Protein AF-W4GZV8-F1 (afdb_monomer)

Foldseek 3Di:
DDDPPPPPPPPPPPDPDDPPPPPDDPVNVVVVVVVVVVVVVPDDDDPDDDDDDDDDDDDDDPVVVVVVVVVVVPPPDDDDDDDDDDDDDDDPPVVVVVVVVVVVVVVVVVVVVVVVVVVVVVVVVVVVVVVVVVVVVVVVVVVVVVVVVVVVVVVVVVVVVVVVVVVVVVVVVVVVVVVVVVVVVVVVVVVVVVVVVVVVVVVVVVVVVVVVVVVVVVVVVVVVVVVVVVVVVVVVVVVVVVVVVVVVVVCVVVVVVVVVVVVVVVVVVVVVVVVVVVVVVVVVVLVVVLVVLVVVLVVLVVVLVVLVVVLVVLVVVCVVVCLVVVLVVLVVVLVVLVVVLVVLVVVLVVLVVVLVVDDPVCVVVCVNVVSVVVSVVSVVVSVVSVCCSVVNSVVVSVVSVVVSVVSVVVSVVSVVVSVVSVVVSVVSVVVSVVSVPVVVVVVVVVCVVVVVVVVPPPPPPDD

Solvent-accessible surface area (backbone atoms only — not comparable to full-atom values): 26304 Å² total; per-residue (Å²): 139,84,84,80,82,74,79,78,74,80,76,71,82,86,65,82,82,79,86,79,71,76,75,70,53,72,66,62,56,50,55,53,55,51,55,53,54,59,61,64,75,68,63,76,85,79,91,79,83,80,88,81,81,83,81,83,90,79,82,86,64,72,69,64,60,52,57,54,56,56,57,68,67,69,72,81,69,86,86,77,92,79,85,81,79,85,88,70,97,72,77,83,69,62,63,59,55,55,56,50,54,53,50,51,55,51,54,48,50,53,52,51,50,52,48,52,52,47,53,51,50,54,49,50,52,52,50,52,51,52,49,51,50,51,53,50,49,52,50,49,51,53,51,52,50,49,56,50,50,51,51,50,51,53,50,51,51,50,52,50,52,53,49,52,52,50,51,50,53,53,50,53,53,51,52,54,49,51,54,50,52,51,49,50,53,49,51,51,50,51,54,51,51,52,51,54,52,51,53,51,53,52,50,54,53,50,52,51,51,49,54,51,49,52,51,51,50,51,51,49,54,52,50,53,52,49,53,52,50,50,52,51,51,51,51,53,50,51,51,52,52,50,52,52,52,54,53,50,52,50,50,54,51,52,51,54,49,49,52,51,53,50,54,51,49,51,51,51,51,52,51,50,54,51,48,53,52,48,54,51,50,52,49,53,52,48,53,50,49,55,50,50,52,51,51,53,45,53,52,41,54,51,50,44,50,49,44,49,55,48,46,54,50,51,50,51,50,50,62,71,65,38,42,71,59,52,36,52,52,37,49,52,50,43,50,51,49,53,53,52,46,51,54,52,48,51,54,49,50,54,52,53,55,50,62,76,68,64,56,79,70,48,54,78,73,48,50,52,61,53,49,50,51,50,51,53,50,51,50,48,51,45,51,50,50,50,48,38,44,52,68,43,49,38,40,53,32,51,55,44,45,53,51,44,49,54,54,50,50,54,47,52,52,47,50,52,52,40,53,53,45,53,51,52,43,51,52,54,47,51,54,54,48,54,63,52,50,62,42,60,59,49,53,56,50,48,54,60,55,54,66,54,51,75,74,70,74,81,81,83,87,87,135

Radius of gyration: 120.62 Å; Cα contacts (8 Å, |Δi|>4): 79; chains: 1; bounding box: 215×54×342 Å

Sequence (463 aa):
MTRSNAKVTFHLPFIHGDKAKSTQTKEEQVNRLNSFWFCEAQRPPSITDKDDRVEAPKASNIYVTENRRLQSLLVRRKPQHRVKPKKVPRPRIVDDLISLEYRYQQSAKVVQRAWRRFSARSFWQRYFLAIKAAVTIQRHVRGILCRKFVRVWYRSRLRFVSKIQAVFRGHLSRRVLQSQLQWEHYNVNVIQRWSRGHFGRRRARAARRHMAAERIQCLWRGVQSRQQSDRLWLGAKATTIQRHMRGFLARKHTQCQSQRCHAAAVAMQRLFRGTLARTRIDAMLRDRETHNRKVVMNVLDAEIAWQTAYIDKLQRRLAKSRLEVTVVELEVELHRLHVQINDMECIYIDMSDQRAKMSPRAITDGWLSEMEMKMATQRRMITAAKLDAIFGHGYTFKQHDAKLTDHRDRLARATFRKHQLVKWRTEEFVDYWTVCIVFYCHSWVQDKVLGRIDVLVYDSTWS

Organism: Aphanomyces astaci (NCBI:txid112090)

pLDDT: mean 78.22, std 19.39, range [34.06, 97.81]

Secondary structure (DSSP, 8-state):
----------------SSS------HHHHHHHHHHHHHHHTTPPP---------PPPP---HHHHHHHHHHHHTT-------PPPPP----THHHHHHHHHHHHHHHHHHHHHHHHHHHHHHHHHHHHHHHHHHHHHHHHHHHHHHHHHHHHHHHHHHHHHHHHHHHHHHHHHHHHHHHHHHHHHHHHHHHHHHHHHHHHHHHHHHHHHHHHHHHHHHHHHHHHHHHHHHHHHHHHHHHHHHHHHHHHHHHHHHHHHHHHHHHHHHHHHHHHHHHHHHHHHHHHHHHHHHHHHHHHHHHHHHHHHHHHHHHHHHHHHHHHHTHHHHHHHHHHHHHHHHHHHHHHHHHHHHHHHHHHT--HHHHHTTHHHHHHHHHHHHHHHHHHHHHIIIIIIHHHHHHHHHHHHHHHHHHHHHHHHHHHHHHHHHHHHHHHHHHHHHHHHHHHHHHHHHHHHTTTSSS----

Nearest PDB structures (foldseek):
  6ixg-assembly1_A  TM=3.518E-01  e=1.440E-01  Homo sapiens
  3ja6-assembly1_I  TM=3.417E-01  e=4.327E-01  Escherichia coli
  7zr1-assembly1_C  TM=5.305E-01  e=2.761E+00  Thermochaetoides thermophila
  7sqc-assembly1_1X  TM=2.765E-01  e=1.737E+00  Chlamydomonas reinhardtii

InterPro domains:
  IPR000048 IQ motif, EF-hand binding site [PF00612] (132-148)
  IPR000048 IQ motif, EF-hand binding site [PF00612] (161-176)
  IPR000048 IQ motif, EF-hand binding site [PF00612] (237-253)
  IPR000048 IQ motif, EF-hand binding site [PF00612] (262-280)
  IPR000048 IQ motif, EF-hand binding site [SM00015] (103-125)
  IPR000048 IQ motif, EF-hand binding site [SM00015] (129-151)
  IPR000048 IQ motif, EF-hand binding site [SM00015] (156-178)
  IPR000048 IQ motif, EF-hand binding site [SM00015] (183-205)
  IPR000048 IQ motif, EF-hand binding site [SM00015] (208-230)
  IPR000048 IQ motif, EF-hand binding site [SM00015] (233-255)
  IPR000048 IQ motif, EF-hand binding site [SM00015] (260-282)
  IPR051185 Abnormal Spindle-like Microcephaly-associated [PTHR22706] (201-317)

Mean predicted aligned error: 21.77 Å

Structure (mmCIF, N/CA/C/O backbone):
data_AF-W4GZV8-F1
#
_entry.id   AF-W4GZV8-F1
#
loop_
_atom_site.group_PDB
_atom_site.id
_atom_site.type_symbol
_atom_site.label_atom_id
_atom_site.label_alt_id
_atom_site.label_comp_id
_atom_site.label_asym_id
_atom_site.label_entity_id
_atom_site.label_seq_id
_atom_site.pdbx_PDB_ins_code
_atom_site.Cartn_x
_atom_site.Cartn_y
_atom_site.Cartn_z
_atom_site.occupancy
_atom_site.B_iso_or_equiv
_atom_site.auth_seq_id
_atom_site.auth_comp_id
_atom_site.auth_asym_id
_atom_site.auth_atom_id
_atom_site.pdbx_PDB_model_num
ATOM 1 N N . MET A 1 1 ? 27.710 26.682 -31.986 1.00 41.84 1 MET A N 1
ATOM 2 C CA . MET A 1 1 ? 28.276 28.032 -32.198 1.00 41.84 1 MET A CA 1
ATOM 3 C C . MET A 1 1 ? 29.750 27.903 -31.847 1.00 41.84 1 MET A C 1
ATOM 5 O O . MET A 1 1 ? 30.023 27.567 -30.714 1.00 41.84 1 MET A O 1
ATOM 9 N N . THR A 1 2 ? 30.689 27.824 -32.784 1.00 34.34 2 THR A N 1
ATOM 10 C CA . THR A 1 2 ? 31.143 28.860 -33.723 1.00 34.34 2 THR A CA 1
ATOM 11 C C . THR A 1 2 ? 31.411 28.249 -35.109 1.00 34.34 2 THR A C 1
ATOM 13 O O . THR A 1 2 ? 32.060 27.216 -35.248 1.00 34.34 2 THR A O 1
ATOM 16 N N . ARG A 1 3 ? 30.830 28.849 -36.155 1.00 37.91 3 ARG A N 1
ATOM 17 C CA . ARG A 1 3 ? 31.019 28.443 -37.556 1.00 37.91 3 ARG A CA 1
ATOM 18 C C . ARG A 1 3 ? 32.351 29.011 -38.047 1.00 37.91 3 ARG A C 1
ATOM 20 O O . ARG A 1 3 ? 32.433 30.211 -38.289 1.00 37.91 3 ARG A O 1
ATOM 27 N N . SER A 1 4 ? 33.367 28.172 -38.237 1.00 35.59 4 SER A N 1
ATOM 28 C CA . SER A 1 4 ? 34.488 28.536 -39.101 1.00 35.59 4 SER A CA 1
ATOM 29 C C . SER A 1 4 ? 33.999 28.466 -40.549 1.00 35.59 4 SER A C 1
ATOM 31 O O . SER A 1 4 ? 33.777 27.396 -41.115 1.00 35.59 4 SER A O 1
ATOM 33 N N . ASN A 1 5 ? 33.756 29.634 -41.143 1.00 42.75 5 ASN A N 1
ATOM 34 C CA . ASN A 1 5 ? 33.533 29.775 -42.577 1.00 42.75 5 ASN A CA 1
ATOM 35 C C . ASN A 1 5 ? 34.842 29.443 -43.304 1.00 42.75 5 ASN A C 1
ATOM 37 O O . ASN A 1 5 ? 35.605 30.329 -43.684 1.00 42.75 5 ASN A O 1
ATOM 41 N N . ALA A 1 6 ? 35.115 28.152 -43.491 1.00 40.41 6 ALA A N 1
ATOM 42 C CA . ALA A 1 6 ? 36.101 27.708 -44.455 1.00 40.41 6 ALA A CA 1
ATOM 43 C C . ALA A 1 6 ? 35.560 28.060 -45.846 1.00 40.41 6 ALA A C 1
ATOM 45 O O . ALA A 1 6 ? 34.728 27.343 -46.404 1.00 40.41 6 ALA A O 1
ATOM 46 N N . LYS A 1 7 ? 36.001 29.202 -46.388 1.00 38.22 7 LYS A N 1
ATOM 47 C CA . LYS A 1 7 ? 35.937 29.478 -47.824 1.00 38.22 7 LYS A CA 1
ATOM 48 C C . LYS A 1 7 ? 36.604 28.294 -48.521 1.00 38.22 7 LYS A C 1
ATOM 50 O O . LYS A 1 7 ? 37.825 28.183 -48.525 1.00 38.22 7 LYS A O 1
ATOM 55 N N . VAL A 1 8 ? 35.800 27.395 -49.081 1.00 40.41 8 VAL A N 1
ATOM 56 C CA . VAL A 1 8 ? 36.276 26.415 -50.054 1.00 40.41 8 VAL A CA 1
ATOM 57 C C . VAL A 1 8 ? 36.540 27.212 -51.323 1.00 40.41 8 VAL A C 1
ATOM 59 O O . VAL A 1 8 ? 35.659 27.401 -52.158 1.00 40.41 8 VAL A O 1
ATOM 62 N N . THR A 1 9 ? 37.742 27.769 -51.424 1.00 34.06 9 THR A N 1
ATOM 63 C CA . THR A 1 9 ? 38.263 28.261 -52.689 1.00 34.06 9 THR A CA 1
ATOM 64 C C . THR A 1 9 ? 38.430 27.045 -53.590 1.00 34.06 9 THR A C 1
ATOM 66 O O . THR A 1 9 ? 39.319 26.215 -53.400 1.00 34.06 9 THR A O 1
ATOM 69 N N . PHE A 1 10 ? 37.538 26.904 -54.571 1.00 36.09 10 PHE A N 1
ATOM 70 C CA . PHE A 1 10 ? 37.778 26.039 -55.718 1.00 36.09 10 PHE A CA 1
ATOM 71 C C . PHE A 1 10 ? 38.927 26.652 -56.520 1.00 36.09 10 PHE A C 1
ATOM 73 O O . PHE A 1 10 ? 38.718 27.336 -57.517 1.00 36.09 10 PHE A O 1
ATOM 80 N N . HIS A 1 11 ? 40.161 26.423 -56.076 1.00 36.81 11 HIS A N 1
ATOM 81 C CA . HIS A 1 11 ? 41.307 26.519 -56.962 1.00 36.81 11 HIS A CA 1
ATOM 82 C C . HIS A 1 11 ? 41.200 25.346 -57.938 1.00 36.81 11 HIS A C 1
ATOM 84 O O . HIS A 1 11 ? 41.781 24.287 -57.721 1.00 36.81 11 HIS A O 1
ATOM 90 N N . LEU A 1 12 ? 40.416 25.520 -59.004 1.00 38.44 12 LEU A N 1
ATOM 91 C CA . LEU A 1 12 ? 40.743 24.864 -60.260 1.00 38.44 12 LEU A CA 1
ATOM 92 C C . LEU A 1 12 ? 42.089 25.454 -60.691 1.00 38.44 12 LEU A C 1
ATOM 94 O O . LEU A 1 12 ? 42.155 26.659 -60.948 1.00 38.44 12 LEU A O 1
ATOM 98 N N . PRO A 1 13 ? 43.172 24.667 -60.760 1.00 39.75 13 PRO A N 1
ATOM 99 C CA . PRO A 1 13 ? 44.392 25.149 -61.361 1.00 39.75 13 PRO A CA 1
ATOM 100 C C . PRO A 1 13 ? 44.169 25.134 -62.875 1.00 39.75 13 PRO A C 1
ATOM 102 O O . PRO A 1 13 ? 44.521 24.179 -63.559 1.00 39.75 13 PRO A O 1
ATOM 105 N N . PHE A 1 14 ? 43.580 26.204 -63.408 1.00 41.69 14 PHE A N 1
ATOM 106 C CA . PHE A 1 14 ? 43.811 26.594 -64.796 1.00 41.69 14 PHE A CA 1
ATOM 107 C C . PHE A 1 14 ? 45.254 27.112 -64.873 1.00 41.69 14 PHE A C 1
ATOM 109 O O . PHE A 1 14 ? 45.513 28.309 -64.855 1.00 41.69 14 PHE A O 1
ATOM 116 N N . ILE A 1 15 ? 46.217 26.189 -64.864 1.00 40.72 15 ILE A N 1
ATOM 117 C CA . ILE A 1 15 ? 47.618 26.478 -65.168 1.00 40.72 15 ILE A CA 1
ATOM 118 C C . ILE A 1 15 ? 47.888 25.845 -66.526 1.00 40.72 15 ILE A C 1
ATOM 120 O O . ILE A 1 15 ? 48.258 24.674 -66.632 1.00 40.72 15 ILE A O 1
ATOM 124 N N . HIS A 1 16 ? 47.679 26.627 -67.584 1.00 44.03 16 HIS A N 1
ATOM 125 C CA . HIS A 1 16 ? 48.408 26.388 -68.819 1.00 44.03 16 HIS A CA 1
ATOM 126 C C . HIS A 1 16 ? 49.889 26.639 -68.524 1.00 44.03 16 HIS A C 1
ATOM 128 O O . HIS A 1 16 ? 50.257 27.765 -68.226 1.00 44.03 16 HIS A O 1
ATOM 134 N N . GLY A 1 17 ? 50.699 25.578 -68.593 1.00 46.00 17 GLY A N 1
ATOM 135 C CA . GLY A 1 17 ? 52.162 25.642 -68.591 1.00 46.00 17 GLY A CA 1
ATOM 136 C C . GLY A 1 17 ? 52.788 26.057 -67.258 1.00 46.00 17 GLY A C 1
ATOM 137 O O . GLY A 1 17 ? 52.814 27.230 -66.948 1.00 46.00 17 GLY A O 1
ATOM 138 N N . ASP A 1 18 ? 53.299 25.088 -66.482 1.00 39.16 18 ASP A N 1
ATOM 139 C CA . ASP A 1 18 ? 54.602 25.232 -65.784 1.00 39.16 18 ASP A CA 1
ATOM 140 C C . ASP A 1 18 ? 54.969 24.055 -64.863 1.00 39.16 18 ASP A C 1
ATOM 142 O O . ASP A 1 18 ? 56.131 23.899 -64.495 1.00 39.16 18 ASP A O 1
ATOM 146 N N . LYS A 1 19 ? 54.036 23.148 -64.537 1.00 38.38 19 LYS A N 1
ATOM 147 C CA . LYS A 1 19 ? 54.317 22.003 -63.637 1.00 38.38 19 LYS A CA 1
ATOM 148 C C . LYS A 1 19 ? 54.425 20.632 -64.313 1.00 38.38 19 LYS A C 1
ATOM 150 O O . LYS A 1 19 ? 54.361 19.610 -63.643 1.00 38.38 19 LYS A O 1
ATOM 155 N N . ALA A 1 20 ? 54.659 20.607 -65.624 1.00 41.78 20 ALA A N 1
ATOM 156 C CA . ALA A 1 20 ? 55.072 19.405 -66.356 1.00 41.78 20 ALA A CA 1
ATOM 157 C C . ALA A 1 20 ? 56.554 19.467 -66.772 1.00 41.78 20 ALA A C 1
ATOM 159 O O . ALA A 1 20 ? 56.943 18.916 -67.800 1.00 41.78 20 ALA A O 1
ATOM 160 N N . LYS A 1 21 ? 57.408 20.129 -65.979 1.00 43.53 21 LYS A N 1
ATOM 161 C CA . LYS A 1 21 ? 58.846 19.855 -66.026 1.00 43.53 21 LYS A CA 1
ATOM 162 C C . LYS A 1 21 ? 59.068 18.519 -65.323 1.00 43.53 21 LYS A C 1
ATOM 164 O O . LYS A 1 21 ? 59.290 18.462 -64.121 1.00 43.53 21 LYS A O 1
ATOM 169 N N . SER A 1 22 ? 58.970 17.440 -66.095 1.00 45.31 22 SER A N 1
ATOM 170 C CA . SER A 1 22 ? 59.727 16.224 -65.818 1.00 45.31 22 SER A CA 1
ATOM 171 C C . SER A 1 22 ? 61.195 16.651 -65.774 1.00 45.31 22 SER A C 1
ATOM 173 O O . SER A 1 22 ? 61.842 16.825 -66.804 1.00 45.31 22 SER A O 1
ATOM 175 N N . THR A 1 23 ? 61.704 16.946 -64.580 1.00 48.16 23 THR A N 1
ATOM 176 C CA . THR A 1 23 ? 63.142 16.935 -64.335 1.00 48.16 23 THR A CA 1
ATOM 177 C C . THR A 1 23 ? 63.568 15.488 -64.503 1.00 48.16 23 THR A C 1
ATOM 179 O O . THR A 1 23 ? 63.431 14.689 -63.581 1.00 48.16 23 THR A O 1
ATOM 182 N N . GLN A 1 24 ? 63.988 15.140 -65.719 1.00 52.75 24 GLN A N 1
ATOM 183 C CA . GLN A 1 24 ? 64.686 13.889 -65.979 1.00 52.75 24 GLN A CA 1
ATOM 184 C C . GLN A 1 24 ? 65.898 13.859 -65.051 1.00 52.75 24 GLN A C 1
ATOM 186 O O . GLN A 1 24 ? 66.654 14.833 -64.975 1.00 52.75 24 GLN A O 1
ATOM 191 N N . THR A 1 25 ? 66.043 12.782 -64.290 1.00 54.81 25 THR A N 1
ATOM 192 C CA . THR A 1 25 ? 67.222 12.573 -63.452 1.00 54.81 25 THR A CA 1
ATOM 193 C C . THR A 1 25 ? 68.459 12.528 -64.355 1.00 54.81 25 THR A C 1
ATOM 195 O O . THR A 1 25 ? 68.390 12.058 -65.492 1.00 54.81 25 THR A O 1
ATOM 198 N N . LYS A 1 26 ? 69.611 13.034 -63.882 1.00 56.09 26 LYS A N 1
ATOM 199 C CA . LYS A 1 26 ? 70.873 13.029 -64.657 1.00 56.09 26 LYS A CA 1
ATOM 200 C C . LYS A 1 26 ? 71.209 11.632 -65.212 1.00 56.09 26 LYS A C 1
ATOM 202 O O . LYS A 1 26 ? 71.774 11.523 -66.294 1.00 56.09 26 LYS A O 1
ATOM 207 N N . GLU A 1 27 ? 70.788 10.581 -64.514 1.00 55.50 27 GLU A N 1
ATOM 208 C CA . GLU A 1 27 ? 70.936 9.175 -64.908 1.00 55.50 27 GLU A CA 1
ATOM 209 C C . GLU A 1 27 ? 70.122 8.799 -66.163 1.00 55.50 27 GLU A C 1
ATOM 211 O O . GLU A 1 27 ? 70.623 8.084 -67.031 1.00 55.50 27 GLU A O 1
ATOM 216 N N . GLU A 1 28 ? 68.907 9.333 -66.340 1.00 60.19 28 GLU A N 1
ATOM 217 C CA . GLU A 1 28 ? 68.091 9.093 -67.542 1.00 60.19 28 GLU A CA 1
ATOM 218 C C . GLU A 1 28 ? 68.643 9.810 -68.785 1.00 60.19 28 GLU A C 1
ATOM 220 O O . GLU A 1 28 ? 68.519 9.301 -69.904 1.00 60.19 28 GLU A O 1
ATOM 225 N N . GLN A 1 29 ? 69.293 10.967 -68.611 1.00 62.56 29 GLN A N 1
ATOM 226 C CA . GLN A 1 29 ? 69.981 11.661 -69.705 1.00 62.56 29 GLN A CA 1
ATOM 227 C C . GLN A 1 29 ? 71.250 10.921 -70.150 1.00 62.56 29 GLN A C 1
ATOM 229 O O . GLN A 1 29 ? 71.477 10.780 -71.354 1.00 62.56 29 GLN A O 1
ATOM 234 N N . VAL A 1 30 ? 72.037 10.388 -69.210 1.00 64.31 30 VAL A N 1
ATOM 235 C CA . VAL A 1 30 ? 73.256 9.616 -69.515 1.00 64.31 30 VAL A CA 1
ATOM 236 C C . VAL A 1 30 ? 72.918 8.291 -70.213 1.00 64.31 30 VAL A C 1
ATOM 238 O O . VAL A 1 30 ? 73.543 7.949 -71.217 1.00 64.31 30 VAL A O 1
ATOM 241 N N . ASN A 1 31 ? 71.860 7.594 -69.790 1.00 66.56 31 ASN A N 1
ATOM 242 C CA . ASN A 1 31 ? 71.423 6.350 -70.439 1.00 66.56 31 ASN A CA 1
ATOM 243 C C . ASN A 1 31 ? 70.899 6.554 -71.875 1.00 66.56 31 ASN A C 1
ATOM 245 O O . ASN A 1 31 ? 71.011 5.658 -72.718 1.00 66.56 31 ASN A O 1
ATOM 249 N N . ARG A 1 32 ? 70.378 7.742 -72.205 1.00 61.62 32 ARG A N 1
ATOM 250 C CA . ARG A 1 32 ? 69.988 8.088 -73.584 1.00 61.62 32 ARG A CA 1
ATOM 251 C C . ARG A 1 32 ? 71.169 8.444 -74.483 1.00 61.62 32 ARG A C 1
ATOM 253 O O . ARG A 1 32 ? 71.163 8.069 -75.651 1.00 61.62 32 ARG A O 1
ATOM 260 N N . LEU A 1 33 ? 72.187 9.118 -73.953 1.00 58.22 33 LEU A N 1
ATOM 261 C CA . LEU A 1 33 ? 73.430 9.370 -74.691 1.00 58.22 33 LEU A CA 1
ATOM 262 C C . LEU A 1 33 ? 74.199 8.068 -74.966 1.00 58.22 33 LEU A C 1
ATOM 264 O O . LEU A 1 33 ? 74.659 7.859 -76.088 1.00 58.22 33 LEU A O 1
ATOM 268 N N . ASN A 1 34 ? 74.240 7.151 -73.996 1.00 55.62 34 ASN A N 1
ATOM 269 C CA . ASN A 1 34 ? 74.889 5.848 -74.164 1.00 55.62 34 ASN A CA 1
ATOM 270 C C . ASN A 1 34 ? 74.137 4.924 -75.137 1.00 55.62 34 ASN A C 1
ATOM 272 O O . ASN A 1 34 ? 74.773 4.193 -75.893 1.00 55.62 34 ASN A O 1
ATOM 276 N N . SER A 1 35 ? 72.800 4.979 -75.185 1.00 54.50 35 SER A N 1
ATOM 277 C CA . SER A 1 35 ? 72.012 4.198 -76.158 1.00 54.50 35 SER A CA 1
ATOM 278 C C . SER A 1 35 ? 72.105 4.731 -77.591 1.00 54.50 35 SER A C 1
ATOM 280 O O . SER A 1 35 ? 72.009 3.941 -78.530 1.00 54.50 35 SER A O 1
ATOM 282 N N . PHE A 1 36 ? 72.373 6.028 -77.781 1.00 49.66 36 PHE A N 1
ATOM 283 C CA . PHE A 1 36 ? 72.722 6.576 -79.097 1.00 49.66 36 PHE A CA 1
ATOM 284 C C . PHE A 1 36 ? 74.102 6.093 -79.570 1.00 49.66 36 PHE A C 1
ATOM 286 O O . PHE A 1 36 ? 74.227 5.638 -80.705 1.00 49.66 36 PHE A O 1
ATOM 293 N N . TRP A 1 37 ? 75.104 6.090 -78.684 1.00 48.56 37 TRP A N 1
ATOM 294 C CA . TRP A 1 37 ? 76.452 5.594 -78.995 1.00 48.56 37 TRP A CA 1
ATOM 295 C C . TRP A 1 37 ? 76.488 4.085 -79.296 1.00 48.56 37 TRP A C 1
ATOM 297 O O . TRP A 1 37 ? 77.195 3.650 -80.205 1.00 48.56 37 TRP A O 1
ATOM 307 N N . PHE A 1 38 ? 75.675 3.283 -78.600 1.00 46.62 38 PHE A N 1
ATOM 308 C CA . PHE A 1 38 ? 75.596 1.835 -78.834 1.00 46.62 38 PHE A CA 1
ATOM 309 C C . PHE A 1 38 ? 74.964 1.465 -80.187 1.00 46.62 38 PHE A C 1
ATOM 311 O O . PHE A 1 38 ? 75.319 0.441 -80.768 1.00 46.62 38 PHE A O 1
ATOM 318 N N . CYS A 1 39 ? 74.060 2.298 -80.717 1.00 49.38 39 CYS A N 1
ATOM 319 C CA . CYS A 1 39 ? 73.439 2.067 -82.027 1.00 49.38 39 CYS A CA 1
ATOM 320 C C . CYS A 1 39 ? 74.348 2.472 -83.200 1.00 49.38 39 CYS A C 1
ATOM 322 O O . CYS A 1 39 ? 74.209 1.931 -84.296 1.00 49.38 39 CYS A O 1
ATOM 324 N N . GLU A 1 40 ? 75.283 3.400 -82.987 1.00 50.91 40 GLU A N 1
ATOM 325 C CA . GLU A 1 40 ? 76.214 3.871 -84.021 1.00 50.91 40 GLU A CA 1
ATOM 326 C C . GLU A 1 40 ? 77.436 2.940 -84.169 1.00 50.91 40 GLU A C 1
ATOM 328 O O . GLU A 1 40 ? 77.939 2.753 -85.275 1.00 50.91 40 GLU A O 1
ATOM 333 N N . ALA A 1 41 ? 77.832 2.248 -83.091 1.00 52.19 41 ALA A N 1
ATOM 334 C CA . ALA A 1 41 ? 78.928 1.271 -83.085 1.00 52.19 41 ALA A CA 1
ATOM 335 C C . ALA A 1 41 ? 78.588 -0.098 -83.724 1.00 52.19 41 ALA A C 1
ATOM 337 O O . ALA A 1 41 ? 79.488 -0.902 -83.955 1.00 52.19 41 ALA A O 1
ATOM 338 N N . GLN A 1 42 ? 77.313 -0.381 -84.025 1.00 48.31 42 GLN A N 1
ATOM 339 C CA . GLN A 1 42 ? 76.859 -1.666 -84.592 1.00 48.31 42 GLN A CA 1
ATOM 340 C C . GLN A 1 42 ? 76.498 -1.611 -86.089 1.00 48.31 42 GLN A C 1
ATOM 342 O O . GLN A 1 42 ? 75.943 -2.569 -86.628 1.00 48.31 42 GLN A O 1
ATOM 347 N N . ARG A 1 43 ? 76.809 -0.517 -86.801 1.00 45.69 43 ARG A N 1
ATOM 348 C CA . ARG A 1 43 ? 76.606 -0.449 -88.257 1.00 45.69 43 ARG A CA 1
ATOM 349 C C . ARG A 1 43 ? 77.744 -1.207 -88.974 1.00 45.69 43 ARG A C 1
ATOM 351 O O . ARG A 1 43 ? 78.891 -0.781 -88.865 1.00 45.69 43 ARG A O 1
ATOM 358 N N . PRO A 1 44 ? 77.474 -2.292 -89.727 1.00 46.31 44 PRO A N 1
ATOM 359 C CA . PRO A 1 44 ? 78.509 -2.949 -90.524 1.00 46.31 44 PRO A CA 1
ATOM 360 C C . PRO A 1 44 ? 79.017 -1.998 -91.625 1.00 46.31 44 PRO A C 1
ATOM 362 O O . PRO A 1 44 ? 78.216 -1.228 -92.169 1.00 46.31 44 PRO A O 1
ATOM 365 N N . PRO A 1 45 ? 80.316 -2.027 -91.980 1.00 43.19 45 PRO A N 1
ATOM 366 C CA . PRO A 1 45 ? 80.849 -1.183 -93.042 1.00 43.19 45 PRO A CA 1
ATOM 367 C C . PRO A 1 45 ? 80.208 -1.577 -94.377 1.00 43.19 45 PRO A C 1
ATOM 369 O O . PRO A 1 45 ? 80.344 -2.708 -94.846 1.00 43.19 45 PRO A O 1
ATOM 372 N N . SER A 1 46 ? 79.479 -0.645 -94.994 1.00 38.72 46 SER A N 1
ATOM 373 C CA . SER A 1 46 ? 78.929 -0.832 -96.333 1.00 38.72 46 SER A CA 1
ATOM 374 C C . SER A 1 46 ? 80.060 -0.791 -97.357 1.00 38.72 46 SER A C 1
ATOM 376 O O . SER A 1 46 ? 80.610 0.266 -97.660 1.00 38.72 46 SER A O 1
ATOM 378 N N . ILE A 1 47 ? 80.385 -1.962 -97.895 1.00 48.66 47 ILE A N 1
ATOM 379 C CA . ILE A 1 47 ? 81.173 -2.150 -99.111 1.00 48.66 47 ILE A CA 1
ATOM 380 C C . ILE A 1 47 ? 80.375 -1.550 -100.271 1.00 48.66 47 ILE A C 1
ATOM 382 O O . ILE A 1 47 ? 79.455 -2.198 -100.748 1.00 48.66 47 ILE A O 1
ATOM 386 N N . THR A 1 48 ? 80.699 -0.322 -100.679 1.00 43.06 48 THR A N 1
ATOM 387 C CA . THR A 1 48 ? 80.673 0.181 -102.067 1.00 43.06 48 THR A CA 1
ATOM 388 C C . THR A 1 48 ? 80.994 1.675 -102.057 1.00 43.06 48 THR A C 1
ATOM 390 O O . THR A 1 48 ? 80.087 2.495 -102.026 1.00 43.06 48 THR A O 1
ATOM 393 N N . ASP A 1 49 ? 82.277 2.009 -102.120 1.00 36.03 49 ASP A N 1
ATOM 394 C CA . ASP A 1 49 ? 82.759 3.221 -102.783 1.00 36.03 49 ASP A CA 1
ATOM 395 C C . ASP A 1 49 ? 84.084 2.829 -103.441 1.00 36.03 49 ASP A C 1
ATOM 397 O O . ASP A 1 49 ? 85.142 2.798 -102.816 1.00 36.03 49 ASP A O 1
ATOM 401 N N . LYS A 1 50 ? 83.994 2.378 -104.697 1.00 38.53 50 LYS A N 1
ATOM 402 C CA . LYS A 1 50 ? 85.160 2.269 -105.571 1.00 38.53 50 LYS A CA 1
ATOM 403 C C . LYS A 1 50 ? 85.323 3.614 -106.266 1.00 38.53 50 LYS A C 1
ATOM 405 O O . LYS A 1 50 ? 84.462 4.021 -107.041 1.00 38.53 50 LYS A O 1
ATOM 410 N N . ASP A 1 51 ? 86.434 4.264 -105.947 1.00 38.03 51 ASP A N 1
ATOM 411 C CA . ASP A 1 51 ? 87.045 5.349 -106.703 1.00 38.03 51 ASP A CA 1
ATOM 412 C C . ASP A 1 51 ? 87.259 4.935 -108.166 1.00 38.03 51 ASP A C 1
ATOM 414 O O . ASP A 1 51 ? 88.176 4.172 -108.466 1.00 38.03 51 ASP A O 1
ATOM 418 N N . ASP A 1 52 ? 86.477 5.495 -109.088 1.00 39.56 52 ASP A N 1
ATOM 419 C CA . ASP A 1 52 ? 86.820 5.508 -110.511 1.00 39.56 52 ASP A CA 1
ATOM 420 C C . ASP A 1 52 ? 87.378 6.891 -110.875 1.00 39.56 52 ASP A C 1
ATOM 422 O O . ASP A 1 52 ? 86.686 7.797 -111.351 1.00 39.56 52 ASP A O 1
ATOM 426 N N . ARG A 1 53 ? 88.686 7.049 -110.640 1.00 40.34 53 ARG A N 1
ATOM 427 C CA . ARG A 1 53 ? 89.516 8.067 -111.295 1.00 40.34 53 ARG A CA 1
ATOM 428 C C . ARG A 1 53 ? 89.588 7.745 -112.788 1.00 40.34 53 ARG A C 1
ATOM 430 O O . ARG A 1 53 ? 90.210 6.765 -113.182 1.00 40.34 53 ARG A O 1
ATOM 437 N N . VAL A 1 54 ? 89.005 8.594 -113.629 1.00 43.16 54 VAL A N 1
ATOM 438 C CA . VAL A 1 54 ? 89.211 8.528 -115.082 1.00 43.16 54 VAL A CA 1
ATOM 439 C C . VAL A 1 54 ? 90.483 9.299 -115.437 1.00 43.16 54 VAL A C 1
ATOM 441 O O . VAL A 1 54 ? 90.508 10.529 -115.431 1.00 43.16 54 VAL A O 1
ATOM 444 N N . GLU A 1 55 ? 91.547 8.551 -115.724 1.00 38.19 55 GLU A N 1
ATOM 445 C CA . GLU A 1 55 ? 92.805 9.036 -116.294 1.00 38.19 55 GLU A CA 1
ATOM 446 C C . GLU A 1 55 ? 92.639 9.494 -117.758 1.00 38.19 55 GLU A C 1
ATOM 448 O O . GLU A 1 55 ? 91.875 8.930 -118.542 1.00 38.19 55 GLU A O 1
ATOM 453 N N . ALA A 1 56 ? 93.391 10.530 -118.133 1.00 41.75 56 ALA A N 1
ATOM 454 C CA . ALA A 1 56 ? 93.485 11.074 -119.488 1.00 41.75 56 ALA A CA 1
ATOM 455 C C . ALA A 1 56 ? 94.417 10.240 -120.397 1.00 41.75 56 ALA A C 1
ATOM 457 O O . ALA A 1 56 ? 95.414 9.713 -119.901 1.00 41.75 56 ALA A O 1
ATOM 458 N N . PRO A 1 57 ? 94.233 10.210 -121.735 1.00 40.47 57 PRO A N 1
ATOM 459 C CA . PRO A 1 57 ? 95.247 9.674 -122.640 1.00 40.47 57 PRO A CA 1
ATOM 460 C C . PRO A 1 57 ? 96.232 10.751 -123.129 1.00 40.47 57 PRO A C 1
ATOM 462 O O . PRO A 1 57 ? 95.850 11.797 -123.656 1.00 40.47 57 PRO A O 1
ATOM 465 N N . LYS A 1 58 ? 97.523 10.437 -122.969 1.00 44.91 58 LYS A N 1
ATOM 466 C CA . LYS A 1 58 ? 98.716 11.182 -123.404 1.00 44.91 58 LYS A CA 1
ATOM 467 C C . LYS A 1 58 ? 99.047 10.972 -124.896 1.00 44.91 58 LYS A C 1
ATOM 469 O O . LYS A 1 58 ? 98.835 9.895 -125.437 1.00 44.91 58 LYS A O 1
ATOM 474 N N . ALA A 1 59 ? 99.647 12.018 -125.475 1.00 47.62 59 ALA A N 1
ATOM 475 C CA . ALA A 1 59 ? 100.704 12.089 -126.501 1.00 47.62 59 ALA A CA 1
ATOM 476 C C . ALA A 1 59 ? 100.703 11.140 -127.727 1.00 47.62 59 ALA A C 1
ATOM 478 O O . ALA A 1 59 ? 100.904 9.933 -127.635 1.00 47.62 59 ALA A O 1
ATOM 479 N N . SER A 1 60 ? 100.643 11.751 -128.917 1.00 49.59 60 SER A N 1
ATOM 480 C CA . SER A 1 60 ? 100.935 11.133 -130.215 1.00 49.59 60 SER A CA 1
ATOM 481 C C . SER A 1 60 ? 102.420 10.777 -130.383 1.00 49.59 60 SER A C 1
ATOM 483 O O . SER A 1 60 ? 103.309 11.556 -130.051 1.00 49.59 60 SER A O 1
ATOM 485 N N . ASN A 1 61 ? 102.639 9.604 -130.966 1.00 64.00 61 ASN A N 1
ATOM 486 C CA . ASN A 1 61 ? 103.871 8.828 -131.054 1.00 64.00 61 ASN A CA 1
ATOM 487 C C . ASN A 1 61 ? 105.008 9.492 -131.879 1.00 64.00 61 ASN A C 1
ATOM 489 O O . ASN A 1 61 ? 104.820 9.823 -133.051 1.00 64.00 61 ASN A O 1
ATOM 493 N N . ILE A 1 62 ? 106.200 9.622 -131.281 1.00 68.38 62 ILE A N 1
ATOM 494 C CA . ILE A 1 62 ? 107.419 10.276 -131.814 1.00 68.38 62 ILE A CA 1
ATOM 495 C C . ILE A 1 62 ? 107.846 9.728 -133.192 1.00 68.38 62 ILE A C 1
ATOM 497 O O . ILE A 1 62 ? 108.298 10.487 -134.050 1.00 68.38 62 ILE A O 1
ATOM 501 N N . TYR A 1 63 ? 107.612 8.440 -133.458 1.00 67.62 63 TYR A N 1
ATOM 502 C CA . TYR A 1 63 ? 107.971 7.780 -134.721 1.00 67.62 63 TYR A CA 1
ATOM 503 C C . TYR A 1 63 ? 107.229 8.321 -135.955 1.00 67.62 63 TYR A C 1
ATOM 505 O O . TYR A 1 63 ? 107.734 8.244 -137.076 1.00 67.62 63 TYR A O 1
ATOM 513 N N . VAL A 1 64 ? 106.035 8.899 -135.780 1.00 67.38 64 VAL A N 1
ATOM 514 C CA . VAL A 1 64 ? 105.249 9.448 -136.902 1.00 67.38 64 VAL A CA 1
ATOM 515 C C . VAL A 1 64 ? 105.860 10.753 -137.418 1.00 67.38 64 VAL A C 1
ATOM 517 O O . VAL A 1 64 ? 105.789 11.046 -138.615 1.00 67.38 64 VAL A O 1
ATOM 520 N N . THR A 1 65 ? 106.489 11.523 -136.534 1.00 71.75 65 THR A N 1
ATOM 521 C CA . THR A 1 65 ? 107.153 12.785 -136.870 1.00 71.75 65 THR A CA 1
ATOM 522 C C . THR A 1 65 ? 108.433 12.536 -137.670 1.00 71.75 65 THR A C 1
ATOM 524 O O . THR A 1 65 ? 108.648 13.188 -138.693 1.00 71.75 65 THR A O 1
ATOM 527 N N . GLU A 1 66 ? 109.221 11.525 -137.292 1.00 71.88 66 GLU A N 1
ATOM 528 C CA . GLU A 1 66 ? 110.499 11.226 -137.954 1.00 71.88 66 GLU A CA 1
ATOM 529 C C . GLU A 1 66 ? 110.313 10.595 -139.344 1.00 71.88 66 GLU A C 1
ATOM 531 O O . GLU A 1 66 ? 111.001 10.959 -140.301 1.00 71.88 66 GLU A O 1
ATOM 536 N N . ASN A 1 67 ? 109.289 9.753 -139.519 1.00 74.75 67 ASN A N 1
ATOM 537 C CA . ASN A 1 67 ? 108.961 9.171 -140.825 1.00 74.75 67 ASN A CA 1
ATOM 538 C C . ASN A 1 67 ? 108.553 10.224 -141.872 1.00 74.75 67 ASN A C 1
ATOM 540 O O . ASN A 1 67 ? 108.804 10.044 -143.066 1.00 74.75 67 ASN A O 1
ATOM 544 N N . ARG A 1 68 ? 107.975 11.358 -141.451 1.00 72.38 68 ARG A N 1
ATOM 545 C CA . ARG A 1 68 ? 107.666 12.477 -142.361 1.00 72.38 68 ARG A CA 1
ATOM 546 C C . ARG A 1 68 ? 108.914 13.255 -142.779 1.00 72.38 68 ARG A C 1
ATOM 548 O O . ARG A 1 68 ? 108.973 13.731 -143.911 1.00 72.38 68 ARG A O 1
ATOM 555 N N . ARG A 1 69 ? 109.919 13.353 -141.905 1.00 74.62 69 ARG A N 1
ATOM 556 C CA . ARG A 1 69 ? 111.205 13.999 -142.203 1.00 74.62 69 ARG A CA 1
ATOM 557 C C . ARG A 1 69 ? 112.045 13.180 -143.189 1.00 74.62 69 ARG A C 1
ATOM 559 O O . ARG A 1 69 ? 112.661 13.747 -144.085 1.00 74.62 69 ARG A O 1
ATOM 566 N N . LEU A 1 70 ? 112.023 11.851 -143.082 1.00 72.56 70 LEU A N 1
ATOM 567 C CA . LEU A 1 70 ? 112.717 10.969 -144.031 1.00 72.56 70 LEU A CA 1
ATOM 568 C C . LEU A 1 70 ? 112.118 11.050 -145.444 1.00 72.56 70 LEU A C 1
ATOM 570 O O . LEU A 1 70 ? 112.852 11.068 -146.431 1.00 72.56 70 LEU A O 1
ATOM 574 N N . GLN A 1 71 ? 110.792 11.182 -145.560 1.00 64.50 71 GLN A N 1
ATOM 575 C CA . GLN A 1 71 ? 110.141 11.327 -146.866 1.00 64.50 71 GLN A CA 1
ATOM 576 C C . GLN A 1 71 ? 110.422 12.670 -147.552 1.00 64.50 71 GLN A C 1
ATOM 578 O O . GLN A 1 71 ? 110.489 12.711 -148.780 1.00 64.50 71 GLN A O 1
ATOM 583 N N . SER A 1 72 ? 110.633 13.761 -146.808 1.00 62.03 72 SER A N 1
ATOM 584 C CA . SER A 1 72 ? 110.958 15.058 -147.420 1.00 62.03 72 SER A CA 1
ATOM 585 C C . SER A 1 72 ? 112.389 15.127 -147.974 1.00 62.03 72 SER A C 1
ATOM 587 O O . SER A 1 72 ? 112.643 15.901 -148.898 1.00 62.03 72 SER A O 1
ATOM 589 N N . LEU A 1 73 ? 113.303 14.277 -147.492 1.00 63.94 73 LEU A N 1
ATOM 590 C CA . LEU A 1 73 ? 114.686 14.194 -147.981 1.00 63.94 73 LEU A CA 1
ATOM 591 C C . LEU A 1 73 ? 114.841 13.343 -149.254 1.00 63.94 73 LEU A C 1
ATOM 593 O O . LEU A 1 73 ? 115.740 13.597 -150.054 1.00 63.94 73 LEU A O 1
ATOM 597 N N . LEU A 1 74 ? 113.948 12.380 -149.495 1.00 56.75 74 LEU A N 1
ATOM 598 C CA . LEU A 1 74 ? 114.071 11.423 -150.605 1.00 56.75 74 LEU A CA 1
ATOM 599 C C . LEU A 1 74 ? 113.556 11.931 -151.966 1.00 56.75 74 LEU A C 1
ATOM 601 O O . LEU A 1 74 ? 113.796 11.289 -152.985 1.00 56.75 74 LEU A O 1
ATOM 605 N N . VAL A 1 75 ? 112.880 13.083 -152.032 1.00 55.19 75 VAL A N 1
ATOM 606 C CA . VAL A 1 75 ? 112.204 13.539 -153.270 1.00 55.19 75 VAL A CA 1
ATOM 607 C C . VAL A 1 75 ? 113.061 14.485 -154.136 1.00 55.19 75 VAL A C 1
ATOM 609 O O . VAL A 1 75 ? 112.663 14.869 -155.237 1.00 55.19 75 VAL A O 1
ATOM 612 N N . ARG A 1 76 ? 114.302 14.811 -153.742 1.00 46.94 76 ARG A N 1
ATOM 613 C CA . ARG A 1 76 ? 115.250 15.507 -154.636 1.00 46.94 76 ARG A CA 1
ATOM 614 C C . ARG A 1 76 ? 116.068 14.524 -155.479 1.00 46.94 76 ARG A C 1
ATOM 616 O O . ARG A 1 76 ? 117.222 14.243 -155.179 1.00 46.94 76 ARG A O 1
ATOM 623 N N . ARG A 1 77 ? 115.512 14.097 -156.616 1.00 41.38 77 ARG A N 1
ATOM 624 C CA . ARG A 1 77 ? 116.312 13.660 -157.774 1.00 41.38 77 ARG A CA 1
ATOM 625 C C . ARG A 1 77 ? 115.576 13.954 -159.088 1.00 41.38 77 ARG A C 1
ATOM 627 O O . ARG A 1 77 ? 114.678 13.231 -159.498 1.00 41.38 77 ARG A O 1
ATOM 634 N N . LYS A 1 78 ? 115.974 15.054 -159.742 1.00 49.66 78 LYS A N 1
ATOM 635 C CA . LYS A 1 78 ? 115.927 15.205 -161.213 1.00 49.66 78 LYS A CA 1
ATOM 636 C C . LYS A 1 78 ? 116.806 14.092 -161.810 1.00 49.66 78 LYS A C 1
ATOM 638 O O . LYS A 1 78 ? 117.799 13.754 -161.160 1.00 49.66 78 LYS A O 1
ATOM 643 N N . PRO A 1 79 ? 116.518 13.538 -163.003 1.00 45.78 79 PRO A N 1
ATOM 644 C CA . PRO A 1 79 ? 116.774 14.256 -164.264 1.00 45.78 79 PRO A CA 1
ATOM 645 C C . PRO A 1 79 ? 115.796 13.788 -165.391 1.00 45.78 79 PRO A C 1
ATOM 647 O O . PRO A 1 79 ? 114.807 13.143 -165.087 1.00 45.78 79 PRO A O 1
ATOM 650 N N . GLN A 1 80 ? 115.879 14.076 -166.692 1.00 40.81 80 GLN A N 1
ATOM 651 C CA . GLN A 1 80 ? 116.948 14.551 -167.559 1.00 40.81 80 GLN A CA 1
ATOM 652 C C . GLN A 1 80 ? 116.318 14.910 -168.918 1.00 40.81 80 GLN A C 1
ATOM 654 O O . GLN A 1 80 ? 115.600 14.123 -169.527 1.00 40.81 80 GLN A O 1
ATOM 659 N N . HIS A 1 81 ? 116.585 16.132 -169.357 1.00 38.31 81 HIS A N 1
ATOM 660 C CA . HIS A 1 81 ? 117.085 16.488 -170.681 1.00 38.31 81 HIS A CA 1
ATOM 661 C C . HIS A 1 81 ? 117.145 15.364 -171.747 1.00 38.31 81 HIS A C 1
ATOM 663 O O . HIS A 1 81 ? 117.945 14.436 -171.632 1.00 38.31 81 HIS A O 1
ATOM 669 N N . ARG A 1 82 ? 116.407 15.515 -172.857 1.00 34.56 82 ARG A N 1
ATOM 670 C CA . ARG A 1 82 ? 116.747 14.879 -174.142 1.00 34.56 82 ARG A CA 1
ATOM 671 C C . ARG A 1 82 ? 116.810 15.933 -175.243 1.00 34.56 82 ARG A C 1
ATOM 673 O O . ARG A 1 82 ? 115.799 16.497 -175.650 1.00 34.56 82 ARG A O 1
ATOM 680 N N . VAL A 1 83 ? 118.037 16.164 -175.705 1.00 40.56 83 VAL A N 1
ATOM 681 C CA . VAL A 1 83 ? 118.366 16.796 -176.985 1.00 40.56 83 VAL A CA 1
ATOM 682 C C . VAL A 1 83 ? 117.922 15.852 -178.105 1.00 40.56 83 VAL A C 1
ATOM 684 O O . VAL A 1 83 ? 118.067 14.634 -177.998 1.00 40.56 83 VAL A O 1
ATOM 687 N N . LYS A 1 84 ? 117.340 16.425 -179.160 1.00 37.72 84 LYS A N 1
ATOM 688 C CA . LYS A 1 84 ? 116.830 15.727 -180.347 1.00 37.72 84 LYS A CA 1
ATOM 689 C C . LYS A 1 84 ? 117.989 15.245 -181.243 1.00 37.72 84 LYS A C 1
ATOM 691 O O . LYS A 1 84 ? 118.882 16.048 -181.510 1.00 37.72 84 LYS A O 1
ATOM 696 N N . PRO A 1 85 ? 117.968 14.006 -181.768 1.00 39.41 85 PRO A N 1
ATOM 697 C CA . PRO A 1 85 ? 118.886 13.574 -182.818 1.00 39.41 85 PRO A CA 1
ATOM 698 C C . PRO A 1 85 ? 118.410 13.986 -184.224 1.00 39.41 85 PRO A C 1
ATOM 700 O O . PRO A 1 85 ? 117.223 14.219 -184.466 1.00 39.41 85 PRO A O 1
ATOM 703 N N . LYS A 1 86 ? 119.386 14.070 -185.138 1.00 40.91 86 LYS A N 1
ATOM 704 C CA . LYS A 1 86 ? 119.270 14.336 -186.583 1.00 40.91 86 LYS A CA 1
ATOM 705 C C . LYS A 1 86 ? 118.196 13.473 -187.264 1.00 40.91 86 LYS A C 1
ATOM 707 O O . LYS A 1 86 ? 118.081 12.278 -187.004 1.00 40.91 86 LYS A O 1
ATOM 712 N N . LYS A 1 87 ? 117.450 14.109 -188.175 1.00 41.84 87 LYS A N 1
ATOM 713 C CA . LYS A 1 87 ? 116.401 13.515 -189.014 1.00 41.84 87 LYS A CA 1
ATOM 714 C C . LYS A 1 87 ? 117.000 12.567 -190.062 1.00 41.84 87 LYS A C 1
ATOM 716 O O . LYS A 1 87 ? 117.774 12.996 -190.908 1.00 41.84 87 LYS A O 1
ATOM 721 N N . VAL A 1 88 ? 116.557 11.316 -190.022 1.00 53.47 88 VAL A N 1
ATOM 722 C CA . VAL A 1 88 ? 116.509 10.366 -191.147 1.00 53.47 88 VAL A CA 1
ATOM 723 C C . VAL A 1 88 ? 115.022 10.272 -191.527 1.00 53.47 88 VAL A C 1
ATOM 725 O O . VAL A 1 88 ? 114.196 10.298 -190.606 1.00 53.47 88 VAL A O 1
ATOM 728 N N . PRO A 1 89 ? 114.628 10.241 -192.814 1.00 53.91 89 PRO A N 1
ATOM 729 C CA . PRO A 1 89 ? 113.220 10.342 -193.175 1.00 53.91 89 PRO A CA 1
ATOM 730 C C . PRO A 1 89 ? 112.476 9.090 -192.703 1.00 53.91 89 PRO A C 1
ATOM 732 O O . PRO A 1 89 ? 112.865 7.966 -193.010 1.00 53.91 89 PRO A O 1
ATOM 735 N N . ARG A 1 90 ? 111.419 9.297 -191.913 1.00 52.09 90 ARG A N 1
ATOM 736 C CA . ARG A 1 90 ? 110.494 8.256 -191.452 1.00 52.09 90 ARG A CA 1
ATOM 737 C C . ARG A 1 90 ? 109.073 8.613 -191.911 1.00 52.09 90 ARG A C 1
ATOM 739 O O . ARG A 1 90 ? 108.749 9.800 -191.968 1.00 52.09 90 ARG A O 1
ATOM 746 N N . PRO A 1 91 ? 108.240 7.622 -192.260 1.00 51.53 91 PRO A N 1
ATOM 747 C CA . PRO A 1 91 ? 106.927 7.847 -192.860 1.00 51.53 91 PRO A CA 1
ATOM 748 C C . PRO A 1 91 ? 105.908 8.459 -191.878 1.00 51.53 91 PRO A C 1
ATOM 750 O O . PRO A 1 91 ? 105.868 8.128 -190.696 1.00 51.53 91 PRO A O 1
ATOM 753 N N . ARG A 1 92 ? 105.048 9.330 -192.419 1.00 57.69 92 ARG A N 1
ATOM 754 C CA . ARG A 1 92 ? 104.119 10.281 -191.766 1.00 57.69 92 ARG A CA 1
ATOM 755 C C . ARG A 1 92 ? 103.005 9.674 -190.880 1.00 57.69 92 ARG A C 1
ATOM 757 O O . ARG A 1 92 ? 102.256 10.424 -190.276 1.00 57.69 92 ARG A O 1
ATOM 764 N N . ILE A 1 93 ? 102.888 8.348 -190.782 1.00 61.00 93 ILE A N 1
ATOM 765 C CA . ILE A 1 93 ? 101.766 7.649 -190.111 1.00 61.00 93 ILE A CA 1
ATOM 766 C C . ILE A 1 93 ? 101.978 7.507 -188.589 1.00 61.00 93 ILE A C 1
ATOM 768 O O . ILE A 1 93 ? 101.021 7.439 -187.823 1.00 61.00 93 ILE A O 1
ATOM 772 N N . VAL A 1 94 ? 103.231 7.484 -188.125 1.00 61.12 94 VAL A N 1
ATOM 773 C CA . VAL A 1 94 ? 103.558 7.182 -186.718 1.00 61.12 94 VAL A CA 1
ATOM 774 C C . VAL A 1 94 ? 103.349 8.387 -185.784 1.00 61.12 94 VAL A C 1
ATOM 776 O O . VAL A 1 94 ? 103.034 8.203 -184.609 1.00 61.12 94 VAL A O 1
ATOM 779 N N . ASP A 1 95 ? 103.455 9.618 -186.295 1.00 59.81 95 ASP A N 1
ATOM 780 C CA . ASP A 1 95 ? 103.329 10.838 -185.480 1.00 59.81 95 ASP A CA 1
ATOM 781 C C . ASP A 1 95 ? 101.871 11.164 -185.094 1.00 59.81 95 ASP A C 1
ATOM 783 O O . ASP A 1 95 ? 101.618 11.636 -183.981 1.00 59.81 95 ASP A O 1
ATOM 787 N N . ASP A 1 96 ? 100.893 10.842 -185.947 1.00 63.34 96 ASP A N 1
ATOM 788 C CA . ASP A 1 96 ? 99.477 11.090 -185.643 1.00 63.34 96 ASP A CA 1
ATOM 789 C C . ASP A 1 96 ? 98.959 10.167 -184.528 1.00 63.34 96 ASP A C 1
ATOM 791 O O . ASP A 1 96 ? 98.221 10.619 -183.647 1.00 63.34 96 ASP A O 1
ATOM 795 N N . LEU A 1 97 ? 99.419 8.911 -184.482 1.00 70.56 97 LEU A N 1
ATOM 796 C CA . LEU A 1 97 ? 98.998 7.928 -183.478 1.00 70.56 97 LEU A CA 1
ATOM 797 C C . LEU A 1 97 ? 99.452 8.312 -182.056 1.00 70.56 97 LEU A C 1
ATOM 799 O O . LEU A 1 97 ? 98.666 8.252 -181.108 1.00 70.56 97 LEU A O 1
ATOM 803 N N . ILE A 1 98 ? 100.695 8.783 -181.910 1.00 69.38 98 ILE A N 1
ATOM 804 C CA . ILE A 1 98 ? 101.256 9.201 -180.612 1.00 69.38 98 ILE A CA 1
ATOM 805 C C . ILE A 1 98 ? 100.553 10.469 -180.096 1.00 69.38 98 ILE A C 1
ATOM 807 O O . ILE A 1 98 ? 100.299 10.614 -178.896 1.00 69.38 98 ILE A O 1
ATOM 811 N N . SER A 1 99 ? 100.190 11.389 -180.996 1.00 66.31 99 SER A N 1
ATOM 812 C CA . SER A 1 99 ? 99.461 12.609 -180.631 1.00 66.31 99 SER A CA 1
ATOM 813 C C . SER A 1 99 ? 98.039 12.316 -180.122 1.00 66.31 99 SER A C 1
ATOM 815 O O . SER A 1 99 ? 97.563 12.970 -179.184 1.00 66.31 99 SER A O 1
ATOM 817 N N . LEU A 1 100 ? 97.387 11.296 -180.690 1.00 72.25 100 LEU A N 1
ATOM 818 C CA . LEU A 1 100 ? 96.056 10.833 -180.306 1.00 72.25 100 LEU A CA 1
ATOM 819 C C . LEU A 1 100 ? 96.074 10.204 -178.903 1.00 72.25 100 LEU A C 1
ATOM 821 O O . LEU A 1 100 ? 95.256 10.551 -178.047 1.00 72.25 100 LEU A O 1
ATOM 825 N N . GLU A 1 101 ? 97.059 9.346 -178.629 1.00 71.69 101 GLU A N 1
ATOM 826 C CA . GLU A 1 101 ? 97.218 8.671 -177.338 1.00 71.69 101 GLU A CA 1
ATOM 827 C C . GLU A 1 101 ? 97.485 9.666 -176.196 1.00 71.69 101 GLU A C 1
ATOM 829 O O . GLU A 1 101 ? 96.881 9.581 -175.120 1.00 71.69 101 GLU A O 1
ATOM 834 N N . TYR A 1 102 ? 98.305 10.693 -176.445 1.00 76.00 102 TYR A N 1
ATOM 835 C CA . TYR A 1 102 ? 98.551 11.750 -175.463 1.00 76.00 102 TYR A CA 1
ATOM 836 C C . TYR A 1 102 ? 97.279 12.549 -175.127 1.00 76.00 102 TYR A C 1
ATOM 838 O O . TYR A 1 102 ? 97.038 12.863 -173.956 1.00 76.00 102 TYR A O 1
ATOM 846 N N . ARG A 1 103 ? 96.425 12.846 -176.119 1.00 73.44 103 ARG A N 1
ATOM 847 C CA . ARG A 1 103 ? 95.133 13.517 -175.880 1.00 73.44 103 ARG A CA 1
ATOM 848 C C . ARG A 1 103 ? 94.196 12.648 -175.044 1.00 73.44 103 ARG A C 1
ATOM 850 O O . ARG A 1 103 ? 93.608 13.161 -174.091 1.00 73.44 103 ARG A O 1
ATOM 857 N N . TYR A 1 104 ? 94.111 11.345 -175.321 1.00 77.62 104 TYR A N 1
ATOM 858 C CA . TYR A 1 104 ? 93.320 10.427 -174.496 1.00 77.62 104 TYR A CA 1
ATOM 859 C C . TYR A 1 104 ? 93.815 10.372 -173.047 1.00 77.62 104 TYR A C 1
ATOM 861 O O . TYR A 1 104 ? 93.006 10.458 -172.121 1.00 77.62 104 TYR A O 1
ATOM 869 N N . GLN A 1 105 ? 95.131 10.326 -172.824 1.00 76.19 105 GLN A N 1
ATOM 870 C CA . GLN A 1 105 ? 95.694 10.327 -171.472 1.00 76.19 105 GLN A CA 1
ATOM 871 C C . GLN A 1 105 ? 95.422 11.632 -170.706 1.00 76.19 105 GLN A C 1
ATOM 873 O O . GLN A 1 105 ? 95.160 11.595 -169.500 1.00 76.19 105 GLN A O 1
ATOM 878 N N . GLN A 1 106 ? 95.469 12.794 -171.367 1.00 76.50 106 GLN A N 1
ATOM 879 C CA . GLN A 1 106 ? 95.167 14.073 -170.712 1.00 76.50 106 GLN A CA 1
ATOM 880 C C . GLN A 1 106 ? 93.678 14.212 -170.385 1.00 76.50 106 GLN A C 1
ATOM 882 O O . GLN A 1 106 ? 93.340 14.577 -169.256 1.00 76.50 106 GLN A O 1
ATOM 887 N N . SER A 1 107 ? 92.791 13.828 -171.306 1.00 76.06 107 SER A N 1
ATOM 888 C CA . SER A 1 107 ? 91.348 13.760 -171.043 1.00 76.06 107 SER A CA 1
ATOM 889 C C . SER A 1 107 ? 91.040 12.820 -169.873 1.00 76.06 107 SER A C 1
ATOM 891 O O . SER A 1 107 ? 90.314 13.196 -168.950 1.00 76.06 107 SER A O 1
ATOM 893 N N . ALA A 1 108 ? 91.682 11.647 -169.824 1.00 79.12 108 ALA A N 1
ATOM 894 C CA . ALA A 1 108 ? 91.550 10.712 -168.710 1.00 79.12 108 ALA A CA 1
ATOM 895 C C . ALA A 1 108 ? 92.013 11.320 -167.373 1.00 79.12 108 ALA A C 1
ATOM 897 O O . ALA A 1 108 ? 91.328 11.161 -166.365 1.00 79.12 108 ALA A O 1
ATOM 898 N N . LYS A 1 109 ? 93.123 12.073 -167.335 1.00 81.25 109 LYS A N 1
ATOM 899 C CA . LYS A 1 109 ? 93.595 12.744 -166.106 1.00 81.25 109 LYS A CA 1
ATOM 900 C C . LYS A 1 109 ? 92.627 13.813 -165.602 1.00 81.25 109 LYS A C 1
ATOM 902 O O . LYS A 1 109 ? 92.459 13.943 -164.387 1.00 81.25 109 LYS A O 1
ATOM 907 N N . VAL A 1 110 ? 91.999 14.576 -166.499 1.00 80.88 110 VAL A N 1
ATOM 908 C CA . VAL A 1 110 ? 90.985 15.578 -166.129 1.00 80.88 110 VAL A CA 1
ATOM 909 C C . VAL A 1 110 ? 89.772 14.889 -165.507 1.00 80.88 110 VAL A C 1
ATOM 911 O O . VAL A 1 110 ? 89.373 15.254 -164.399 1.00 80.88 110 VAL A O 1
ATOM 914 N N . VAL A 1 111 ? 89.263 13.833 -166.149 1.00 80.00 111 VAL A N 1
ATOM 915 C CA . VAL A 1 111 ? 88.146 13.027 -165.629 1.00 80.00 111 VAL A CA 1
ATOM 916 C C . VAL A 1 111 ? 88.509 12.384 -164.287 1.00 80.00 111 VAL A C 1
ATOM 918 O O . VAL A 1 111 ? 87.753 12.492 -163.325 1.00 80.00 111 VAL A O 1
ATOM 921 N N . GLN A 1 112 ? 89.701 11.796 -164.159 1.00 82.50 112 GLN A N 1
ATOM 922 C CA . GLN A 1 112 ? 90.164 11.179 -162.912 1.00 82.50 112 GLN A CA 1
ATOM 923 C C . GLN A 1 112 ? 90.341 12.200 -161.776 1.00 82.50 112 GLN A C 1
ATOM 925 O O . GLN A 1 112 ? 89.997 11.902 -160.631 1.00 82.50 112 GLN A O 1
ATOM 930 N N . ARG A 1 113 ? 90.845 13.415 -162.048 1.00 82.31 113 ARG A N 1
ATOM 931 C CA . ARG A 1 113 ? 90.922 14.492 -161.039 1.00 82.31 113 ARG A CA 1
ATOM 932 C C . ARG A 1 113 ? 89.538 14.960 -160.609 1.00 82.31 113 ARG A C 1
ATOM 934 O O . ARG A 1 113 ? 89.312 15.120 -159.408 1.00 82.31 113 ARG A O 1
ATOM 941 N N . ALA A 1 114 ? 88.632 15.164 -161.564 1.00 82.25 114 ALA A N 1
ATOM 942 C CA . ALA A 1 114 ? 87.254 15.544 -161.282 1.00 82.25 114 ALA A CA 1
ATOM 943 C C . ALA A 1 114 ? 86.560 14.474 -160.428 1.00 82.25 114 ALA A C 1
ATOM 945 O O . ALA A 1 114 ? 85.993 14.801 -159.386 1.00 82.25 114 ALA A O 1
ATOM 946 N N . TRP A 1 115 ? 86.714 13.196 -160.786 1.00 84.12 115 TRP A N 1
ATOM 947 C CA . TRP A 1 115 ? 86.167 12.069 -160.034 1.00 84.12 115 TRP A CA 1
ATOM 948 C C . TRP A 1 115 ? 86.742 11.963 -158.619 1.00 84.12 115 TRP A C 1
ATOM 950 O O . TRP A 1 115 ? 85.982 11.841 -157.665 1.00 84.12 115 TRP A O 1
ATOM 960 N N . ARG A 1 116 ? 88.064 12.083 -158.432 1.00 85.69 116 ARG A N 1
ATOM 961 C CA . ARG A 1 116 ? 88.673 12.059 -157.086 1.00 85.69 116 ARG A CA 1
ATOM 962 C C . ARG A 1 116 ? 88.171 13.208 -156.214 1.00 85.69 116 ARG A C 1
ATOM 964 O O . ARG A 1 116 ? 87.876 12.997 -155.040 1.00 85.69 116 ARG A O 1
ATOM 971 N N . ARG A 1 117 ? 88.036 14.414 -156.780 1.00 84.88 117 ARG A N 1
ATOM 972 C CA . ARG A 1 117 ? 87.498 15.579 -156.062 1.00 84.88 117 ARG A CA 1
ATOM 973 C C . ARG A 1 117 ? 86.023 15.391 -155.711 1.00 84.88 117 ARG A C 1
ATOM 975 O O . ARG A 1 117 ? 85.640 15.694 -154.583 1.00 84.88 117 ARG A O 1
ATOM 982 N N . PHE A 1 118 ? 85.221 14.878 -156.643 1.00 85.62 118 PHE A N 1
ATOM 98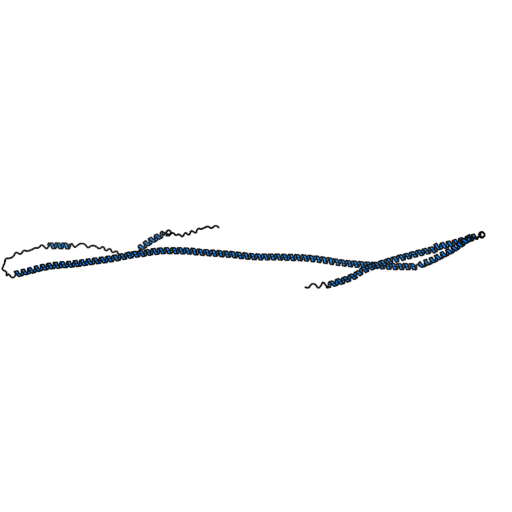3 C CA . PHE A 1 118 ? 83.818 14.546 -156.410 1.00 85.62 118 PHE A CA 1
ATOM 984 C C . PHE A 1 118 ? 83.684 13.472 -155.328 1.00 85.62 118 PHE A C 1
ATOM 986 O O . PHE A 1 118 ? 83.054 13.727 -154.311 1.00 85.62 118 PHE A O 1
ATOM 993 N N . SER A 1 119 ? 84.367 12.334 -155.469 1.00 83.88 119 SER A N 1
ATOM 994 C CA . SER A 1 119 ? 84.332 11.228 -154.508 1.00 83.88 119 SER A CA 1
ATOM 995 C C . SER A 1 119 ? 84.764 11.663 -153.107 1.00 83.88 119 SER A C 1
ATOM 997 O O . SER A 1 119 ? 84.091 11.325 -152.137 1.00 83.88 119 SER A O 1
ATOM 999 N N . ALA A 1 120 ? 85.845 12.442 -152.980 1.00 84.56 120 ALA A N 1
ATOM 1000 C CA . ALA A 1 120 ? 86.285 12.958 -151.686 1.00 84.56 120 ALA A CA 1
ATOM 1001 C C . ALA A 1 120 ? 85.249 13.919 -151.085 1.00 84.56 120 ALA A C 1
ATOM 1003 O O . ALA A 1 120 ? 84.888 13.788 -149.917 1.00 84.56 120 ALA A O 1
ATOM 1004 N N . ARG A 1 121 ? 84.723 14.863 -151.877 1.00 86.12 121 ARG A N 1
ATOM 1005 C CA . ARG A 1 121 ? 83.713 15.819 -151.403 1.00 86.12 121 ARG A CA 1
ATOM 1006 C C . ARG A 1 121 ? 82.418 15.116 -151.004 1.00 86.12 121 ARG A C 1
ATOM 1008 O O . ARG A 1 121 ? 81.900 15.402 -149.931 1.00 86.12 121 ARG A O 1
ATOM 1015 N N . SER A 1 122 ? 81.922 14.191 -151.819 1.00 83.31 122 SER A N 1
ATOM 1016 C CA . SER A 1 122 ? 80.714 13.415 -151.541 1.00 83.31 122 SER A CA 1
ATOM 1017 C C . SER A 1 122 ? 80.881 12.522 -150.315 1.00 83.31 122 SER A C 1
ATOM 1019 O O . SER A 1 122 ? 79.964 12.461 -149.499 1.00 83.31 122 SER A O 1
ATOM 1021 N N . PHE A 1 123 ? 82.043 11.882 -150.138 1.00 87.25 123 PHE A N 1
ATOM 1022 C CA . PHE A 1 123 ? 82.343 11.108 -148.933 1.00 87.25 123 PHE A CA 1
ATOM 1023 C C . PHE A 1 123 ? 82.313 11.995 -147.686 1.00 87.25 123 PHE A C 1
ATOM 1025 O O . PHE A 1 123 ? 81.539 11.727 -146.770 1.00 87.25 123 PHE A O 1
ATOM 1032 N N . TRP A 1 124 ? 83.080 13.091 -147.668 1.00 89.44 124 TRP A N 1
ATOM 1033 C CA . TRP A 1 124 ? 83.144 13.979 -146.506 1.00 89.44 124 TRP A CA 1
ATOM 1034 C C . TRP A 1 124 ? 81.805 14.653 -146.213 1.00 89.44 124 TRP A C 1
ATOM 1036 O O . TRP A 1 124 ? 81.408 14.724 -145.055 1.00 89.44 124 TRP A O 1
ATOM 1046 N N . GLN A 1 125 ? 81.067 15.094 -147.235 1.00 86.62 125 GLN A N 1
ATOM 1047 C CA . GLN A 1 125 ? 79.727 15.652 -147.048 1.00 86.62 125 GLN A CA 1
ATOM 1048 C C . GLN A 1 125 ? 78.778 14.629 -146.417 1.00 86.62 125 GLN A C 1
ATOM 1050 O O . GLN A 1 125 ? 78.124 14.955 -145.429 1.00 86.62 125 GLN A O 1
ATOM 1055 N N . ARG A 1 126 ? 78.730 13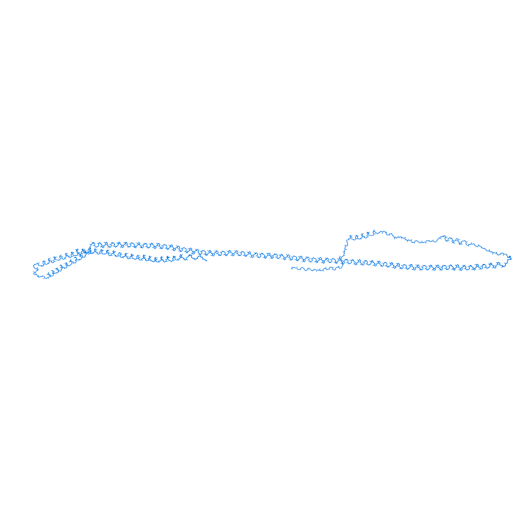.391 -146.931 1.00 86.94 126 ARG A N 1
ATOM 1056 C CA . ARG A 1 126 ? 77.890 12.324 -146.359 1.00 86.94 126 ARG A CA 1
ATOM 1057 C C . ARG A 1 126 ? 78.322 11.966 -144.935 1.00 86.94 126 ARG A C 1
ATOM 1059 O O . ARG A 1 126 ? 77.470 11.846 -144.061 1.00 86.94 126 ARG A O 1
ATOM 1066 N N . TYR A 1 127 ? 79.626 11.863 -144.685 1.00 90.00 127 TYR A N 1
ATOM 1067 C CA . TYR A 1 127 ? 80.183 11.539 -143.373 1.00 90.00 127 TYR A CA 1
ATOM 1068 C C . TYR A 1 127 ? 79.880 12.618 -142.323 1.00 90.00 127 TYR A C 1
ATOM 1070 O O . TYR A 1 127 ? 79.344 12.309 -141.260 1.00 90.00 127 TYR A O 1
ATOM 1078 N N . PHE A 1 128 ? 80.140 13.896 -142.623 1.00 90.00 128 PHE A N 1
ATOM 1079 C CA . PHE A 1 128 ? 79.833 14.995 -141.702 1.00 90.00 128 PHE A CA 1
ATOM 1080 C C . PHE A 1 128 ? 78.332 15.154 -141.467 1.00 90.00 128 PHE A C 1
ATOM 1082 O O . PHE A 1 128 ? 77.931 15.453 -140.342 1.00 90.00 128 PHE A O 1
ATOM 1089 N N . LEU A 1 129 ? 77.496 14.932 -142.487 1.00 89.75 129 LEU A N 1
ATOM 1090 C CA . LEU A 1 129 ? 76.044 14.952 -142.321 1.00 89.75 129 LEU A CA 1
ATOM 1091 C C . LEU A 1 129 ? 75.584 13.825 -141.382 1.00 89.75 129 LEU A C 1
ATOM 1093 O O . LEU A 1 129 ? 74.815 14.087 -140.458 1.00 89.75 129 LEU A O 1
ATOM 1097 N N . ALA A 1 130 ? 76.115 12.609 -141.556 1.00 88.62 130 ALA A N 1
ATOM 1098 C CA . ALA A 1 130 ? 75.824 11.464 -140.694 1.00 88.62 130 ALA A CA 1
ATOM 1099 C C . ALA A 1 130 ? 76.287 11.694 -139.244 1.00 88.62 130 ALA A C 1
ATOM 1101 O O . ALA A 1 130 ? 75.511 11.474 -138.314 1.00 88.62 130 ALA A O 1
ATOM 1102 N N . ILE A 1 131 ? 77.501 12.216 -139.029 1.00 91.31 131 ILE A N 1
ATOM 1103 C CA . ILE A 1 131 ? 77.993 12.557 -137.684 1.00 91.31 131 ILE A CA 1
ATOM 1104 C C . ILE A 1 131 ? 77.162 13.668 -137.057 1.00 91.31 131 ILE A C 1
ATOM 1106 O O . ILE A 1 131 ? 76.762 13.550 -135.901 1.00 91.31 131 ILE A O 1
ATOM 1110 N N . LYS A 1 132 ? 76.876 14.750 -137.789 1.00 90.69 132 LYS A N 1
ATOM 1111 C CA . LYS A 1 132 ? 76.078 15.863 -137.262 1.00 90.69 132 LYS A CA 1
ATOM 1112 C C . LYS A 1 132 ? 74.679 15.388 -136.875 1.00 90.69 132 LYS A C 1
ATOM 1114 O O . LYS A 1 132 ? 74.200 15.772 -135.808 1.00 90.69 132 LYS A O 1
ATOM 1119 N N . ALA A 1 133 ? 74.058 14.524 -137.679 1.00 89.75 133 ALA A N 1
ATOM 1120 C CA . ALA A 1 133 ? 72.785 13.893 -137.344 1.00 89.75 133 ALA A CA 1
ATOM 1121 C C . ALA A 1 133 ? 72.912 13.025 -136.080 1.00 89.75 133 ALA A C 1
ATOM 1123 O O . ALA A 1 133 ? 72.156 13.225 -135.131 1.00 89.75 133 ALA A O 1
ATOM 1124 N N . ALA A 1 134 ? 73.918 12.146 -136.007 1.00 90.94 134 ALA A N 1
ATOM 1125 C CA . ALA A 1 134 ? 74.156 11.283 -134.851 1.00 90.94 134 ALA A CA 1
ATOM 1126 C C . ALA A 1 134 ? 74.393 12.082 -133.559 1.00 90.94 134 ALA A C 1
ATOM 1128 O O . ALA A 1 134 ? 73.750 11.818 -132.546 1.00 90.94 134 ALA A O 1
ATOM 1129 N N . VAL A 1 135 ? 75.247 13.109 -133.587 1.00 92.31 135 VAL A N 1
ATOM 1130 C CA . VAL A 1 135 ? 75.520 13.981 -132.432 1.00 92.31 135 VAL A CA 1
ATOM 1131 C C . VAL A 1 135 ? 74.271 14.765 -132.030 1.00 92.31 135 VAL A C 1
ATOM 1133 O O . VAL A 1 135 ? 73.984 14.891 -130.839 1.00 92.31 135 VAL A O 1
ATOM 1136 N N . THR A 1 136 ? 73.490 15.254 -132.997 1.00 91.88 136 THR A N 1
ATOM 1137 C CA . THR A 1 136 ? 72.224 15.953 -132.723 1.00 91.88 136 THR A CA 1
ATOM 1138 C C . THR A 1 136 ? 71.222 15.035 -132.028 1.00 91.88 136 THR A C 1
ATOM 1140 O O . THR A 1 136 ? 70.646 15.433 -131.011 1.00 91.88 136 THR A O 1
ATOM 1143 N N . ILE A 1 137 ? 71.057 13.804 -132.523 1.00 90.31 137 ILE A N 1
ATOM 1144 C CA . ILE A 1 137 ? 70.187 12.785 -131.922 1.00 90.31 137 ILE A CA 1
ATOM 1145 C C . ILE A 1 137 ? 70.685 12.439 -130.518 1.00 90.31 137 ILE A C 1
ATOM 1147 O O . ILE A 1 137 ? 69.926 12.532 -129.556 1.00 90.31 137 ILE A O 1
ATOM 1151 N N . GLN A 1 138 ? 71.972 12.121 -130.361 1.00 90.69 138 GLN A N 1
ATOM 1152 C CA . GLN A 1 138 ? 72.556 11.778 -129.066 1.00 90.69 138 GLN A CA 1
ATOM 1153 C C . GLN A 1 138 ? 72.414 12.914 -128.043 1.00 90.69 138 GLN A C 1
ATOM 1155 O O . GLN A 1 138 ? 72.101 12.656 -126.881 1.00 90.69 138 GLN A O 1
ATOM 1160 N N . ARG A 1 139 ? 72.602 14.179 -128.448 1.00 91.62 139 ARG A N 1
ATOM 1161 C CA . ARG A 1 139 ? 72.394 15.349 -127.578 1.00 91.62 139 ARG A CA 1
ATOM 1162 C C . ARG A 1 139 ? 70.937 15.460 -127.133 1.00 91.62 139 ARG A C 1
ATOM 1164 O O . ARG A 1 139 ? 70.692 15.684 -125.947 1.00 91.62 139 ARG A O 1
ATOM 1171 N N . HIS A 1 140 ? 69.983 15.282 -128.048 1.00 92.12 140 HIS A N 1
ATOM 1172 C CA . HIS A 1 140 ? 68.558 15.299 -127.710 1.00 92.12 140 HIS A CA 1
ATOM 1173 C C . HIS A 1 140 ? 68.195 14.161 -126.757 1.00 92.12 140 HIS A C 1
ATOM 1175 O O . HIS A 1 140 ? 67.569 14.414 -125.730 1.00 92.12 140 HIS A O 1
ATOM 1181 N N . VAL A 1 141 ? 68.652 12.937 -127.030 1.00 92.12 141 VAL A N 1
ATOM 1182 C CA . VAL A 1 141 ? 68.396 11.768 -126.177 1.00 92.12 141 VAL A CA 1
ATOM 1183 C C . VAL A 1 141 ? 68.980 11.971 -124.778 1.00 92.12 141 VAL A C 1
ATOM 1185 O O . VAL A 1 141 ? 68.254 11.825 -123.796 1.00 92.12 141 VAL A O 1
ATOM 1188 N N . ARG A 1 142 ? 70.248 12.394 -124.655 1.00 92.31 142 ARG A N 1
ATOM 1189 C CA . ARG A 1 142 ? 70.864 12.706 -123.349 1.00 92.31 142 ARG A CA 1
ATOM 1190 C C . ARG A 1 142 ? 70.098 13.805 -122.608 1.00 92.31 142 ARG A C 1
ATOM 1192 O O . ARG A 1 142 ? 69.863 13.681 -121.408 1.00 92.31 142 ARG A O 1
ATOM 1199 N N . GLY A 1 143 ? 69.650 14.846 -123.314 1.00 92.81 143 GLY A N 1
ATOM 1200 C CA . GLY A 1 143 ? 68.830 15.917 -122.743 1.00 92.81 143 GLY A CA 1
ATOM 1201 C C . GLY A 1 143 ? 67.466 15.432 -122.238 1.00 92.81 143 GLY A C 1
ATOM 1202 O O . GLY A 1 143 ? 67.060 15.784 -121.129 1.00 92.81 143 GLY A O 1
ATOM 1203 N N . ILE A 1 144 ? 66.771 14.593 -123.013 1.00 92.75 144 ILE A N 1
ATOM 1204 C CA . ILE A 1 144 ? 65.487 13.987 -122.630 1.00 92.75 144 ILE A CA 1
ATOM 1205 C C . ILE A 1 144 ? 65.667 13.093 -121.400 1.00 92.75 144 ILE A C 1
ATOM 1207 O O . ILE A 1 144 ? 64.906 13.223 -120.437 1.00 92.75 144 ILE A O 1
ATOM 1211 N N . LEU A 1 145 ? 66.686 12.229 -121.402 1.00 93.12 145 LEU A N 1
ATOM 1212 C CA . LEU A 1 145 ? 66.989 11.332 -120.288 1.00 93.12 145 LEU A CA 1
ATOM 1213 C C . LEU A 1 145 ? 67.336 12.109 -119.018 1.00 93.12 145 LEU A C 1
ATOM 1215 O O . LEU A 1 145 ? 66.727 11.860 -117.982 1.00 93.12 145 LEU A O 1
ATOM 1219 N N . CYS A 1 146 ? 68.219 13.108 -119.096 1.00 92.00 146 CYS A N 1
ATOM 1220 C CA . CYS A 1 146 ? 68.579 13.941 -117.947 1.00 92.00 146 CYS A CA 1
ATOM 1221 C C . CYS A 1 146 ? 67.349 14.652 -117.357 1.00 92.00 146 CYS A C 1
ATOM 1223 O O . CYS A 1 146 ? 67.079 14.542 -116.163 1.00 92.00 146 CYS A O 1
ATOM 1225 N N . ARG A 1 147 ? 66.508 15.283 -118.191 1.00 91.44 147 ARG A N 1
ATOM 1226 C CA . ARG A 1 147 ? 65.259 15.919 -117.724 1.00 91.44 147 ARG A CA 1
ATOM 1227 C C . ARG A 1 147 ? 64.264 14.917 -117.135 1.00 91.44 147 ARG A C 1
ATOM 1229 O O . ARG A 1 147 ? 63.486 15.281 -116.252 1.00 91.44 147 ARG A O 1
ATOM 1236 N N . LYS A 1 148 ? 64.228 13.676 -117.634 1.00 92.50 148 LYS A N 1
ATOM 1237 C CA . LYS A 1 148 ? 63.400 12.601 -117.066 1.00 92.50 148 LYS A CA 1
ATOM 1238 C C . LYS A 1 148 ? 63.942 12.180 -115.700 1.00 92.50 148 LYS A C 1
ATOM 1240 O O . LYS A 1 148 ? 63.167 12.144 -114.748 1.00 92.50 148 LYS A O 1
ATOM 1245 N N . PHE A 1 149 ? 65.248 11.950 -115.579 1.00 91.81 149 PHE A N 1
ATOM 1246 C CA . PHE A 1 149 ? 65.888 11.578 -114.318 1.00 91.81 149 PHE A CA 1
ATOM 1247 C C . PHE A 1 149 ? 65.776 12.672 -113.259 1.00 91.81 149 PHE A C 1
ATOM 1249 O O . PHE A 1 149 ? 65.376 12.365 -112.143 1.00 91.81 149 PHE A O 1
ATOM 1256 N N . VAL A 1 150 ? 65.996 13.944 -113.602 1.00 93.31 150 VAL A N 1
ATOM 1257 C CA . VAL A 1 150 ? 65.813 15.069 -112.668 1.00 93.31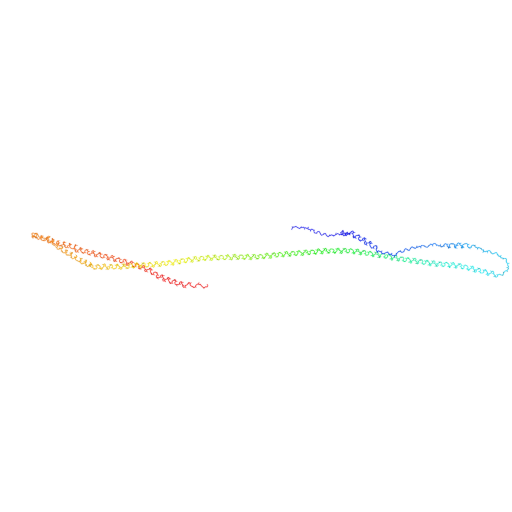 150 VAL A CA 1
ATOM 1258 C C . VAL A 1 150 ? 64.360 15.168 -112.199 1.00 93.31 150 VAL A C 1
ATOM 1260 O O . VAL A 1 150 ? 64.116 15.345 -111.008 1.00 93.31 150 VAL A O 1
ATOM 1263 N N . ARG A 1 151 ? 63.375 14.989 -113.095 1.00 90.69 151 ARG A N 1
ATOM 1264 C CA . ARG A 1 151 ? 61.954 14.960 -112.702 1.00 90.69 151 ARG A CA 1
ATOM 1265 C C . ARG A 1 151 ? 61.638 13.805 -111.755 1.00 90.69 151 ARG A C 1
ATOM 1267 O O . ARG A 1 151 ? 60.918 14.014 -110.782 1.00 90.69 151 ARG A O 1
ATOM 1274 N N . VAL A 1 152 ? 62.157 12.606 -112.027 1.00 91.50 152 VAL A N 1
ATOM 1275 C CA . VAL A 1 152 ? 61.981 11.439 -111.147 1.00 91.50 152 VAL A CA 1
ATOM 1276 C C . VAL A 1 152 ? 62.656 11.682 -109.799 1.00 91.50 152 VAL A C 1
ATOM 1278 O O . VAL A 1 152 ? 62.009 11.518 -108.771 1.00 91.50 152 VAL A O 1
ATOM 1281 N N . TRP A 1 153 ? 63.903 12.150 -109.789 1.00 91.62 153 TRP A N 1
ATOM 1282 C CA . TRP A 1 153 ? 64.651 12.472 -108.574 1.00 91.62 153 TRP A CA 1
ATOM 1283 C C . TRP A 1 153 ? 63.937 13.526 -107.722 1.00 91.62 153 TRP A C 1
ATOM 1285 O O . TRP A 1 153 ? 63.712 13.308 -106.532 1.00 91.62 153 TRP A O 1
ATOM 1295 N N . TYR A 1 154 ? 63.494 14.630 -108.331 1.00 92.75 154 TYR A N 1
ATOM 1296 C CA . TYR A 1 154 ? 62.788 15.699 -107.627 1.00 92.75 154 TYR A CA 1
ATOM 1297 C C . TYR A 1 154 ? 61.444 15.219 -107.060 1.00 92.75 154 TYR A C 1
ATOM 1299 O O . TYR A 1 154 ? 61.134 15.488 -105.899 1.00 92.75 154 TYR A O 1
ATOM 1307 N N . ARG A 1 155 ? 60.674 14.429 -107.825 1.00 91.81 155 ARG A N 1
ATOM 1308 C CA . ARG A 1 155 ? 59.435 13.800 -107.332 1.00 91.81 155 ARG A CA 1
ATOM 1309 C C . ARG A 1 155 ? 59.695 12.827 -106.183 1.00 91.81 155 ARG A C 1
ATOM 1311 O O . ARG A 1 155 ? 58.949 12.845 -105.207 1.00 91.81 155 ARG A O 1
ATOM 1318 N N . SER A 1 156 ? 60.743 12.009 -106.265 1.00 89.69 156 SER A N 1
ATOM 1319 C CA . SER A 1 156 ? 61.137 11.092 -105.190 1.00 89.69 156 SER A CA 1
ATOM 1320 C C . SER A 1 156 ? 61.543 11.846 -103.924 1.00 89.69 156 SER A C 1
ATOM 1322 O O . SER A 1 156 ? 61.087 11.491 -102.837 1.00 89.69 156 SER A O 1
ATOM 1324 N N . ARG A 1 157 ? 62.313 12.936 -104.056 1.00 91.06 157 ARG A N 1
ATOM 1325 C CA . ARG A 1 157 ? 62.692 13.813 -102.939 1.00 91.06 157 ARG A CA 1
ATOM 1326 C C . ARG A 1 157 ? 61.471 14.455 -102.286 1.00 91.06 157 ARG A C 1
ATOM 1328 O O . ARG A 1 157 ? 61.334 14.373 -101.069 1.00 91.06 157 ARG A O 1
ATOM 1335 N N . LEU A 1 158 ? 60.563 15.041 -103.071 1.00 92.88 158 LEU A N 1
ATOM 1336 C CA . LEU A 1 158 ? 59.323 15.618 -102.544 1.00 92.88 158 LEU A CA 1
ATOM 1337 C C . LEU A 1 158 ? 58.470 14.563 -101.838 1.00 92.88 158 LEU A C 1
ATOM 1339 O O . LEU A 1 158 ? 58.035 14.790 -100.715 1.00 92.88 158 LEU A O 1
ATOM 1343 N N . ARG A 1 159 ? 58.299 13.377 -102.438 1.00 92.12 159 ARG A N 1
ATOM 1344 C CA . ARG A 1 159 ? 57.563 12.269 -101.814 1.00 92.12 159 ARG A CA 1
ATOM 1345 C C . ARG A 1 159 ? 58.178 11.868 -100.474 1.00 92.12 159 ARG A C 1
ATOM 1347 O O . ARG A 1 159 ? 57.438 11.597 -99.532 1.00 92.12 159 ARG A O 1
ATOM 1354 N N . PHE A 1 160 ? 59.504 11.821 -100.382 1.00 92.38 160 PHE A N 1
ATOM 1355 C CA . PHE A 1 160 ? 60.204 11.498 -99.141 1.00 92.38 160 PHE A CA 1
ATOM 1356 C C . PHE A 1 160 ? 59.990 12.575 -98.068 1.00 92.38 160 PHE A C 1
ATOM 1358 O O . PHE A 1 160 ? 59.591 12.246 -96.953 1.00 92.38 160 PHE A O 1
ATOM 1365 N N . VAL A 1 161 ? 60.142 13.856 -98.422 1.00 92.75 161 VAL A N 1
ATOM 1366 C CA . VAL A 1 161 ? 59.876 14.985 -97.512 1.00 92.75 161 VAL A CA 1
ATOM 1367 C C . VAL A 1 161 ? 58.423 14.972 -97.033 1.00 92.75 161 VAL A C 1
ATOM 1369 O O . VAL A 1 161 ? 58.180 15.046 -95.830 1.00 92.75 161 VAL A O 1
ATOM 1372 N N . SER A 1 162 ? 57.454 14.796 -97.934 1.00 93.94 162 SER A N 1
ATOM 1373 C CA . SER A 1 162 ? 56.035 14.713 -97.571 1.00 93.94 162 SER A CA 1
ATOM 1374 C C . SER A 1 162 ? 55.737 13.519 -96.662 1.00 93.94 162 SER A C 1
ATOM 1376 O O . SER A 1 162 ? 54.958 13.660 -95.722 1.00 93.94 162 SER A O 1
ATOM 1378 N N . LYS A 1 163 ? 56.374 12.359 -96.884 1.00 94.06 163 LYS A N 1
ATOM 1379 C CA . LYS A 1 163 ? 56.249 11.195 -95.991 1.00 94.06 163 LYS A CA 1
ATOM 1380 C C . LYS A 1 163 ? 56.790 11.495 -94.594 1.00 94.06 163 LYS A C 1
ATOM 1382 O O . LYS A 1 163 ? 56.092 11.224 -93.622 1.00 94.06 163 LYS A O 1
ATOM 1387 N N . ILE A 1 164 ? 57.983 12.084 -94.484 1.00 92.31 164 ILE A N 1
ATOM 1388 C CA . ILE A 1 164 ? 58.563 12.464 -93.186 1.00 92.31 164 ILE A CA 1
ATOM 1389 C C . ILE A 1 164 ? 57.657 13.466 -92.469 1.00 92.31 164 ILE A C 1
ATOM 1391 O O . ILE A 1 164 ? 57.331 13.270 -91.301 1.00 92.31 164 ILE A O 1
ATOM 1395 N N . GLN A 1 165 ? 57.193 14.504 -93.168 1.00 92.50 165 GLN A N 1
ATOM 1396 C CA . GLN A 1 165 ? 56.289 15.502 -92.595 1.00 92.50 165 GLN A CA 1
ATOM 1397 C C . GLN A 1 165 ? 54.964 14.883 -92.134 1.00 92.50 165 GLN A C 1
ATOM 1399 O O . GLN A 1 165 ? 54.481 15.225 -91.057 1.00 92.50 165 GLN A O 1
ATOM 1404 N N . ALA A 1 166 ? 54.387 13.955 -92.902 1.00 92.75 166 ALA A N 1
ATOM 1405 C CA . ALA A 1 166 ? 53.169 13.245 -92.515 1.00 92.75 166 ALA A CA 1
ATOM 1406 C C . ALA A 1 166 ? 53.385 12.376 -91.265 1.00 92.75 166 ALA A C 1
ATOM 1408 O O . ALA A 1 166 ? 52.578 12.427 -90.336 1.00 92.75 166 ALA A O 1
ATOM 1409 N N . VAL A 1 167 ? 54.497 11.635 -91.197 1.00 94.19 167 VAL A N 1
ATOM 1410 C CA . VAL A 1 167 ? 54.861 10.830 -90.019 1.00 94.19 167 VAL A CA 1
ATOM 1411 C C . VAL A 1 167 ? 55.076 11.720 -88.798 1.00 94.19 167 VAL A C 1
ATOM 1413 O O . VAL A 1 167 ? 54.565 11.405 -87.724 1.00 94.19 167 VAL A O 1
ATOM 1416 N N . PHE A 1 168 ? 55.773 12.847 -88.954 1.00 92.56 168 PHE A N 1
ATOM 1417 C CA . PHE A 1 168 ? 56.044 13.777 -87.862 1.00 92.56 168 PHE A CA 1
ATOM 1418 C C . PHE A 1 168 ? 54.769 14.456 -87.349 1.00 92.56 168 PHE A C 1
ATOM 1420 O O . PHE A 1 168 ? 54.533 14.470 -86.142 1.00 92.56 168 PHE A O 1
ATOM 1427 N N . ARG A 1 169 ? 53.890 14.929 -88.245 1.00 92.81 169 ARG A N 1
ATOM 1428 C CA . ARG A 1 169 ? 52.562 15.448 -87.869 1.00 92.81 169 ARG A CA 1
ATOM 1429 C C . ARG A 1 169 ? 51.749 14.384 -87.130 1.00 92.81 169 ARG A C 1
ATOM 1431 O O . ARG A 1 169 ? 51.228 14.661 -86.056 1.00 92.81 169 ARG A O 1
ATOM 1438 N N . GLY A 1 170 ? 51.732 13.148 -87.632 1.00 92.50 170 GLY A N 1
ATOM 1439 C CA . GLY A 1 170 ? 51.072 12.027 -86.959 1.00 92.50 170 GLY A CA 1
ATOM 1440 C C . GLY A 1 170 ? 51.686 11.679 -85.596 1.00 92.50 170 GLY A C 1
ATOM 1441 O O . GLY A 1 170 ? 50.966 11.315 -84.669 1.00 92.50 170 GLY A O 1
ATOM 1442 N N . HIS A 1 171 ? 53.007 11.788 -85.434 1.00 92.56 171 HIS A N 1
ATOM 1443 C CA . HIS A 1 171 ? 53.680 11.618 -84.144 1.00 92.56 171 HIS A CA 1
ATOM 1444 C C . HIS A 1 171 ? 53.268 12.707 -83.144 1.00 92.56 171 HIS A C 1
ATOM 1446 O O . HIS A 1 171 ? 52.873 12.375 -82.027 1.00 92.56 171 HIS A O 1
ATOM 1452 N N . LEU A 1 172 ? 53.290 13.982 -83.550 1.00 91.38 172 LEU A N 1
ATOM 1453 C CA . LEU A 1 172 ? 52.869 15.098 -82.700 1.00 91.38 172 LEU A CA 1
ATOM 1454 C C . LEU A 1 172 ? 51.400 14.971 -82.281 1.00 91.38 172 LEU A C 1
ATOM 1456 O O . LEU A 1 172 ? 51.109 15.061 -81.090 1.00 91.38 172 LEU A O 1
ATOM 1460 N N . SER A 1 173 ? 50.491 14.680 -83.218 1.00 91.62 173 SER A N 1
ATOM 1461 C CA . SER A 1 173 ? 49.068 14.483 -82.910 1.00 91.62 173 SER A CA 1
ATOM 1462 C C . SER A 1 173 ? 48.845 13.329 -81.932 1.00 91.62 173 SER A C 1
ATOM 1464 O O . SER A 1 173 ? 48.116 13.492 -80.958 1.00 91.62 173 SER A O 1
ATOM 1466 N N . ARG A 1 174 ? 49.514 12.182 -82.128 1.00 91.25 174 ARG A N 1
ATOM 1467 C CA . ARG A 1 174 ? 49.426 11.049 -81.191 1.00 91.25 174 ARG A CA 1
ATOM 1468 C C . ARG A 1 174 ? 49.964 11.402 -79.812 1.00 91.25 174 ARG A C 1
ATOM 1470 O O . ARG A 1 174 ? 49.366 11.002 -78.823 1.00 91.25 174 ARG A O 1
ATOM 1477 N N . ARG A 1 175 ? 51.059 12.158 -79.728 1.00 90.38 175 ARG A N 1
ATOM 1478 C CA . ARG A 1 175 ? 51.622 12.594 -78.446 1.00 90.38 175 ARG A CA 1
ATOM 1479 C C . ARG A 1 175 ? 50.668 13.532 -77.701 1.00 90.38 175 ARG A C 1
ATOM 1481 O O . ARG A 1 175 ? 50.451 13.328 -76.513 1.00 90.38 175 ARG A O 1
ATOM 1488 N N . VAL A 1 176 ? 50.075 14.509 -78.392 1.00 91.38 176 VAL A N 1
ATOM 1489 C CA . VAL A 1 176 ? 49.070 15.413 -77.804 1.00 91.38 176 VAL A CA 1
ATOM 1490 C C . VAL A 1 176 ? 47.849 14.626 -77.327 1.00 91.38 176 VAL A C 1
ATOM 1492 O O . VAL A 1 176 ? 47.433 14.800 -76.184 1.00 91.38 176 VAL A O 1
ATOM 1495 N N . LEU A 1 177 ? 47.333 13.711 -78.154 1.00 92.62 177 LEU A N 1
ATOM 1496 C CA . LEU A 1 177 ? 46.191 12.869 -77.797 1.00 92.62 177 LEU A CA 1
ATOM 1497 C C . LEU A 1 177 ? 46.496 11.971 -76.589 1.00 92.62 177 LEU A C 1
ATOM 1499 O O . LEU A 1 177 ? 45.681 11.866 -75.684 1.00 92.62 177 LEU A O 1
ATOM 1503 N N . GLN A 1 178 ? 47.682 11.360 -76.531 1.00 92.12 178 GLN A N 1
ATOM 1504 C CA . GLN A 1 178 ? 48.100 10.554 -75.379 1.00 92.12 178 GLN A CA 1
ATOM 1505 C C . GLN A 1 178 ? 48.154 11.385 -74.094 1.00 92.12 178 GLN A C 1
ATOM 1507 O O . GLN A 1 178 ? 47.665 10.941 -73.059 1.00 92.12 178 GLN A O 1
ATOM 1512 N N . SER A 1 179 ? 48.685 12.610 -74.152 1.00 88.94 179 SER A N 1
ATOM 1513 C CA . SER A 1 179 ? 48.657 13.515 -73.000 1.00 88.94 179 SER A CA 1
ATOM 1514 C C . SER A 1 179 ? 47.229 13.893 -72.595 1.00 88.94 179 SER A C 1
ATOM 1516 O O . SER A 1 179 ? 46.934 13.899 -71.404 1.00 88.94 179 SER A O 1
ATOM 1518 N N . GLN A 1 180 ? 46.334 14.164 -73.552 1.00 91.38 180 GLN A N 1
ATOM 1519 C CA . GLN A 1 180 ? 44.918 14.429 -73.267 1.00 91.38 180 GLN A CA 1
ATOM 1520 C C . GLN A 1 180 ? 44.248 13.233 -72.582 1.00 91.38 180 GLN A C 1
ATOM 1522 O O . GLN A 1 180 ? 43.676 13.401 -71.509 1.00 91.38 180 GLN A O 1
ATOM 1527 N N . LEU A 1 181 ? 44.411 12.023 -73.124 1.00 94.12 181 LEU A N 1
ATOM 1528 C CA . LEU A 1 181 ? 43.866 10.796 -72.536 1.00 94.12 181 LEU A CA 1
ATOM 1529 C C . LEU A 1 181 ? 44.400 10.553 -71.118 1.00 94.12 181 LEU A C 1
ATOM 1531 O O . LEU A 1 181 ? 43.640 10.199 -70.221 1.00 94.12 181 LEU A O 1
ATOM 1535 N N . GLN A 1 182 ? 45.693 10.781 -70.872 1.00 92.50 182 GLN A N 1
ATOM 1536 C CA . GLN A 1 182 ? 46.269 10.675 -69.526 1.00 92.50 182 GLN A CA 1
ATOM 1537 C C . GLN A 1 182 ? 45.635 11.670 -68.544 1.00 92.50 182 GLN A C 1
ATOM 1539 O O . GLN A 1 182 ? 45.321 11.301 -67.409 1.00 92.50 182 GLN A O 1
ATOM 1544 N N . TRP A 1 183 ? 45.407 12.913 -68.978 1.00 93.06 183 TRP A N 1
ATOM 1545 C CA . TRP A 1 183 ? 44.718 13.926 -68.177 1.00 93.06 183 TRP A CA 1
ATOM 1546 C C . TRP A 1 183 ? 43.258 13.561 -67.907 1.00 93.06 183 TRP A C 1
ATOM 1548 O O . TRP A 1 183 ? 42.793 13.701 -66.776 1.00 93.06 183 TRP A O 1
ATOM 1558 N N . GLU A 1 184 ? 42.543 13.052 -68.906 1.00 94.19 184 GLU A N 1
ATOM 1559 C CA . GLU A 1 184 ? 41.174 12.560 -68.749 1.00 94.19 184 GLU A CA 1
ATOM 1560 C C . GLU A 1 184 ? 41.116 11.399 -67.755 1.00 94.19 184 GLU A C 1
ATOM 1562 O O . GLU A 1 184 ? 40.334 11.445 -66.805 1.00 94.19 184 GLU A O 1
ATOM 1567 N N . HIS A 1 185 ? 42.002 10.407 -67.884 1.00 93.62 185 HIS A N 1
ATOM 1568 C CA . HIS A 1 185 ? 42.104 9.299 -66.935 1.00 93.62 185 HIS A CA 1
ATOM 1569 C C . HIS A 1 185 ? 42.404 9.776 -65.510 1.00 93.62 185 HIS A C 1
ATOM 1571 O O . HIS A 1 185 ? 41.778 9.304 -64.556 1.00 93.62 185 HIS A O 1
ATOM 1577 N N . TYR A 1 186 ? 43.326 10.728 -65.342 1.00 94.50 186 TYR A N 1
ATOM 1578 C CA . TYR A 1 186 ? 43.606 11.331 -64.041 1.00 94.50 186 TYR A CA 1
ATOM 1579 C C . TYR A 1 186 ? 42.358 12.006 -63.456 1.00 94.50 186 TYR A C 1
ATOM 1581 O O . TYR A 1 186 ? 41.980 11.719 -62.318 1.00 94.50 186 TYR A O 1
ATOM 1589 N N . ASN A 1 187 ? 41.677 12.844 -64.240 1.00 94.00 187 ASN A N 1
ATOM 1590 C CA . ASN A 1 187 ? 40.478 13.558 -63.804 1.00 94.00 187 ASN A CA 1
ATOM 1591 C C . ASN A 1 187 ? 39.338 12.598 -63.446 1.00 94.00 187 ASN A C 1
ATOM 1593 O O . ASN A 1 187 ? 38.712 12.757 -62.396 1.00 94.00 187 ASN A O 1
ATOM 1597 N N . VAL A 1 188 ? 39.114 11.552 -64.247 1.00 94.88 188 VAL A N 1
ATOM 1598 C CA . VAL A 1 188 ? 38.146 10.488 -63.943 1.00 94.88 188 VAL A CA 1
ATOM 1599 C C . VAL A 1 188 ? 38.487 9.825 -62.611 1.00 94.88 188 VAL A C 1
ATOM 1601 O O . VAL A 1 188 ? 37.614 9.686 -61.755 1.00 94.88 188 VAL A O 1
ATOM 1604 N N . ASN A 1 189 ? 39.753 9.474 -62.378 1.00 95.50 189 ASN A N 1
ATOM 1605 C CA . ASN A 1 189 ? 40.182 8.865 -61.119 1.00 95.50 189 ASN A CA 1
ATOM 1606 C C . ASN A 1 189 ? 39.983 9.796 -59.917 1.00 95.50 189 ASN A C 1
ATOM 1608 O O . ASN A 1 189 ? 39.550 9.341 -58.853 1.00 95.50 189 ASN A O 1
ATOM 1612 N N . VAL A 1 190 ? 40.252 11.095 -60.072 1.00 95.50 190 VAL A N 1
ATOM 1613 C CA . VAL A 1 190 ? 40.000 12.104 -59.034 1.00 95.50 190 VAL A CA 1
ATOM 1614 C C . VAL A 1 190 ? 38.505 12.191 -58.729 1.00 95.50 190 VAL A C 1
ATOM 1616 O O . VAL A 1 190 ? 38.118 12.044 -57.568 1.00 95.50 190 VAL A O 1
ATOM 1619 N N . ILE A 1 191 ? 37.655 12.345 -59.748 1.00 95.06 191 ILE A N 1
ATOM 1620 C CA . ILE A 1 191 ? 36.195 12.416 -59.587 1.00 95.06 191 ILE A CA 1
ATOM 1621 C C . ILE A 1 191 ? 35.675 11.144 -58.909 1.00 95.06 191 ILE A C 1
A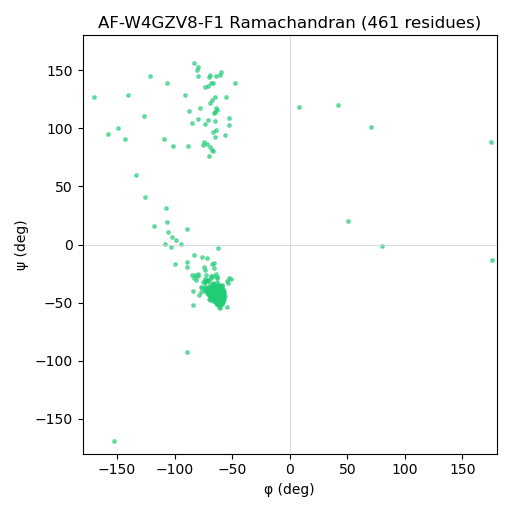TOM 1623 O O . ILE A 1 191 ? 34.964 11.217 -57.905 1.00 95.06 191 ILE A O 1
ATOM 1627 N N . GLN A 1 192 ? 36.078 9.966 -59.388 1.00 95.12 192 GLN A N 1
ATOM 1628 C CA . GLN A 1 192 ? 35.656 8.692 -58.811 1.00 95.12 192 GLN A CA 1
ATOM 1629 C C . GLN A 1 192 ? 36.109 8.536 -57.353 1.00 95.12 192 GLN A C 1
ATOM 1631 O O . GLN A 1 192 ? 35.327 8.072 -56.520 1.00 95.12 192 GLN A O 1
ATOM 1636 N N . ARG A 1 193 ? 37.341 8.942 -57.012 1.00 95.19 193 ARG A N 1
ATOM 1637 C CA . ARG A 1 193 ? 37.849 8.932 -55.629 1.00 95.19 193 ARG A CA 1
ATOM 1638 C C . ARG A 1 193 ? 36.983 9.800 -54.718 1.00 95.19 193 ARG A C 1
ATOM 1640 O O . ARG A 1 193 ? 36.591 9.349 -53.639 1.00 95.19 193 ARG A O 1
ATOM 1647 N N . TRP A 1 194 ? 36.653 11.016 -55.150 1.00 95.38 194 TRP A N 1
ATOM 1648 C CA . TRP A 1 194 ? 35.803 11.930 -54.385 1.00 95.38 194 TRP A CA 1
ATOM 1649 C C . TRP A 1 194 ? 34.384 11.391 -54.213 1.00 95.38 194 TRP A C 1
ATOM 1651 O O . TRP A 1 194 ? 33.877 11.384 -53.088 1.00 95.38 194 TRP A O 1
ATOM 1661 N N . SER A 1 195 ? 33.779 10.870 -55.280 1.00 95.56 195 SER A N 1
ATOM 1662 C CA . SER A 1 195 ? 32.440 10.273 -55.252 1.00 95.56 195 SER A CA 1
ATOM 1663 C C . SER A 1 195 ? 32.374 9.067 -54.314 1.00 95.56 195 SER A C 1
ATOM 1665 O O . SER A 1 195 ? 31.551 9.045 -53.396 1.00 95.56 195 SER A O 1
ATOM 1667 N N . ARG A 1 196 ? 33.292 8.097 -54.454 1.00 96.25 196 ARG A N 1
ATOM 1668 C CA . ARG A 1 196 ? 33.383 6.929 -53.553 1.00 96.25 196 ARG A CA 1
ATOM 1669 C C . ARG A 1 196 ? 33.580 7.367 -52.098 1.00 96.25 196 ARG A C 1
ATOM 1671 O O . ARG A 1 196 ? 32.879 6.884 -51.208 1.00 96.25 196 ARG A O 1
ATOM 1678 N N . GLY A 1 197 ? 34.460 8.341 -51.854 1.00 95.88 197 GLY A N 1
ATOM 1679 C CA . GLY A 1 197 ? 34.685 8.910 -50.524 1.00 95.88 197 GLY A CA 1
ATOM 1680 C C . GLY A 1 197 ? 33.450 9.607 -49.938 1.00 95.88 197 GLY A C 1
ATOM 1681 O O . GLY A 1 197 ? 33.150 9.442 -48.753 1.00 95.88 197 GLY A O 1
ATOM 1682 N N . HIS A 1 198 ? 32.701 10.362 -50.747 1.00 96.00 198 HIS A N 1
ATOM 1683 C CA . HIS A 1 198 ? 31.455 11.005 -50.329 1.00 96.00 198 HIS A CA 1
ATOM 1684 C C . HIS A 1 198 ? 30.411 9.966 -49.905 1.00 96.00 198 HIS A C 1
ATOM 1686 O O . HIS A 1 198 ? 29.873 10.061 -48.796 1.00 96.00 198 HIS A O 1
ATOM 1692 N N . PHE A 1 199 ? 30.158 8.956 -50.743 1.00 97.19 199 PHE A N 1
ATOM 1693 C CA . PHE A 1 199 ? 29.188 7.900 -50.445 1.00 97.19 199 PHE A CA 1
ATOM 1694 C C . PHE A 1 199 ? 29.599 7.063 -49.231 1.00 97.19 199 PHE A C 1
ATOM 1696 O O . PHE A 1 199 ? 28.760 6.815 -48.363 1.00 97.19 199 PHE A O 1
ATOM 1703 N N . GLY A 1 200 ? 30.883 6.716 -49.101 1.00 96.81 200 GLY A N 1
ATOM 1704 C CA . GLY A 1 200 ? 31.413 6.016 -47.928 1.00 96.81 200 GLY A CA 1
ATOM 1705 C C . GLY A 1 200 ? 31.175 6.796 -46.632 1.00 96.81 200 GLY A C 1
ATOM 1706 O O . GLY A 1 200 ? 30.591 6.273 -45.681 1.00 96.81 200 GLY A O 1
ATOM 1707 N N . ARG A 1 201 ? 31.513 8.094 -46.610 1.00 96.44 201 ARG A N 1
ATOM 1708 C CA . ARG A 1 201 ? 31.248 8.965 -45.448 1.00 96.44 201 ARG A CA 1
ATOM 1709 C C . ARG A 1 201 ? 29.755 9.117 -45.160 1.00 96.44 201 ARG A C 1
ATOM 1711 O O . ARG A 1 201 ? 29.363 9.168 -43.993 1.00 96.44 201 ARG A O 1
ATOM 1718 N N . ARG A 1 202 ? 28.912 9.198 -46.195 1.00 96.62 202 ARG A N 1
ATOM 1719 C CA . ARG A 1 202 ? 27.451 9.265 -46.042 1.00 96.62 202 ARG A CA 1
ATOM 1720 C C . ARG A 1 202 ? 26.911 7.993 -45.387 1.00 96.62 202 ARG A C 1
ATOM 1722 O O . ARG A 1 202 ? 26.168 8.106 -44.414 1.00 96.62 202 ARG A O 1
ATOM 1729 N N . ARG A 1 203 ? 27.348 6.816 -45.846 1.00 96.44 203 ARG A N 1
ATOM 1730 C CA . ARG A 1 203 ? 26.982 5.514 -45.268 1.00 96.44 203 ARG A CA 1
ATOM 1731 C C . ARG A 1 203 ? 27.441 5.389 -43.816 1.00 96.44 203 ARG A C 1
ATOM 1733 O O . ARG A 1 203 ? 26.634 5.048 -42.961 1.00 96.44 203 ARG A O 1
ATOM 1740 N N . ALA A 1 204 ? 28.681 5.770 -43.509 1.00 96.88 204 ALA A N 1
ATOM 1741 C CA . ALA A 1 204 ? 29.203 5.751 -42.141 1.00 96.88 204 ALA A CA 1
ATOM 1742 C C . ALA A 1 204 ? 28.427 6.687 -41.194 1.00 96.88 204 ALA A C 1
ATOM 1744 O O . ALA A 1 204 ? 28.155 6.340 -40.046 1.00 96.88 204 ALA A O 1
ATOM 1745 N N . ARG A 1 205 ? 28.026 7.881 -41.658 1.00 97.12 205 ARG A N 1
ATOM 1746 C CA . ARG A 1 205 ? 27.150 8.775 -40.879 1.00 97.12 205 ARG A CA 1
ATOM 1747 C C . ARG A 1 205 ? 25.769 8.166 -40.642 1.00 97.12 205 ARG A C 1
ATOM 1749 O O . ARG A 1 205 ? 25.276 8.271 -39.525 1.00 97.12 205 ARG A O 1
ATOM 1756 N N . ALA A 1 206 ? 25.167 7.543 -41.654 1.00 96.38 206 ALA A N 1
ATOM 1757 C CA . ALA A 1 206 ? 23.880 6.867 -41.509 1.00 96.38 206 ALA A CA 1
ATOM 1758 C C . ALA A 1 206 ? 23.962 5.712 -40.497 1.00 96.38 206 ALA A C 1
ATOM 1760 O O . ALA A 1 206 ? 23.156 5.669 -39.576 1.00 96.38 206 ALA A O 1
ATOM 1761 N N . ALA A 1 207 ? 24.993 4.865 -40.585 1.00 96.81 207 ALA A N 1
ATOM 1762 C CA . ALA A 1 207 ? 25.226 3.780 -39.630 1.00 96.81 207 ALA A CA 1
ATOM 1763 C C . ALA A 1 207 ? 25.414 4.296 -38.192 1.00 96.81 207 ALA A C 1
ATOM 1765 O O . ALA A 1 207 ? 24.813 3.772 -37.262 1.00 96.81 207 ALA A O 1
ATOM 1766 N N . ARG A 1 208 ? 26.178 5.382 -37.995 1.00 96.12 208 ARG A N 1
ATOM 1767 C CA . ARG A 1 208 ? 26.319 6.009 -36.666 1.00 96.12 208 ARG A CA 1
ATOM 1768 C C . ARG A 1 208 ? 25.002 6.552 -36.120 1.00 96.12 208 ARG A C 1
ATOM 1770 O O . ARG A 1 208 ? 24.750 6.412 -34.930 1.00 96.12 208 ARG A O 1
ATOM 1777 N N . ARG A 1 209 ? 24.166 7.155 -36.970 1.00 95.69 209 ARG A N 1
ATOM 1778 C CA . ARG A 1 209 ? 22.825 7.615 -36.575 1.00 95.69 209 ARG A CA 1
ATOM 1779 C C . ARG A 1 209 ? 21.916 6.445 -36.214 1.00 95.69 209 ARG A C 1
ATOM 1781 O O . ARG A 1 209 ? 21.205 6.548 -35.226 1.00 95.69 209 ARG A O 1
ATOM 1788 N N . HIS A 1 210 ? 21.982 5.349 -36.967 1.00 96.75 210 HIS A N 1
ATOM 1789 C CA . HIS A 1 210 ? 21.243 4.125 -36.664 1.00 96.75 210 HIS A CA 1
ATOM 1790 C C . HIS A 1 210 ? 21.643 3.558 -35.300 1.00 96.75 210 HIS A C 1
ATOM 1792 O O . HIS A 1 210 ? 20.791 3.420 -34.434 1.00 96.75 210 HIS A O 1
ATOM 1798 N N . MET A 1 211 ? 22.944 3.366 -35.055 1.00 97.00 211 MET A N 1
ATOM 1799 C CA . MET A 1 211 ? 23.443 2.911 -33.751 1.00 97.00 211 MET A CA 1
ATOM 1800 C C . MET A 1 211 ? 23.053 3.860 -32.611 1.00 97.00 211 MET A C 1
ATOM 1802 O O . MET A 1 211 ? 22.730 3.416 -31.513 1.00 97.00 211 MET A O 1
ATOM 1806 N N . ALA A 1 212 ? 23.084 5.176 -32.842 1.00 96.62 212 ALA A N 1
ATOM 1807 C CA . ALA A 1 212 ? 22.631 6.146 -31.848 1.00 96.62 212 ALA A CA 1
ATOM 1808 C C . ALA A 1 212 ? 21.127 6.002 -31.562 1.00 96.62 212 ALA A C 1
ATOM 1810 O O . ALA A 1 212 ? 20.732 6.008 -30.399 1.00 96.62 212 ALA A O 1
ATOM 1811 N N . ALA A 1 213 ? 20.304 5.820 -32.599 1.00 96.38 213 ALA A N 1
ATOM 1812 C CA . ALA A 1 213 ? 18.873 5.581 -32.454 1.00 96.38 213 ALA A CA 1
ATOM 1813 C C . ALA A 1 213 ? 18.593 4.276 -31.694 1.00 96.38 213 ALA A C 1
ATOM 1815 O O . ALA A 1 213 ? 17.811 4.293 -30.751 1.00 96.38 213 ALA A O 1
ATOM 1816 N N . GLU A 1 214 ? 19.280 3.179 -32.021 1.00 97.50 214 GLU A N 1
ATOM 1817 C CA . GLU A 1 214 ? 19.175 1.907 -31.293 1.00 97.50 214 GLU A CA 1
ATOM 1818 C C . GLU A 1 214 ? 19.548 2.069 -29.819 1.00 97.50 214 GLU A C 1
ATOM 1820 O O . GLU A 1 214 ? 18.818 1.612 -28.944 1.00 97.50 214 GLU A O 1
ATOM 1825 N N . ARG A 1 215 ? 20.640 2.781 -29.514 1.00 97.12 215 ARG A N 1
ATOM 1826 C CA . ARG A 1 215 ? 21.046 3.060 -28.127 1.00 97.12 215 ARG A CA 1
ATOM 1827 C C . ARG A 1 215 ? 19.990 3.860 -27.368 1.00 97.12 215 ARG A C 1
ATOM 1829 O O . ARG A 1 215 ? 19.686 3.517 -26.229 1.00 97.12 215 ARG A O 1
ATOM 1836 N N . ILE A 1 216 ? 19.413 4.886 -27.995 1.00 97.00 216 ILE A N 1
ATOM 1837 C CA . ILE A 1 216 ? 18.312 5.670 -27.412 1.00 97.00 216 ILE A CA 1
ATOM 1838 C C . ILE A 1 216 ? 17.092 4.774 -27.175 1.00 97.00 216 ILE A C 1
ATOM 1840 O O . ILE A 1 216 ? 16.503 4.816 -26.098 1.00 97.00 216 ILE A O 1
ATOM 1844 N N . GLN A 1 217 ? 16.734 3.924 -28.139 1.00 96.00 217 GLN A N 1
ATOM 1845 C CA . GLN A 1 217 ? 15.617 2.992 -28.001 1.00 96.00 217 GLN A CA 1
ATOM 1846 C C . GLN A 1 217 ? 15.853 1.967 -26.882 1.00 96.00 217 GLN A C 1
ATOM 1848 O O . GLN A 1 217 ? 14.941 1.690 -26.108 1.00 96.00 217 GLN A O 1
ATOM 1853 N N . CYS A 1 218 ? 17.062 1.417 -26.758 1.00 96.19 218 CYS A N 1
ATOM 1854 C CA . CYS A 1 218 ? 17.426 0.512 -25.667 1.00 96.19 218 CYS A CA 1
ATOM 1855 C C . CYS A 1 218 ? 17.345 1.209 -24.304 1.00 96.19 218 CYS A C 1
ATOM 1857 O O . CYS A 1 218 ? 16.771 0.650 -23.369 1.00 96.19 218 CYS A O 1
ATOM 1859 N N . LEU A 1 219 ? 17.854 2.443 -24.200 1.00 97.81 219 LEU A N 1
ATOM 1860 C CA . LEU A 1 219 ? 17.739 3.252 -22.986 1.00 97.81 219 LEU A CA 1
ATOM 1861 C C . LEU A 1 219 ? 16.266 3.470 -22.614 1.00 97.81 219 LEU A C 1
ATOM 1863 O O . LEU A 1 219 ? 15.884 3.232 -21.471 1.00 97.81 219 LEU A O 1
ATOM 1867 N N . TRP A 1 220 ? 15.443 3.874 -23.585 1.00 97.38 220 TRP A N 1
ATOM 1868 C CA . TRP A 1 220 ? 14.012 4.102 -23.395 1.00 97.38 220 TRP A CA 1
ATOM 1869 C C . TRP A 1 220 ? 13.287 2.845 -22.906 1.00 97.38 220 TRP A C 1
ATOM 1871 O O . TRP A 1 220 ? 12.607 2.900 -21.884 1.00 97.38 220 TRP A O 1
ATOM 1881 N N . ARG A 1 221 ? 13.489 1.696 -23.567 1.00 97.06 221 ARG A N 1
ATOM 1882 C CA . ARG A 1 221 ? 12.908 0.410 -23.137 1.00 97.06 221 ARG A CA 1
ATOM 1883 C C . ARG A 1 221 ? 13.324 0.055 -21.705 1.00 97.06 221 ARG A C 1
ATOM 1885 O O . ARG A 1 221 ? 12.494 -0.391 -20.918 1.00 97.06 221 ARG A O 1
ATOM 1892 N N . GLY A 1 222 ? 14.583 0.312 -21.340 1.00 97.62 222 GLY A N 1
ATOM 1893 C CA . GLY A 1 222 ? 15.074 0.114 -19.975 1.00 97.62 222 GLY A CA 1
ATOM 1894 C C . GLY A 1 222 ? 14.436 1.056 -18.947 1.00 97.62 222 GLY A C 1
ATOM 1895 O O . GLY A 1 222 ? 14.115 0.634 -17.839 1.00 97.62 222 GLY A O 1
ATOM 1896 N N . VAL A 1 223 ? 14.228 2.332 -19.286 1.00 97.44 223 VAL A N 1
ATOM 1897 C CA . VAL A 1 223 ? 13.510 3.294 -18.427 1.00 97.44 223 VAL A CA 1
ATOM 1898 C C . VAL A 1 223 ? 12.050 2.880 -18.249 1.00 97.44 223 VAL A C 1
ATOM 1900 O O . VAL A 1 223 ? 11.577 2.822 -17.119 1.00 97.44 223 VAL A O 1
ATOM 1903 N N . GLN A 1 224 ? 11.366 2.526 -19.336 1.00 97.50 224 GLN A N 1
ATOM 1904 C CA . GLN A 1 224 ? 9.972 2.087 -19.307 1.00 97.50 224 GLN A CA 1
ATOM 1905 C C . GLN A 1 224 ? 9.788 0.831 -18.442 1.00 97.50 224 GLN A C 1
ATOM 1907 O O . GLN A 1 224 ? 8.887 0.785 -17.605 1.00 97.50 224 GLN A O 1
ATOM 1912 N N . SER A 1 225 ? 10.667 -0.164 -18.596 1.00 97.12 225 SER A N 1
ATOM 1913 C CA . SER A 1 225 ? 10.635 -1.382 -17.779 1.00 97.12 225 SER A CA 1
ATOM 1914 C C . SER A 1 225 ? 10.842 -1.081 -16.292 1.00 97.12 225 SER A C 1
ATOM 1916 O O . SER A 1 225 ? 10.080 -1.576 -15.464 1.00 97.12 225 SER A O 1
ATOM 1918 N N . ARG A 1 226 ? 11.803 -0.214 -15.939 1.00 96.81 226 ARG A N 1
ATOM 1919 C CA . ARG A 1 226 ? 12.012 0.213 -14.544 1.00 96.81 226 ARG A CA 1
ATOM 1920 C C . ARG A 1 226 ? 10.804 0.946 -13.976 1.00 96.81 226 ARG A C 1
ATOM 1922 O O . ARG A 1 226 ? 10.353 0.591 -12.898 1.00 96.81 226 ARG A O 1
ATOM 1929 N N . GLN A 1 227 ? 10.223 1.882 -14.725 1.00 97.00 227 GLN A N 1
ATOM 1930 C CA . GLN A 1 227 ? 9.015 2.595 -14.304 1.00 97.00 227 GLN A CA 1
ATOM 1931 C C . GLN A 1 227 ? 7.851 1.633 -14.014 1.00 97.00 227 GLN A C 1
ATOM 1933 O O . GLN A 1 227 ? 7.127 1.805 -13.032 1.00 97.00 227 GLN A O 1
ATOM 1938 N N . GLN A 1 228 ? 7.664 0.613 -14.856 1.00 96.50 228 GLN A N 1
ATOM 1939 C CA . GLN A 1 228 ? 6.644 -0.411 -14.638 1.00 96.50 228 GLN A CA 1
ATOM 1940 C C . GLN A 1 228 ? 6.931 -1.231 -13.374 1.00 96.50 228 GLN A C 1
ATOM 1942 O O . GLN A 1 228 ? 6.029 -1.419 -12.555 1.00 96.50 228 GLN A O 1
ATOM 1947 N N . SER A 1 229 ? 8.174 -1.677 -13.191 1.00 96.62 229 SER A N 1
ATOM 1948 C CA . SER A 1 229 ? 8.603 -2.405 -11.994 1.00 96.62 229 SER A CA 1
ATOM 1949 C C . SER A 1 229 ? 8.430 -1.577 -10.721 1.00 96.62 229 SER A C 1
ATOM 1951 O O . SER A 1 229 ? 7.884 -2.086 -9.746 1.00 96.62 229 SER A O 1
ATOM 1953 N N . ASP A 1 230 ? 8.801 -0.296 -10.739 1.00 97.69 230 ASP A N 1
ATOM 1954 C CA . ASP A 1 230 ? 8.645 0.618 -9.605 1.00 97.69 230 ASP A CA 1
ATOM 1955 C C . ASP A 1 230 ? 7.169 0.809 -9.250 1.00 97.69 230 ASP A C 1
ATOM 1957 O O . ASP A 1 230 ? 6.795 0.745 -8.079 1.00 97.69 230 ASP A O 1
ATOM 1961 N N . ARG A 1 231 ? 6.295 0.965 -10.253 1.00 96.38 231 ARG A N 1
ATOM 1962 C CA . ARG A 1 231 ? 4.844 1.053 -10.035 1.00 96.38 231 ARG A CA 1
ATOM 1963 C C . ARG A 1 231 ? 4.291 -0.212 -9.377 1.00 96.38 231 ARG A C 1
ATOM 1965 O O . ARG A 1 231 ? 3.492 -0.110 -8.446 1.00 96.38 231 ARG A O 1
ATOM 1972 N N . LEU A 1 232 ? 4.703 -1.391 -9.846 1.00 96.81 232 LEU A N 1
ATOM 1973 C CA . LEU A 1 232 ? 4.291 -2.670 -9.260 1.00 96.81 232 LEU A CA 1
ATOM 1974 C C . LEU A 1 232 ? 4.832 -2.836 -7.835 1.00 96.81 232 LEU A C 1
ATOM 1976 O O . LEU A 1 232 ? 4.089 -3.236 -6.940 1.00 96.81 232 LEU A O 1
ATOM 1980 N N . TRP A 1 233 ? 6.096 -2.476 -7.606 1.00 97.56 233 TRP A N 1
ATOM 1981 C CA . TRP A 1 233 ? 6.730 -2.525 -6.292 1.00 97.56 233 TRP A CA 1
ATOM 1982 C C . TRP A 1 233 ? 6.029 -1.599 -5.293 1.00 97.56 233 TRP A C 1
ATOM 1984 O O . TRP A 1 233 ? 5.641 -2.048 -4.213 1.00 97.56 233 TRP A O 1
ATOM 1994 N N . LEU A 1 234 ? 5.775 -0.341 -5.670 1.00 97.12 234 LEU A N 1
ATOM 1995 C CA . LEU A 1 234 ? 5.016 0.612 -4.857 1.00 97.12 234 LEU A CA 1
ATOM 1996 C C . LEU A 1 234 ? 3.602 0.100 -4.568 1.00 97.12 234 LEU A C 1
ATOM 1998 O O . LEU A 1 234 ? 3.157 0.153 -3.422 1.00 97.12 234 LEU A O 1
ATOM 2002 N N . GLY A 1 235 ? 2.916 -0.460 -5.570 1.00 96.75 235 GLY A N 1
ATOM 2003 C CA . GLY A 1 235 ? 1.599 -1.078 -5.395 1.00 96.75 235 GLY A CA 1
ATOM 2004 C C . GLY A 1 235 ? 1.613 -2.233 -4.387 1.00 96.75 235 GLY A C 1
ATOM 2005 O O . GLY A 1 235 ? 0.756 -2.302 -3.501 1.00 96.75 235 GLY A O 1
ATOM 2006 N N . ALA A 1 236 ? 2.622 -3.105 -4.451 1.00 96.19 236 ALA A N 1
ATOM 2007 C CA . ALA A 1 236 ? 2.797 -4.206 -3.506 1.00 96.19 236 ALA A CA 1
ATOM 2008 C C . ALA A 1 236 ? 3.089 -3.709 -2.077 1.00 96.19 236 ALA A C 1
ATOM 2010 O O . ALA A 1 236 ? 2.523 -4.226 -1.105 1.00 96.19 236 ALA A O 1
ATOM 2011 N N . LYS A 1 237 ? 3.928 -2.674 -1.926 1.00 96.38 237 LYS A N 1
ATOM 2012 C CA . LYS A 1 237 ? 4.217 -2.052 -0.624 1.00 96.38 237 LYS A CA 1
ATOM 2013 C C . LYS A 1 237 ? 2.983 -1.374 -0.033 1.00 96.38 237 LYS A C 1
ATOM 2015 O O . LYS A 1 237 ? 2.651 -1.646 1.121 1.00 96.38 237 LYS A O 1
ATOM 2020 N N . ALA A 1 238 ? 2.254 -0.590 -0.825 1.00 96.19 238 ALA A N 1
ATOM 2021 C CA . ALA A 1 238 ? 1.004 0.037 -0.405 1.00 96.19 238 ALA A CA 1
ATOM 2022 C C . ALA A 1 238 ? -0.024 -1.011 0.047 1.00 96.19 238 ALA A C 1
ATOM 2024 O O . ALA A 1 238 ? -0.585 -0.892 1.135 1.00 96.19 238 ALA A O 1
ATOM 2025 N N . THR A 1 239 ? -0.199 -2.089 -0.723 1.00 97.00 239 THR A N 1
ATOM 2026 C CA . THR A 1 239 ? -1.098 -3.201 -0.366 1.00 97.00 239 THR A CA 1
ATOM 2027 C C . THR A 1 239 ? -0.689 -3.858 0.954 1.00 97.00 239 THR A C 1
ATOM 2029 O O . THR A 1 239 ? -1.539 -4.170 1.787 1.00 97.00 239 THR A O 1
ATOM 2032 N N . THR A 1 240 ? 0.614 -4.042 1.180 1.00 97.44 240 THR A N 1
ATOM 2033 C CA . THR A 1 240 ? 1.139 -4.618 2.427 1.00 97.44 240 THR A CA 1
ATOM 2034 C C . THR A 1 240 ? 0.826 -3.724 3.626 1.00 97.44 240 THR A C 1
ATOM 2036 O O . THR A 1 240 ? 0.332 -4.223 4.639 1.00 97.44 240 THR A O 1
ATOM 2039 N N . ILE A 1 241 ? 1.053 -2.413 3.504 1.00 97.00 241 ILE A N 1
ATOM 2040 C CA . ILE A 1 241 ? 0.746 -1.431 4.554 1.00 97.00 241 ILE A CA 1
ATOM 2041 C C . ILE A 1 241 ? -0.762 -1.404 4.828 1.00 97.00 241 ILE A C 1
ATOM 2043 O O . ILE A 1 241 ? -1.186 -1.527 5.976 1.00 97.00 241 ILE A O 1
ATOM 2047 N N . GLN A 1 242 ? -1.585 -1.324 3.780 1.00 95.81 242 GLN A N 1
ATOM 2048 C CA . GLN A 1 242 ? -3.043 -1.323 3.899 1.00 95.81 242 GLN A CA 1
ATOM 2049 C C . GLN A 1 242 ? -3.563 -2.594 4.577 1.00 95.81 242 GLN A C 1
ATOM 2051 O O . GLN A 1 242 ? -4.427 -2.510 5.447 1.00 95.81 242 GLN A O 1
ATOM 2056 N N . ARG A 1 243 ? -3.024 -3.770 4.226 1.00 96.50 243 ARG A N 1
ATOM 2057 C CA . ARG A 1 243 ? -3.374 -5.046 4.867 1.00 96.50 243 ARG A CA 1
ATOM 2058 C C . ARG A 1 243 ? -3.067 -5.019 6.364 1.00 96.50 243 ARG A C 1
ATOM 2060 O O . ARG A 1 243 ? -3.932 -5.382 7.159 1.00 96.50 243 ARG A O 1
ATOM 2067 N N . HIS A 1 244 ? -1.871 -4.571 6.746 1.00 97.06 244 HIS A N 1
ATOM 2068 C CA . HIS A 1 244 ? -1.484 -4.472 8.156 1.00 97.06 244 HIS A CA 1
ATOM 2069 C C . HIS A 1 244 ? -2.385 -3.501 8.916 1.00 97.06 244 HIS A C 1
ATOM 2071 O O . HIS A 1 244 ? -2.873 -3.849 9.989 1.00 97.06 244 HIS A O 1
ATOM 2077 N N . MET A 1 245 ? -2.665 -2.330 8.339 1.00 97.12 245 MET A N 1
ATOM 2078 C CA . MET A 1 245 ? -3.502 -1.319 8.978 1.00 97.12 245 MET A CA 1
ATOM 2079 C C . MET A 1 245 ? -4.952 -1.788 9.137 1.00 97.12 245 MET A C 1
ATOM 2081 O O . MET A 1 245 ? -5.516 -1.669 10.222 1.00 97.12 245 MET A O 1
ATOM 2085 N N . ARG A 1 246 ? -5.543 -2.400 8.101 1.00 96.94 246 ARG A N 1
ATOM 2086 C CA . ARG A 1 246 ? -6.886 -3.001 8.189 1.00 96.94 246 ARG A CA 1
ATOM 2087 C C . ARG A 1 246 ? -6.941 -4.083 9.268 1.00 96.94 246 ARG A C 1
ATOM 2089 O O . ARG A 1 246 ? -7.851 -4.073 10.090 1.00 96.94 246 ARG A O 1
ATOM 2096 N N . GLY A 1 247 ? -5.943 -4.969 9.313 1.00 96.31 247 GLY A N 1
ATOM 2097 C CA . GLY A 1 247 ? -5.851 -6.007 10.342 1.00 96.31 247 GLY A CA 1
ATOM 2098 C C . GLY A 1 247 ? -5.681 -5.444 11.758 1.00 96.31 247 GLY A C 1
ATOM 2099 O O . GLY A 1 247 ? -6.305 -5.939 12.693 1.00 96.31 247 GLY A O 1
ATOM 2100 N N . PHE A 1 248 ? -4.870 -4.397 11.925 1.00 97.19 248 PHE A N 1
ATOM 2101 C CA . PHE A 1 248 ? -4.688 -3.708 13.203 1.00 97.19 248 PHE A CA 1
ATOM 2102 C C . PHE A 1 248 ? -5.988 -3.058 13.689 1.00 97.19 248 PHE A C 1
ATOM 2104 O O . PHE A 1 248 ? -6.387 -3.280 14.831 1.00 97.19 248 PHE A O 1
ATOM 2111 N N . LEU A 1 249 ? -6.672 -2.306 12.821 1.00 96.88 249 LEU A N 1
ATOM 2112 C CA . LEU A 1 249 ? -7.939 -1.653 13.152 1.00 96.88 249 LEU A CA 1
ATOM 2113 C C . LEU A 1 249 ? -9.024 -2.668 13.521 1.00 96.88 249 LEU A C 1
ATOM 2115 O O . LEU A 1 249 ? -9.699 -2.482 14.532 1.00 96.88 249 LEU A O 1
ATOM 2119 N N . ALA A 1 250 ? -9.146 -3.758 12.755 1.00 96.25 250 ALA A N 1
ATOM 2120 C CA . ALA A 1 250 ? -10.094 -4.829 13.046 1.00 96.25 250 ALA A CA 1
ATOM 2121 C C . ALA A 1 250 ? -9.832 -5.446 14.428 1.00 96.25 250 ALA A C 1
ATOM 2123 O O . ALA A 1 250 ? -10.728 -5.471 15.267 1.00 96.25 250 ALA A O 1
ATOM 2124 N N . ARG A 1 251 ? -8.584 -5.846 14.718 1.00 95.75 251 ARG A N 1
ATOM 2125 C CA . ARG A 1 251 ? -8.220 -6.403 16.032 1.00 95.75 251 ARG A CA 1
ATOM 2126 C C . ARG A 1 251 ? -8.468 -5.421 17.171 1.00 95.75 251 ARG A C 1
ATOM 2128 O O . ARG A 1 251 ? -9.020 -5.824 18.187 1.00 95.75 251 ARG A O 1
ATOM 2135 N N . LYS A 1 252 ? -8.108 -4.144 17.006 1.00 95.56 252 LYS A N 1
ATOM 2136 C CA . LYS A 1 252 ? -8.345 -3.105 18.020 1.00 95.56 252 LYS A CA 1
ATOM 2137 C C . LYS A 1 252 ? -9.839 -2.940 18.311 1.00 95.56 252 LYS A C 1
ATOM 2139 O O . LYS A 1 252 ? -10.228 -2.857 19.474 1.00 95.56 252 LYS A O 1
ATOM 2144 N N . HIS A 1 253 ? -10.671 -2.915 17.269 1.00 95.25 253 HIS A N 1
ATOM 2145 C CA . HIS A 1 253 ? -12.120 -2.821 17.421 1.00 95.25 253 HIS A CA 1
ATOM 2146 C C . HIS A 1 253 ? -12.690 -4.048 18.144 1.00 95.25 253 HIS A C 1
ATOM 2148 O O . HIS A 1 253 ? -13.376 -3.895 19.154 1.00 95.25 253 HIS A O 1
ATOM 2154 N N . THR A 1 254 ? -12.351 -5.257 17.687 1.00 95.56 254 THR A N 1
ATOM 2155 C CA . THR A 1 254 ? -12.813 -6.510 18.299 1.00 95.56 254 THR A CA 1
ATOM 2156 C C . THR A 1 254 ? -12.338 -6.654 19.742 1.00 95.56 254 THR A C 1
ATOM 2158 O O . THR A 1 254 ? -13.121 -7.047 20.598 1.00 95.56 254 THR A O 1
ATOM 2161 N N . GLN A 1 255 ? -11.089 -6.292 20.048 1.00 95.75 255 GLN A N 1
ATOM 2162 C CA . GLN A 1 255 ? -10.560 -6.324 21.412 1.00 95.75 255 GLN A CA 1
ATOM 2163 C C . GLN A 1 255 ? -11.326 -5.366 22.330 1.00 95.75 255 GLN A C 1
ATOM 2165 O O . GLN A 1 255 ? -11.716 -5.758 23.426 1.00 95.75 255 GLN A O 1
ATOM 2170 N N . CYS A 1 256 ? -11.589 -4.137 21.877 1.00 94.50 256 CYS A N 1
ATOM 2171 C CA . CYS A 1 256 ? -12.372 -3.170 22.644 1.00 94.50 256 CYS A CA 1
ATOM 2172 C C . CYS A 1 256 ? -13.803 -3.673 22.890 1.00 94.50 256 CYS A C 1
ATOM 2174 O O . CYS A 1 256 ? -14.283 -3.625 24.021 1.00 94.50 256 CYS A O 1
ATOM 2176 N N . GLN A 1 257 ? -14.464 -4.220 21.865 1.00 94.69 257 GLN A N 1
ATOM 2177 C CA . GLN A 1 257 ? -15.793 -4.820 22.016 1.00 94.69 257 GLN A CA 1
ATOM 2178 C C . GLN A 1 257 ? -15.776 -6.007 22.983 1.00 94.69 257 GLN A C 1
ATOM 2180 O O . GLN A 1 257 ? -16.572 -6.050 23.916 1.00 94.69 257 GLN A O 1
ATOM 2185 N N . SER A 1 258 ? -14.820 -6.926 22.834 1.00 95.69 258 SER A N 1
ATOM 2186 C CA . SER A 1 258 ? -14.663 -8.077 23.725 1.00 95.69 258 SER A CA 1
ATOM 2187 C C . SER A 1 258 ? -14.446 -7.652 25.176 1.00 95.69 258 SER A C 1
ATOM 2189 O O . SER A 1 258 ? -15.054 -8.240 26.066 1.00 95.69 258 SER A O 1
ATOM 2191 N N . GLN A 1 259 ? -13.630 -6.625 25.428 1.00 95.19 259 GLN A N 1
ATOM 2192 C CA . GLN A 1 259 ? -13.415 -6.085 26.772 1.00 95.19 259 GLN A CA 1
ATOM 2193 C C . GLN A 1 259 ? -14.697 -5.482 27.353 1.00 95.19 259 GLN A C 1
ATOM 2195 O O . GLN A 1 259 ? -15.010 -5.733 28.515 1.00 95.19 259 GLN A O 1
ATOM 2200 N N . ARG A 1 260 ? -15.473 -4.739 26.551 1.00 93.50 260 ARG A N 1
ATOM 2201 C CA . ARG A 1 260 ? -16.768 -4.180 26.975 1.00 93.50 260 ARG A CA 1
ATOM 2202 C C . ARG A 1 260 ? -17.776 -5.277 27.309 1.00 93.50 260 ARG A C 1
ATOM 2204 O O . ARG A 1 260 ? -18.389 -5.225 28.372 1.00 93.50 260 ARG A O 1
ATOM 2211 N N . CYS A 1 261 ? -17.917 -6.278 26.441 1.00 94.50 261 CYS A N 1
ATOM 2212 C CA . CYS A 1 261 ? -18.797 -7.423 26.670 1.00 94.50 261 CYS A CA 1
ATOM 2213 C C . CYS A 1 261 ? -18.364 -8.226 27.901 1.00 94.50 261 CYS A C 1
ATOM 2215 O O . CYS A 1 261 ? -19.206 -8.580 28.720 1.00 94.50 261 CYS A O 1
ATOM 2217 N N . HIS A 1 262 ? -17.062 -8.465 28.074 1.00 95.38 262 HIS A N 1
ATOM 2218 C CA . HIS A 1 262 ? -16.535 -9.165 29.242 1.00 95.38 262 HIS A CA 1
ATOM 2219 C C . HIS A 1 262 ? -16.799 -8.386 30.537 1.00 95.38 262 HIS A C 1
ATOM 2221 O O . HIS A 1 262 ? -17.311 -8.957 31.495 1.00 95.38 262 HIS A O 1
ATOM 2227 N N . ALA A 1 263 ? -16.532 -7.076 30.559 1.00 94.31 263 ALA A N 1
ATOM 2228 C CA . ALA A 1 263 ? -16.815 -6.228 31.715 1.00 94.31 263 ALA A CA 1
ATOM 2229 C C . ALA A 1 263 ? -18.314 -6.213 32.067 1.00 94.31 263 ALA A C 1
ATOM 2231 O O . ALA A 1 263 ? -18.672 -6.343 33.239 1.00 94.31 263 ALA A O 1
ATOM 2232 N N . ALA A 1 264 ? -19.191 -6.120 31.062 1.00 93.75 264 ALA A N 1
ATOM 2233 C CA . ALA A 1 264 ? -20.637 -6.200 31.254 1.00 93.75 264 ALA A CA 1
ATOM 2234 C C . ALA A 1 264 ? -21.067 -7.571 31.805 1.00 93.75 264 ALA A C 1
ATOM 2236 O O . ALA A 1 264 ? -21.816 -7.629 32.778 1.00 93.75 264 ALA A O 1
ATOM 2237 N N . ALA A 1 265 ? -20.543 -8.667 31.248 1.00 94.31 265 ALA A N 1
ATOM 2238 C CA . ALA A 1 265 ? -20.827 -10.021 31.718 1.00 94.31 265 ALA A CA 1
ATOM 2239 C C . ALA A 1 265 ? -20.375 -10.225 33.172 1.00 94.31 265 ALA A C 1
ATOM 2241 O O . ALA A 1 265 ? -21.137 -10.740 33.987 1.00 94.31 265 ALA A O 1
ATOM 2242 N N . VAL A 1 266 ? -19.174 -9.761 33.535 1.00 96.00 266 VAL A N 1
ATOM 2243 C CA . VAL A 1 266 ? -18.669 -9.815 34.916 1.00 96.00 266 VAL A CA 1
ATOM 2244 C C . VAL A 1 266 ? -19.554 -8.994 35.859 1.00 96.00 266 VAL A C 1
ATOM 2246 O O . VAL A 1 266 ? -19.873 -9.462 36.953 1.00 96.00 266 VAL A O 1
ATOM 2249 N N . ALA A 1 267 ? -20.002 -7.803 35.448 1.00 94.56 267 ALA A N 1
ATOM 2250 C CA . ALA A 1 267 ? -20.912 -6.979 36.243 1.00 94.56 267 ALA A CA 1
ATOM 2251 C C . ALA A 1 267 ? -22.268 -7.670 36.464 1.00 94.56 267 ALA A C 1
ATOM 2253 O O . ALA A 1 267 ? -22.733 -7.747 37.603 1.00 94.56 267 ALA A O 1
ATOM 2254 N N . MET A 1 268 ? -22.861 -8.236 35.408 1.00 93.69 268 MET A N 1
ATOM 2255 C CA . MET A 1 268 ? -24.105 -9.010 35.491 1.00 93.69 268 MET A CA 1
ATOM 2256 C C . MET A 1 268 ? -23.947 -10.218 36.416 1.00 93.69 268 MET A C 1
ATOM 2258 O O . MET A 1 268 ? -24.751 -10.408 37.325 1.00 93.69 268 MET A O 1
ATOM 2262 N N . GLN A 1 269 ? -22.875 -10.997 36.253 1.00 93.38 269 GLN A N 1
ATOM 2263 C CA . GLN A 1 269 ? -22.595 -12.158 37.099 1.00 93.38 269 GLN A CA 1
ATOM 2264 C C . GLN A 1 269 ? -22.380 -11.770 38.565 1.00 93.38 269 GLN A C 1
ATOM 2266 O O . GLN A 1 269 ? -22.871 -12.457 39.459 1.00 93.38 269 GLN A O 1
ATOM 2271 N N . ARG A 1 270 ? -21.663 -10.672 38.836 1.00 94.88 270 ARG A N 1
ATOM 2272 C CA . ARG A 1 270 ? -21.466 -10.151 40.196 1.00 94.88 270 ARG A CA 1
ATOM 2273 C C . ARG A 1 270 ? -22.797 -9.749 40.829 1.00 94.88 270 ARG A C 1
ATOM 2275 O O . ARG A 1 270 ? -23.046 -10.116 41.975 1.00 94.88 270 ARG A O 1
ATOM 2282 N N . LEU A 1 271 ? -23.640 -9.014 40.100 1.00 93.62 271 LEU A N 1
ATOM 2283 C CA . LEU A 1 271 ? -24.965 -8.610 40.575 1.00 93.62 271 LEU A CA 1
ATOM 2284 C C . LEU A 1 271 ? -25.846 -9.828 40.845 1.00 93.62 271 LEU A C 1
ATOM 2286 O O . LEU A 1 271 ? -26.414 -9.926 41.927 1.00 93.62 271 LEU A O 1
ATOM 2290 N N . PHE A 1 272 ? -25.892 -10.779 39.913 1.00 93.75 272 PHE A N 1
ATOM 2291 C CA . PHE A 1 272 ? -26.675 -12.004 40.041 1.00 93.75 272 PHE A CA 1
ATOM 2292 C C . PHE A 1 272 ? -26.242 -12.842 41.249 1.00 93.75 272 PHE A C 1
ATOM 2294 O O . PHE A 1 272 ? -27.068 -13.158 42.103 1.00 93.75 272 PHE A O 1
ATOM 2301 N N . ARG A 1 273 ? -24.938 -13.125 41.388 1.00 93.00 273 ARG A N 1
ATOM 2302 C CA . ARG A 1 273 ? -24.393 -13.850 42.550 1.00 93.00 273 ARG A CA 1
ATOM 2303 C C . ARG A 1 273 ? -24.672 -13.112 43.862 1.00 93.00 273 ARG A C 1
ATOM 2305 O O . ARG A 1 273 ? -25.037 -13.743 44.848 1.00 93.00 273 ARG A O 1
ATOM 2312 N N . GLY A 1 274 ? -24.540 -11.783 43.871 1.00 92.44 274 GLY A N 1
ATOM 2313 C CA . GLY A 1 274 ? -24.857 -10.956 45.036 1.00 92.44 274 GLY A CA 1
ATOM 2314 C C . GLY A 1 274 ? -26.341 -10.990 45.407 1.00 92.44 274 GLY A C 1
ATOM 2315 O O . GLY A 1 274 ? -26.677 -11.062 46.586 1.00 92.44 274 GLY A O 1
ATOM 2316 N N . THR A 1 275 ? -27.236 -10.974 44.420 1.00 92.44 275 THR A N 1
ATOM 2317 C CA . THR A 1 275 ? -28.681 -11.102 44.640 1.00 92.44 275 THR A CA 1
ATOM 2318 C C . THR A 1 275 ? -29.037 -12.488 45.159 1.00 92.44 275 THR A C 1
ATOM 2320 O O . THR A 1 275 ? -29.710 -12.558 46.176 1.00 92.44 275 THR A O 1
ATOM 2323 N N . LEU A 1 276 ? -28.500 -13.566 44.577 1.00 90.56 276 LEU A N 1
ATOM 2324 C CA . LEU A 1 276 ? -28.696 -14.926 45.097 1.00 90.56 276 LEU A CA 1
ATOM 2325 C C . LEU A 1 276 ? -28.247 -15.065 46.558 1.00 90.56 276 LEU A C 1
ATOM 2327 O O . LEU A 1 276 ? -28.968 -15.641 47.373 1.00 90.56 276 LEU A O 1
ATOM 2331 N N . ALA A 1 277 ? -27.079 -14.518 46.907 1.00 92.00 277 ALA A N 1
ATOM 2332 C CA . ALA A 1 277 ? -26.583 -14.540 48.280 1.00 92.00 277 ALA A CA 1
ATOM 2333 C C . ALA A 1 277 ? -27.513 -13.779 49.239 1.00 92.00 277 ALA A C 1
ATOM 2335 O O . ALA A 1 277 ? -27.842 -14.300 50.302 1.00 92.00 277 ALA A O 1
ATOM 2336 N N . ARG A 1 278 ? -27.985 -12.585 48.851 1.00 90.44 278 ARG A N 1
ATOM 2337 C CA . ARG A 1 278 ? -28.956 -11.810 49.641 1.00 90.44 278 ARG A CA 1
ATOM 2338 C C . ARG A 1 278 ? -30.280 -12.545 49.796 1.00 90.44 278 ARG A C 1
ATOM 2340 O O . ARG A 1 278 ? -30.725 -12.707 50.918 1.00 90.44 278 ARG A O 1
ATOM 2347 N N . THR A 1 279 ? -30.848 -13.088 48.721 1.00 88.38 279 THR A N 1
ATOM 2348 C CA . THR A 1 279 ? -32.091 -13.869 48.785 1.00 88.38 279 THR A CA 1
ATOM 2349 C C . THR A 1 279 ? -31.958 -15.070 49.722 1.00 88.38 279 THR A C 1
ATOM 2351 O O . THR A 1 279 ? -32.893 -15.366 50.466 1.00 88.38 279 THR A O 1
ATOM 2354 N N . ARG A 1 280 ? -30.792 -15.733 49.735 1.00 90.81 280 ARG A N 1
ATOM 2355 C CA . ARG A 1 280 ? -30.495 -16.827 50.670 1.00 90.81 280 ARG A CA 1
ATOM 2356 C C . ARG A 1 280 ? -30.397 -16.344 52.119 1.00 90.81 280 ARG A C 1
ATOM 2358 O O . ARG A 1 280 ? -30.970 -16.985 52.993 1.00 90.81 280 ARG A O 1
ATOM 2365 N N . ILE A 1 281 ? -29.703 -15.235 52.377 1.00 91.00 281 ILE A N 1
ATOM 2366 C CA . ILE A 1 281 ? -29.621 -14.635 53.720 1.00 91.00 281 ILE A CA 1
ATOM 2367 C C . ILE A 1 281 ? -31.010 -14.208 54.195 1.00 91.00 281 ILE A C 1
ATOM 2369 O O . ILE A 1 281 ? -31.387 -14.539 55.314 1.00 91.00 281 ILE A O 1
ATOM 2373 N N . ASP A 1 282 ? -31.789 -13.542 53.346 1.00 88.06 282 ASP A N 1
ATOM 2374 C CA . ASP A 1 282 ? -33.147 -13.118 53.668 1.00 88.06 282 ASP A CA 1
ATOM 2375 C C . ASP A 1 282 ? -34.032 -14.326 53.981 1.00 88.06 282 ASP A C 1
ATOM 2377 O O . ASP A 1 282 ? -34.818 -14.271 54.918 1.00 88.06 282 ASP A O 1
ATOM 2381 N N . ALA A 1 283 ? -33.890 -15.440 53.251 1.00 86.44 283 ALA A N 1
ATOM 2382 C CA . ALA A 1 283 ? -34.591 -16.683 53.569 1.00 86.44 283 ALA A CA 1
ATOM 2383 C C . ALA A 1 283 ? -34.203 -17.212 54.957 1.00 86.44 283 ALA A C 1
ATOM 2385 O O . ALA A 1 283 ? -35.082 -17.450 55.775 1.00 86.44 283 ALA A O 1
ATOM 2386 N N . MET A 1 284 ? -32.907 -17.287 55.270 1.00 89.19 284 MET A N 1
ATOM 2387 C CA . MET A 1 284 ? -32.439 -17.735 56.588 1.00 89.19 284 MET A CA 1
ATOM 2388 C C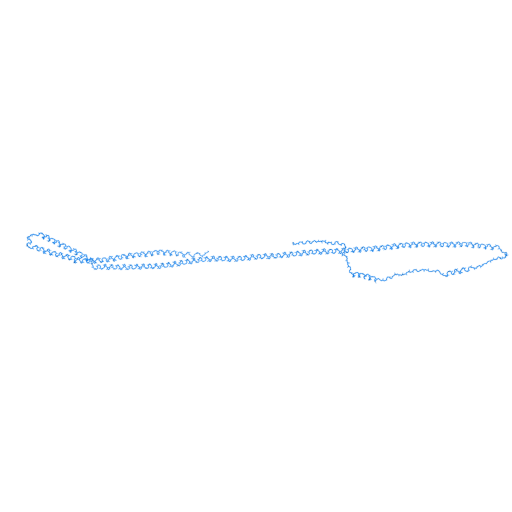 . MET A 1 284 ? -32.885 -16.806 57.728 1.00 89.19 284 MET A C 1
ATOM 2390 O O . MET A 1 284 ? -33.261 -17.276 58.799 1.00 89.19 284 MET A O 1
ATOM 2394 N N . LEU A 1 285 ? -32.844 -15.486 57.521 1.00 89.50 285 LEU A N 1
ATOM 2395 C CA . LEU A 1 285 ? -33.317 -14.504 58.499 1.00 89.50 285 LEU A CA 1
ATOM 2396 C C . LEU A 1 285 ? -34.826 -14.618 58.711 1.00 89.50 285 LEU A C 1
ATOM 2398 O O . LEU A 1 285 ? -35.276 -14.539 59.851 1.00 89.50 285 LEU A O 1
ATOM 2402 N N . ARG A 1 286 ? -35.592 -14.855 57.641 1.00 84.00 286 ARG A N 1
ATOM 2403 C CA . ARG A 1 286 ? -37.033 -15.124 57.716 1.00 84.00 286 ARG A CA 1
ATOM 2404 C C . ARG A 1 286 ? -37.335 -16.420 58.465 1.00 84.00 286 ARG A C 1
ATOM 2406 O O . ARG A 1 286 ? -38.184 -16.409 59.352 1.00 84.00 286 ARG A O 1
ATOM 2413 N N . ASP A 1 287 ? -36.630 -17.509 58.173 1.00 86.69 287 ASP A N 1
ATOM 2414 C CA . ASP A 1 287 ? -36.800 -18.787 58.879 1.00 86.69 287 ASP A CA 1
ATOM 2415 C C . ASP A 1 287 ? -36.488 -18.630 60.371 1.00 86.69 287 ASP A C 1
ATOM 2417 O O . ASP A 1 287 ? -37.229 -19.102 61.232 1.00 86.69 287 ASP A O 1
ATOM 2421 N N . ARG A 1 288 ? -35.426 -17.883 60.697 1.00 88.19 288 ARG A N 1
ATOM 2422 C CA . ARG A 1 288 ? -35.093 -17.541 62.083 1.00 88.19 288 ARG A CA 1
ATOM 2423 C C . ARG A 1 288 ? -36.193 -16.713 62.748 1.00 88.19 288 ARG A C 1
ATOM 2425 O O . ARG A 1 288 ? -36.564 -17.009 63.877 1.00 88.19 288 ARG A O 1
ATOM 2432 N N . GLU A 1 289 ? -36.704 -15.685 62.077 1.00 88.06 289 GLU A N 1
ATOM 2433 C CA . GLU A 1 289 ? -37.746 -14.798 62.610 1.00 88.06 289 GLU A CA 1
ATOM 2434 C C . GLU A 1 289 ? -39.063 -15.547 62.852 1.00 88.06 289 GLU A C 1
ATOM 2436 O O . GLU A 1 289 ? -39.645 -15.465 63.931 1.00 88.06 289 GLU A O 1
ATOM 2441 N N . THR A 1 290 ? -39.503 -16.349 61.882 1.00 85.88 290 THR A N 1
ATOM 2442 C CA . THR A 1 290 ? -40.703 -17.191 62.012 1.00 85.88 290 THR A CA 1
ATOM 2443 C C . THR A 1 290 ? -40.549 -18.237 63.115 1.00 85.88 290 THR A C 1
ATOM 2445 O O . THR A 1 290 ? -41.489 -18.463 63.881 1.00 85.88 290 THR A O 1
ATOM 2448 N N . HIS A 1 291 ? -39.364 -18.838 63.254 1.00 88.62 291 HIS A N 1
ATOM 2449 C CA . HIS A 1 291 ? -39.061 -19.740 64.361 1.00 88.62 291 HIS A CA 1
ATOM 2450 C C . HIS A 1 291 ? -39.111 -19.018 65.714 1.00 88.62 291 HIS A C 1
ATOM 2452 O O . HIS A 1 291 ? -39.775 -19.497 66.631 1.00 88.62 291 HIS A O 1
ATOM 2458 N N . ASN A 1 292 ? -38.477 -17.848 65.831 1.00 89.50 292 ASN A N 1
ATOM 2459 C CA . ASN A 1 292 ? -38.484 -17.042 67.052 1.00 89.50 292 ASN A CA 1
ATOM 2460 C C . ASN A 1 292 ? -39.907 -16.657 67.468 1.00 89.50 292 ASN A C 1
ATOM 2462 O O . ASN A 1 292 ? -40.271 -16.842 68.627 1.00 89.50 292 ASN A O 1
ATOM 2466 N N . ARG A 1 293 ? -40.737 -16.198 66.526 1.00 88.12 293 ARG A N 1
ATOM 2467 C CA . ARG A 1 293 ? -42.148 -15.875 66.791 1.00 88.12 293 ARG A CA 1
ATOM 2468 C C . ARG A 1 293 ? -42.929 -17.092 67.273 1.00 88.12 293 ARG A C 1
ATOM 2470 O O . ARG A 1 293 ? -43.645 -17.003 68.264 1.00 88.12 293 ARG A O 1
ATOM 2477 N N . LYS A 1 294 ? -42.717 -18.265 66.666 1.00 89.12 294 LYS A N 1
ATOM 2478 C CA . LYS A 1 294 ? -43.310 -19.524 67.145 1.00 89.12 294 LYS A CA 1
ATOM 2479 C C . LYS A 1 294 ? -42.868 -19.870 68.572 1.00 89.12 294 LYS A C 1
ATOM 2481 O O . LYS A 1 294 ? -43.685 -20.328 69.365 1.00 89.12 294 LYS A O 1
ATOM 2486 N N . VAL A 1 295 ? -41.599 -19.644 68.920 1.00 91.38 295 VAL A N 1
ATOM 2487 C CA . VAL A 1 295 ? -41.101 -19.836 70.293 1.00 91.38 295 VAL A CA 1
ATOM 2488 C C . VAL A 1 295 ? -41.789 -18.874 71.263 1.00 91.38 295 VAL A C 1
ATOM 2490 O O . VAL A 1 295 ? -42.253 -19.322 72.308 1.00 91.38 295 VAL A O 1
ATOM 2493 N N . VAL A 1 296 ? -41.925 -17.591 70.914 1.00 91.06 296 VAL A N 1
ATOM 2494 C CA . VAL A 1 296 ? -42.657 -16.604 71.730 1.00 91.06 296 VAL A CA 1
ATOM 2495 C C . VAL A 1 296 ? -44.109 -17.034 71.930 1.00 91.06 296 VAL A C 1
ATOM 2497 O O . VAL A 1 296 ? -44.586 -17.049 73.061 1.00 91.06 296 VAL A O 1
ATOM 2500 N N . MET A 1 297 ? -44.789 -17.470 70.868 1.00 89.62 297 MET A N 1
ATOM 2501 C CA . MET A 1 297 ? -46.145 -18.013 70.964 1.00 89.62 297 MET A CA 1
ATOM 2502 C C . MET A 1 297 ? -46.223 -19.222 71.902 1.00 89.62 297 MET A C 1
ATOM 2504 O O . MET A 1 297 ? -47.106 -19.261 72.752 1.00 89.62 297 MET A O 1
ATOM 2508 N N . ASN A 1 298 ? -45.283 -20.169 71.811 1.00 91.38 298 ASN A N 1
ATOM 2509 C CA . ASN A 1 298 ? -45.235 -21.327 72.710 1.00 91.38 298 ASN A CA 1
ATOM 2510 C C . ASN A 1 298 ? -45.038 -20.908 74.178 1.00 91.38 298 ASN A C 1
ATOM 2512 O O . ASN A 1 298 ? -45.642 -21.499 75.071 1.00 91.38 298 ASN A O 1
ATOM 2516 N N . VAL A 1 299 ? -44.204 -19.894 74.437 1.00 92.94 299 VAL A N 1
ATOM 2517 C CA . VAL A 1 299 ? -44.004 -19.333 75.784 1.00 92.94 299 VAL A CA 1
ATOM 2518 C C . VAL A 1 299 ? -45.285 -18.670 76.287 1.00 92.94 299 VAL A C 1
ATOM 2520 O O . VAL A 1 299 ? -45.676 -18.900 77.429 1.00 92.94 299 VAL A O 1
ATOM 2523 N N . LEU A 1 300 ? -45.967 -17.890 75.444 1.00 92.31 300 LEU A N 1
ATOM 2524 C CA . LEU A 1 300 ? -47.250 -17.275 75.788 1.00 92.31 300 LEU A CA 1
ATOM 2525 C C . LEU A 1 300 ? -48.323 -18.333 76.061 1.00 92.31 300 LEU A C 1
ATOM 2527 O O . LEU A 1 300 ? -49.028 -18.221 77.058 1.00 92.31 300 LEU A O 1
ATOM 2531 N N . ASP A 1 301 ? -48.422 -19.376 75.236 1.00 91.88 301 ASP A N 1
ATOM 2532 C CA . ASP A 1 301 ? -49.360 -20.485 75.437 1.00 91.88 301 ASP A CA 1
ATOM 2533 C C . ASP A 1 301 ? -49.064 -21.225 76.760 1.00 91.88 301 ASP A C 1
ATOM 2535 O O . ASP A 1 301 ? -49.987 -21.516 77.527 1.00 91.88 301 ASP A O 1
ATOM 2539 N N . ALA A 1 302 ? -47.786 -21.460 77.087 1.00 93.25 302 ALA A N 1
ATOM 2540 C CA . ALA A 1 302 ? -47.373 -22.053 78.361 1.00 93.25 302 ALA A CA 1
ATOM 2541 C C . ALA A 1 302 ? -47.711 -21.157 79.568 1.00 93.25 302 ALA A C 1
ATOM 2543 O O . ALA A 1 302 ? -48.228 -21.644 80.576 1.00 93.25 302 ALA A O 1
ATOM 2544 N N . GLU A 1 303 ? -47.479 -19.848 79.464 1.00 93.88 303 GLU A N 1
ATOM 2545 C CA . GLU A 1 303 ? -47.815 -18.881 80.513 1.00 93.88 303 GLU A CA 1
ATOM 2546 C C . GLU A 1 303 ? -49.340 -18.761 80.688 1.00 93.88 303 GLU A C 1
ATOM 2548 O O . GLU A 1 303 ? -49.837 -18.755 81.812 1.00 93.88 303 GLU A O 1
ATOM 2553 N N . ILE A 1 304 ? -50.116 -18.745 79.598 1.00 92.56 304 ILE A N 1
ATOM 2554 C CA . ILE A 1 304 ? -51.588 -18.774 79.639 1.00 92.56 304 ILE A CA 1
ATOM 2555 C C . ILE A 1 304 ? -52.080 -20.045 80.342 1.00 92.56 304 ILE A C 1
ATOM 2557 O O . ILE A 1 304 ? -53.002 -19.974 81.165 1.00 92.56 304 ILE A O 1
ATOM 2561 N N . ALA A 1 305 ? -51.474 -21.200 80.051 1.00 92.06 305 ALA A N 1
ATOM 2562 C CA . ALA A 1 305 ? -51.795 -22.461 80.713 1.00 92.06 305 ALA A CA 1
ATOM 2563 C C . ALA A 1 305 ? -51.470 -22.407 82.215 1.00 92.06 305 ALA A C 1
ATOM 2565 O O . ALA A 1 305 ? -52.312 -22.779 83.037 1.00 92.06 305 ALA A O 1
ATOM 2566 N N . TRP A 1 306 ? -50.303 -21.868 82.588 1.00 93.69 306 TRP A N 1
ATOM 2567 C CA . TRP A 1 306 ? -49.914 -21.681 83.987 1.00 93.69 306 TRP A CA 1
ATOM 2568 C C . TRP A 1 306 ? -50.872 -20.746 84.728 1.00 93.69 306 TRP A C 1
ATOM 2570 O O . TRP A 1 306 ? -51.370 -21.103 85.796 1.00 93.69 306 TRP A O 1
ATOM 2580 N N . GLN A 1 307 ? -51.199 -19.586 84.148 1.00 91.38 307 GLN A N 1
ATOM 2581 C CA . GLN A 1 307 ? -52.140 -18.628 84.736 1.00 91.38 307 GLN A CA 1
ATOM 2582 C C . GLN A 1 307 ? -53.536 -19.236 84.880 1.00 91.38 307 GLN A C 1
ATOM 2584 O O . GLN A 1 307 ? -54.200 -19.009 85.887 1.00 91.38 307 GLN A O 1
ATOM 2589 N N . THR A 1 308 ? -53.978 -20.048 83.917 1.00 91.25 308 THR A N 1
ATOM 2590 C CA . THR A 1 308 ? -55.258 -20.766 84.007 1.00 91.25 308 THR A CA 1
ATOM 2591 C C . THR A 1 308 ? -55.245 -21.750 85.176 1.00 91.25 308 THR A C 1
ATOM 2593 O O . THR A 1 308 ? -56.102 -21.661 86.051 1.00 91.25 308 THR A O 1
ATOM 2596 N N . ALA A 1 309 ? -54.213 -22.591 85.283 1.00 91.81 309 ALA A N 1
ATOM 2597 C CA . ALA A 1 309 ? -54.062 -23.511 86.409 1.00 91.81 309 ALA A CA 1
ATOM 2598 C C . ALA A 1 309 ? -53.934 -22.781 87.763 1.00 91.81 309 ALA A C 1
ATOM 2600 O O . ALA A 1 309 ? -54.418 -23.268 88.792 1.00 91.81 309 ALA A O 1
ATOM 2601 N N . TYR A 1 310 ? -53.291 -21.610 87.780 1.00 92.31 310 TYR A N 1
ATOM 2602 C CA . TYR A 1 310 ? -53.152 -20.761 88.960 1.00 92.31 310 TYR A CA 1
ATOM 2603 C C . TYR A 1 310 ? -54.489 -20.140 89.385 1.00 92.31 310 TYR A C 1
ATOM 2605 O O . TYR A 1 310 ? -54.833 -20.207 90.568 1.00 92.31 310 TYR A O 1
ATOM 2613 N N . ILE A 1 311 ? -55.277 -19.614 88.441 1.00 90.19 311 ILE A N 1
ATOM 2614 C CA . ILE A 1 311 ? -56.643 -19.126 88.681 1.00 90.19 311 ILE A CA 1
ATOM 2615 C C . ILE A 1 311 ? -57.512 -20.260 89.230 1.00 90.19 311 ILE A C 1
ATOM 2617 O O . ILE A 1 311 ? -58.113 -20.087 90.289 1.00 90.19 311 ILE A O 1
ATOM 2621 N N . ASP A 1 312 ? -57.491 -21.443 88.610 1.00 90.56 312 ASP A N 1
ATOM 2622 C CA . ASP A 1 312 ? -58.246 -22.612 89.081 1.00 90.56 312 ASP A CA 1
ATOM 2623 C C . ASP A 1 312 ? -57.822 -23.027 90.496 1.00 90.56 312 ASP A C 1
ATOM 2625 O O . ASP A 1 312 ? -58.626 -23.491 91.307 1.00 90.56 312 ASP A O 1
ATOM 2629 N N . LYS A 1 313 ? -56.534 -22.892 90.835 1.00 91.56 313 LYS A N 1
ATOM 2630 C CA . LYS A 1 313 ? -56.025 -23.153 92.189 1.00 91.56 313 LYS A CA 1
ATOM 2631 C C . LYS A 1 313 ? -56.522 -22.107 93.189 1.00 91.56 313 LYS A C 1
ATOM 2633 O O . LYS A 1 313 ? -56.865 -22.478 94.311 1.00 91.56 313 LYS A O 1
ATOM 2638 N N . LEU A 1 314 ? -56.556 -20.827 92.817 1.00 89.06 314 LEU A N 1
ATOM 2639 C CA . LEU A 1 314 ? -57.100 -19.755 93.657 1.00 89.06 314 LEU A CA 1
ATOM 2640 C C . LEU A 1 314 ? -58.608 -19.922 93.868 1.00 89.06 314 LEU A C 1
ATOM 2642 O O . LEU A 1 314 ? -59.059 -19.847 95.008 1.00 89.06 314 LEU A O 1
ATOM 2646 N N . GLN A 1 315 ? -59.358 -20.242 92.813 1.00 88.06 315 GLN A N 1
ATOM 2647 C CA . GLN A 1 315 ? -60.788 -20.553 92.876 1.00 88.06 315 GLN A CA 1
ATOM 2648 C C . GLN A 1 315 ? -61.059 -21.757 93.778 1.00 88.06 315 GLN A C 1
ATOM 2650 O O . GLN A 1 315 ? -61.880 -21.674 94.687 1.00 88.06 315 GLN A O 1
ATOM 2655 N N . ARG A 1 316 ? -60.303 -22.852 93.617 1.00 88.25 316 ARG A N 1
ATOM 2656 C CA . ARG A 1 316 ? -60.402 -24.021 94.508 1.00 88.25 316 ARG A CA 1
ATOM 2657 C C . ARG A 1 316 ? -60.090 -23.680 95.964 1.00 88.25 316 ARG A C 1
ATOM 2659 O O . ARG A 1 316 ? -60.733 -24.214 96.863 1.00 88.25 316 ARG A O 1
ATOM 2666 N N . ARG A 1 317 ? -59.112 -22.803 96.224 1.00 86.56 317 ARG A N 1
ATOM 2667 C CA . ARG A 1 317 ? -58.785 -22.341 97.585 1.00 86.56 317 ARG A CA 1
ATOM 2668 C C . ARG A 1 317 ? -59.905 -21.498 98.191 1.00 86.56 317 ARG A C 1
ATOM 2670 O O . ARG A 1 317 ? -60.216 -21.715 99.356 1.00 86.56 317 ARG A O 1
ATOM 2677 N N . LEU A 1 318 ? -60.504 -20.603 97.407 1.00 86.19 318 LEU A N 1
ATOM 2678 C CA . LEU A 1 318 ? -61.646 -19.788 97.821 1.00 86.19 318 LEU A CA 1
ATOM 2679 C C . LEU A 1 318 ? -62.879 -20.657 98.120 1.00 86.19 318 LEU A C 1
ATOM 2681 O O . LEU A 1 318 ? -63.501 -20.510 99.166 1.00 86.19 318 LEU A O 1
ATOM 2685 N N . ALA A 1 319 ? -63.171 -21.630 97.255 1.00 84.44 319 ALA A N 1
ATOM 2686 C CA . ALA A 1 319 ? -64.258 -22.582 97.472 1.00 84.44 319 ALA A CA 1
ATOM 2687 C C . ALA A 1 319 ? -64.023 -23.451 98.722 1.00 84.44 319 ALA A C 1
ATOM 2689 O O . ALA A 1 319 ? -64.936 -23.671 99.516 1.00 84.44 319 ALA A O 1
ATOM 2690 N N . LYS A 1 320 ? -62.783 -23.918 98.943 1.00 88.38 320 LYS A N 1
ATOM 2691 C CA . LYS A 1 320 ? -62.426 -24.737 100.115 1.00 88.38 320 LYS A CA 1
ATOM 2692 C C . LYS A 1 320 ? -62.517 -23.960 101.426 1.00 88.38 320 LYS A C 1
ATOM 2694 O O . LYS A 1 320 ? -62.916 -24.538 102.432 1.00 88.38 320 LYS A O 1
ATOM 2699 N N . SER A 1 321 ? -62.119 -22.689 101.438 1.00 82.81 321 SER A N 1
ATOM 2700 C CA . SER A 1 321 ? -62.154 -21.873 102.652 1.00 82.81 321 SER A CA 1
ATOM 2701 C C . SER A 1 321 ? -63.572 -21.487 103.071 1.00 82.81 321 SER A C 1
ATOM 2703 O O . SER A 1 321 ? -63.732 -20.991 104.181 1.00 82.81 321 SER A O 1
ATOM 2705 N N . ARG A 1 322 ? -64.581 -21.712 102.208 1.00 84.56 322 ARG A N 1
ATOM 2706 C CA . ARG A 1 322 ? -65.996 -21.363 102.426 1.00 84.56 322 ARG A CA 1
ATOM 2707 C C . ARG A 1 322 ? -66.203 -19.910 102.865 1.00 84.56 322 ARG A C 1
ATOM 2709 O O . ARG A 1 322 ? -67.260 -19.579 103.381 1.00 84.56 322 ARG A O 1
ATOM 2716 N N . LEU A 1 323 ? -65.223 -19.037 102.606 1.00 83.25 323 LEU A N 1
ATOM 2717 C CA . LEU A 1 323 ? -65.233 -17.649 103.069 1.00 83.25 323 LEU A CA 1
ATOM 2718 C C . LEU A 1 323 ? -66.449 -16.890 102.545 1.00 83.25 323 LEU A C 1
ATOM 2720 O O . LEU A 1 323 ? -66.992 -16.077 103.272 1.00 83.25 323 LEU A O 1
ATOM 2724 N N . GLU A 1 324 ? -66.897 -17.177 101.322 1.00 83.44 324 GLU A N 1
ATOM 2725 C CA . GLU A 1 324 ? -68.107 -16.560 100.765 1.00 83.44 324 GLU A CA 1
ATOM 2726 C C . GLU A 1 324 ? -69.357 -16.915 101.569 1.00 83.44 324 GLU A C 1
ATOM 2728 O O . GLU A 1 324 ? -70.155 -16.038 101.869 1.00 83.44 324 GLU A O 1
ATOM 2733 N N . VAL A 1 325 ? -69.493 -18.180 101.967 1.00 86.31 325 VAL A N 1
ATOM 2734 C CA . VAL A 1 325 ? -70.622 -18.644 102.780 1.00 86.31 325 VAL A CA 1
ATOM 2735 C C . VAL A 1 325 ? -70.517 -18.071 104.193 1.00 86.31 325 VAL A C 1
ATOM 2737 O O . VAL A 1 325 ? -71.471 -17.486 104.686 1.00 86.31 325 VAL A O 1
ATOM 2740 N N . THR A 1 326 ? -69.333 -18.144 104.807 1.00 84.94 326 THR A N 1
ATOM 2741 C CA . THR A 1 326 ? -69.098 -17.660 106.174 1.00 84.94 326 THR A CA 1
ATOM 2742 C C . THR A 1 326 ? -69.264 -16.145 106.307 1.00 84.94 326 THR A C 1
ATOM 2744 O O . THR A 1 326 ? -69.787 -15.686 107.313 1.00 84.94 326 THR A O 1
ATOM 2747 N N . VAL A 1 327 ? -68.845 -15.347 105.318 1.00 86.88 327 VAL A N 1
ATOM 2748 C CA . VAL A 1 327 ? -69.054 -13.887 105.341 1.00 86.88 327 VAL A CA 1
ATOM 2749 C C . VAL A 1 327 ? -70.543 -13.557 105.266 1.00 86.88 327 VAL A C 1
ATOM 2751 O O . VAL A 1 327 ? -70.988 -12.709 106.027 1.00 86.88 327 VAL A O 1
ATOM 2754 N N . VAL A 1 328 ? -71.314 -14.255 104.424 1.00 88.50 328 VAL A N 1
ATOM 2755 C CA . VAL A 1 328 ? -72.774 -14.069 104.326 1.00 88.50 328 VAL A CA 1
ATOM 2756 C C . VAL A 1 328 ? -73.480 -14.501 105.616 1.00 88.50 328 VAL A C 1
ATOM 2758 O O . VAL A 1 328 ? -74.359 -13.795 106.100 1.00 88.50 328 VAL A O 1
ATOM 2761 N N . GLU A 1 329 ? -73.090 -15.630 106.213 1.00 87.19 329 GLU A N 1
ATOM 2762 C CA . GLU A 1 329 ? -73.632 -16.088 107.501 1.00 87.19 329 GLU A CA 1
ATOM 2763 C C . GLU A 1 329 ? -73.345 -15.079 108.624 1.00 87.19 329 GLU A C 1
ATOM 2765 O O . GLU A 1 329 ? -74.267 -14.665 109.327 1.00 87.19 329 GLU A O 1
ATOM 2770 N N . LEU A 1 330 ? -72.096 -14.612 108.737 1.00 87.12 330 LEU A N 1
ATOM 2771 C CA . LEU A 1 330 ? -71.695 -13.602 109.721 1.00 87.12 330 LEU A CA 1
ATOM 2772 C C . LEU A 1 330 ? -72.359 -12.242 109.470 1.00 87.12 330 LEU A C 1
ATOM 2774 O O . LEU A 1 330 ? -72.667 -11.538 110.426 1.00 87.12 330 LEU A O 1
ATOM 2778 N N . GLU A 1 331 ? -72.604 -11.861 108.214 1.00 87.62 331 GLU A N 1
ATOM 2779 C CA . GLU A 1 331 ? -73.359 -10.651 107.865 1.00 87.62 331 GLU A CA 1
ATOM 2780 C C . GLU A 1 331 ? -74.798 -10.734 108.388 1.00 87.62 331 GLU A C 1
ATOM 2782 O O . GLU A 1 331 ? -75.295 -9.794 109.013 1.00 87.62 331 GLU A O 1
ATOM 2787 N N . VAL A 1 332 ? -75.449 -11.886 108.197 1.00 88.44 332 VAL A N 1
ATOM 2788 C CA . VAL A 1 332 ? -76.803 -12.150 108.699 1.00 88.44 332 VAL A CA 1
ATOM 2789 C C . VAL A 1 332 ? -76.835 -12.164 110.230 1.00 88.44 332 VAL A C 1
ATOM 2791 O O . VAL A 1 332 ? -77.737 -11.572 110.826 1.00 88.44 332 VAL A O 1
ATOM 2794 N N . GLU A 1 333 ? -75.870 -12.809 110.887 1.00 85.12 333 GLU A N 1
ATOM 2795 C CA . GLU A 1 333 ? -75.761 -12.833 112.353 1.00 85.12 333 GLU A CA 1
ATOM 2796 C C . GLU A 1 333 ? -75.501 -11.442 112.937 1.00 85.12 333 GLU A C 1
ATOM 2798 O O . GLU A 1 333 ? -76.174 -11.027 113.882 1.00 85.12 333 GLU A O 1
ATOM 2803 N N . LEU A 1 334 ? -74.594 -10.677 112.327 1.00 87.56 334 LEU A N 1
ATOM 2804 C CA . LEU A 1 334 ? -74.322 -9.297 112.706 1.00 87.56 334 LEU A CA 1
ATOM 2805 C C . LEU A 1 334 ? -75.577 -8.432 112.549 1.00 87.56 334 LEU A C 1
ATOM 2807 O O . LEU A 1 334 ? -75.875 -7.624 113.428 1.00 87.56 334 LEU A O 1
ATOM 2811 N N . HIS A 1 335 ? -76.341 -8.607 111.468 1.00 86.88 335 HIS A N 1
ATOM 2812 C CA . HIS A 1 335 ? -77.601 -7.894 111.269 1.00 86.88 335 HIS A CA 1
ATOM 2813 C C . HIS A 1 335 ? -78.634 -8.243 112.355 1.00 86.88 335 HIS A C 1
ATOM 2815 O O . HIS A 1 335 ? -79.247 -7.340 112.922 1.00 86.88 335 HIS A O 1
ATOM 2821 N N . ARG A 1 336 ? -78.771 -9.525 112.723 1.00 86.81 336 ARG A N 1
ATOM 2822 C CA . ARG A 1 336 ? -79.653 -9.966 113.824 1.00 86.81 336 ARG A CA 1
ATOM 2823 C C . ARG A 1 336 ? -79.270 -9.344 115.166 1.00 86.81 336 ARG A C 1
ATOM 2825 O O . ARG A 1 336 ? -80.152 -8.893 115.891 1.00 86.81 336 ARG A O 1
ATOM 2832 N N . LEU A 1 337 ? -77.976 -9.279 115.483 1.00 84.75 337 LEU A N 1
ATOM 2833 C CA . LEU A 1 337 ? -77.496 -8.645 116.715 1.00 84.75 337 LEU A CA 1
ATOM 2834 C C . LEU A 1 337 ? -77.785 -7.142 116.740 1.00 84.75 337 LEU A C 1
ATOM 2836 O O . LEU A 1 337 ? -78.190 -6.622 117.777 1.00 84.75 337 LEU A O 1
ATOM 2840 N N . HIS A 1 338 ? -77.640 -6.442 115.610 1.00 86.44 338 HIS A N 1
ATOM 2841 C CA . HIS A 1 338 ? -78.023 -5.029 115.521 1.00 86.44 338 HIS A CA 1
ATOM 2842 C C . HIS A 1 338 ? -79.523 -4.820 115.764 1.00 86.44 338 HIS A C 1
ATOM 2844 O O . HIS A 1 338 ? -79.886 -3.888 116.480 1.00 86.44 338 HIS A O 1
ATOM 2850 N N . VAL A 1 339 ? -80.383 -5.697 115.233 1.00 87.94 339 VAL A N 1
ATOM 2851 C CA . VAL A 1 339 ? -81.833 -5.667 115.503 1.00 87.94 339 VAL A CA 1
ATOM 2852 C C . VAL A 1 339 ? -82.111 -5.894 116.992 1.00 87.94 339 VAL A C 1
ATOM 2854 O O . VAL A 1 339 ? -82.816 -5.102 117.609 1.00 87.94 339 VAL A O 1
ATOM 2857 N N . GLN A 1 340 ? -81.484 -6.899 117.608 1.00 85.81 340 GLN A N 1
ATOM 2858 C CA . GLN A 1 340 ? -81.654 -7.188 119.034 1.00 85.81 340 GLN A CA 1
ATOM 2859 C C . GLN A 1 340 ? -81.172 -6.038 119.938 1.00 85.81 340 GLN A C 1
ATOM 2861 O O . GLN A 1 340 ? -81.811 -5.728 120.943 1.00 85.81 340 GLN A O 1
ATOM 2866 N N . ILE A 1 341 ? -80.047 -5.396 119.602 1.00 85.81 341 ILE A N 1
ATOM 2867 C CA . ILE A 1 341 ? -79.561 -4.199 120.304 1.00 85.81 341 ILE A CA 1
ATOM 2868 C C . ILE A 1 341 ? -80.589 -3.079 120.199 1.00 85.81 341 ILE A C 1
ATOM 2870 O O . ILE A 1 341 ? -80.922 -2.489 121.222 1.00 85.81 341 ILE A O 1
ATOM 2874 N N . ASN A 1 342 ? -81.107 -2.822 118.998 1.00 88.19 342 ASN A N 1
ATOM 2875 C CA . ASN A 1 342 ? -82.119 -1.799 118.771 1.00 88.19 342 ASN A CA 1
ATOM 2876 C C . ASN A 1 342 ? -83.382 -2.057 119.616 1.00 88.19 342 ASN A C 1
ATOM 2878 O O . ASN A 1 342 ? -83.864 -1.144 120.278 1.00 88.19 342 ASN A O 1
ATOM 2882 N N . ASP A 1 343 ? -83.858 -3.303 119.693 1.00 87.00 343 ASP A N 1
ATOM 2883 C CA . ASP A 1 343 ? -85.003 -3.668 120.540 1.00 87.00 343 ASP A CA 1
ATOM 2884 C C . ASP A 1 343 ? -84.717 -3.424 122.033 1.00 87.00 343 ASP A C 1
ATOM 2886 O O . ASP A 1 343 ? -85.543 -2.865 122.760 1.00 87.00 343 ASP A O 1
ATOM 2890 N N . MET A 1 344 ? -83.519 -3.787 122.508 1.00 85.00 344 MET A N 1
ATOM 2891 C CA . MET A 1 344 ? -83.100 -3.512 123.887 1.00 85.00 344 MET A CA 1
ATOM 2892 C C . MET A 1 344 ? -82.986 -2.011 124.179 1.00 85.00 344 MET A C 1
ATOM 2894 O O . MET A 1 344 ? -83.286 -1.593 125.303 1.00 85.00 344 MET A O 1
ATOM 2898 N N . GLU A 1 345 ? -82.554 -1.214 123.200 1.00 85.56 345 GLU A N 1
ATOM 2899 C CA . GLU A 1 345 ? -82.500 0.246 123.280 1.00 85.56 345 GLU A CA 1
ATOM 2900 C C . GLU A 1 345 ? -83.893 0.865 123.342 1.00 85.56 345 GLU A C 1
ATOM 2902 O O . GLU A 1 345 ? -84.110 1.742 124.177 1.00 85.56 345 GLU A O 1
ATOM 2907 N N . CYS A 1 346 ? -84.851 0.370 122.554 1.00 86.00 346 CYS A N 1
ATOM 2908 C CA . CYS A 1 346 ? -86.253 0.775 122.650 1.00 86.00 346 CYS A CA 1
ATOM 2909 C C . CYS A 1 346 ? -86.812 0.527 124.060 1.00 86.00 346 CYS A C 1
ATOM 2911 O O . CYS A 1 346 ? -87.356 1.446 124.666 1.00 86.00 346 CYS A O 1
ATOM 2913 N N . ILE A 1 347 ? -8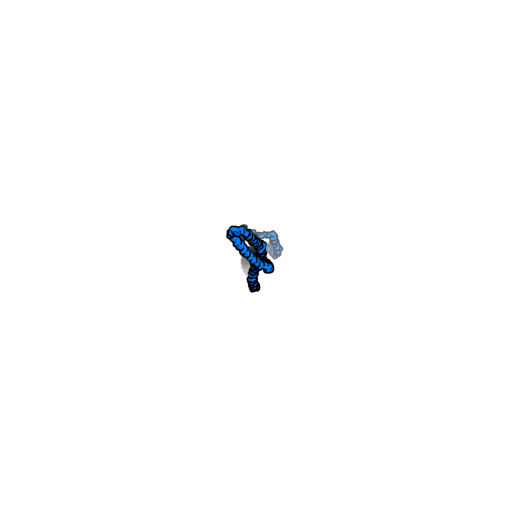6.574 -0.657 124.641 1.00 83.81 347 ILE A N 1
ATOM 2914 C CA . ILE A 1 347 ? -86.993 -0.975 126.022 1.00 83.81 347 ILE A CA 1
ATOM 2915 C C . ILE A 1 347 ? -86.339 -0.025 127.043 1.00 83.81 347 ILE A C 1
ATOM 2917 O O . ILE A 1 347 ? -86.969 0.383 128.019 1.00 83.81 347 ILE A O 1
ATOM 2921 N N . TYR A 1 348 ? -85.069 0.346 126.848 1.00 86.12 348 TYR A N 1
ATOM 2922 C CA . TYR A 1 348 ? -84.389 1.307 127.723 1.00 86.12 348 TYR A CA 1
ATOM 2923 C C . TYR A 1 348 ? -84.971 2.722 127.610 1.00 86.12 348 TYR A C 1
ATOM 2925 O O . TYR A 1 348 ? -85.119 3.394 128.633 1.00 86.12 348 TYR A O 1
ATOM 2933 N N . ILE A 1 349 ? -85.309 3.169 126.398 1.00 85.62 349 ILE A N 1
ATOM 2934 C CA . ILE A 1 349 ? -85.974 4.457 126.161 1.00 85.62 349 ILE A CA 1
ATOM 2935 C C . ILE A 1 349 ? -87.344 4.464 126.850 1.00 85.62 349 ILE A C 1
ATOM 2937 O O . ILE A 1 349 ? -87.621 5.388 127.611 1.00 85.62 349 ILE A O 1
ATOM 2941 N N . ASP A 1 350 ? -88.130 3.394 126.712 1.00 83.44 350 ASP A N 1
ATOM 2942 C CA . ASP A 1 350 ? -89.422 3.252 127.393 1.00 83.44 350 ASP A CA 1
ATOM 2943 C C . ASP A 1 350 ? -89.280 3.312 128.923 1.00 83.44 350 ASP A C 1
ATOM 2945 O O . ASP A 1 350 ? -90.036 4.016 129.598 1.00 83.44 350 ASP A O 1
ATOM 2949 N N . MET A 1 351 ? -88.281 2.630 129.498 1.00 80.25 351 MET A N 1
ATOM 2950 C CA . MET A 1 351 ? -87.997 2.706 130.940 1.00 80.25 351 MET A CA 1
ATOM 2951 C C . MET A 1 351 ? -87.543 4.109 131.378 1.00 80.25 351 MET A C 1
ATOM 2953 O O . MET A 1 351 ? -87.907 4.568 132.463 1.00 80.25 351 MET A O 1
ATOM 2957 N N . SER A 1 352 ? -86.775 4.814 130.543 1.00 81.31 352 SER A N 1
ATOM 2958 C CA . SER A 1 352 ? -86.366 6.202 130.791 1.00 81.31 352 SER A CA 1
ATOM 2959 C C . SER A 1 352 ? -87.565 7.154 130.792 1.00 81.31 352 SER A C 1
ATOM 2961 O O . SER A 1 352 ? -87.681 8.009 131.673 1.00 81.31 352 SER A O 1
ATOM 2963 N N . ASP A 1 353 ? -88.489 6.971 129.854 1.00 81.62 353 ASP A N 1
ATOM 2964 C CA . ASP A 1 353 ? -89.726 7.743 129.769 1.00 81.62 353 ASP A CA 1
ATOM 2965 C C . ASP A 1 353 ? -90.660 7.455 130.948 1.00 81.62 353 ASP A C 1
ATOM 2967 O O . ASP A 1 353 ? -91.298 8.369 131.476 1.00 81.62 353 ASP A O 1
ATOM 2971 N N . GLN A 1 354 ? -90.725 6.202 131.406 1.00 77.94 354 GLN A N 1
ATOM 2972 C CA . GLN A 1 354 ? -91.458 5.832 132.617 1.00 77.94 354 GLN A CA 1
ATOM 2973 C C . GLN A 1 354 ? -90.854 6.489 133.862 1.00 77.94 354 GLN A C 1
ATOM 2975 O O . GLN A 1 354 ? -91.601 7.051 134.664 1.00 77.94 354 GLN A O 1
ATOM 2980 N N . ARG A 1 355 ? -89.520 6.508 134.004 1.00 74.94 355 ARG A N 1
ATOM 2981 C CA . ARG A 1 355 ? -88.828 7.220 135.095 1.00 74.94 355 ARG A CA 1
ATOM 2982 C C . ARG A 1 355 ? -89.183 8.709 135.121 1.00 74.94 355 ARG A C 1
ATOM 2984 O O . ARG A 1 355 ? -89.431 9.243 136.199 1.00 74.94 355 ARG A O 1
ATOM 2991 N N . ALA A 1 356 ? -89.252 9.367 133.963 1.00 76.31 356 ALA A N 1
ATOM 2992 C CA . ALA A 1 356 ? -89.616 10.783 133.866 1.00 76.31 356 ALA A CA 1
ATOM 2993 C C . ALA A 1 356 ? -91.074 11.082 134.284 1.00 76.31 356 ALA A C 1
ATOM 2995 O O . ALA A 1 356 ? -91.389 12.219 134.628 1.00 76.31 356 ALA A O 1
ATOM 2996 N N . LYS A 1 357 ? -91.960 10.075 134.280 1.00 76.38 357 LYS A N 1
ATOM 2997 C CA . LYS A 1 357 ? -93.405 10.198 134.565 1.00 76.38 357 LYS A CA 1
ATOM 2998 C C . LYS A 1 357 ? -93.810 9.739 135.978 1.00 76.38 357 LYS A C 1
ATOM 3000 O O . LYS A 1 357 ? -94.999 9.665 136.281 1.00 76.38 357 LYS A O 1
ATOM 3005 N N . MET A 1 358 ? -92.853 9.409 136.847 1.00 71.00 358 MET A N 1
ATOM 3006 C CA . MET A 1 358 ? -93.115 8.856 138.184 1.00 71.00 358 MET A CA 1
ATOM 3007 C C . MET A 1 358 ? -93.705 9.884 139.170 1.00 71.00 358 MET A C 1
ATOM 3009 O O . MET A 1 358 ? -93.237 11.016 139.274 1.00 71.00 358 MET A O 1
ATOM 3013 N N . SER A 1 359 ? -94.715 9.460 139.940 1.00 60.62 359 SER A N 1
ATOM 3014 C CA . SER A 1 359 ? -95.394 10.265 140.973 1.00 60.62 359 SER A CA 1
ATOM 3015 C C . SER A 1 359 ? -94.584 10.335 142.284 1.00 60.62 359 SER A C 1
ATOM 3017 O O . SER A 1 359 ? -93.992 9.323 142.670 1.00 60.62 359 SER A O 1
ATOM 3019 N N . PRO A 1 360 ? -94.601 11.462 143.033 1.00 62.12 360 PRO A N 1
ATOM 3020 C CA . PRO A 1 360 ? -93.801 11.656 144.252 1.00 62.12 360 PRO A CA 1
ATOM 3021 C C . PRO A 1 360 ? -93.933 10.560 145.323 1.00 62.12 360 PRO A C 1
ATOM 3023 O O . PRO A 1 360 ? -92.978 10.292 146.044 1.00 62.12 360 PRO A O 1
ATOM 3026 N N . ARG A 1 361 ? -95.084 9.877 145.406 1.00 62.16 361 ARG A N 1
ATOM 3027 C CA . ARG A 1 361 ? -95.330 8.792 146.376 1.00 62.16 361 ARG A CA 1
ATOM 3028 C C . ARG A 1 361 ? -94.559 7.504 146.058 1.00 62.16 361 ARG A C 1
ATOM 3030 O O . ARG A 1 361 ? -94.142 6.794 146.964 1.00 62.16 361 ARG A O 1
ATOM 3037 N N . ALA A 1 362 ? -94.318 7.229 144.780 1.00 58.72 362 ALA A N 1
ATOM 3038 C CA . ALA A 1 362 ? -93.538 6.069 144.356 1.00 58.72 362 ALA A CA 1
ATOM 3039 C C . ALA A 1 362 ? -92.027 6.265 144.604 1.00 58.72 362 ALA A C 1
ATOM 3041 O O . ALA A 1 362 ? -91.277 5.297 144.703 1.00 58.72 362 ALA A O 1
ATOM 3042 N N . ILE A 1 363 ? -91.576 7.515 144.763 1.00 60.53 363 ILE A N 1
ATOM 3043 C CA . ILE A 1 363 ? -90.191 7.850 145.121 1.00 60.53 363 ILE A CA 1
ATOM 3044 C C . ILE A 1 363 ? -89.904 7.484 146.586 1.00 60.53 363 ILE A C 1
ATOM 3046 O O . ILE A 1 363 ? -88.848 6.926 146.875 1.00 60.53 363 ILE A O 1
ATOM 3050 N N . THR A 1 364 ? -90.852 7.731 147.498 1.00 59.44 364 THR A N 1
ATOM 3051 C CA . THR A 1 364 ? -90.729 7.385 148.927 1.00 59.44 364 THR A CA 1
ATOM 3052 C C . THR A 1 364 ? -90.750 5.878 149.208 1.00 59.44 364 THR A C 1
ATOM 3054 O O . THR A 1 364 ? -90.115 5.448 150.165 1.00 59.44 364 THR A O 1
ATOM 3057 N N . ASP A 1 365 ? -91.391 5.077 148.347 1.00 59.50 365 ASP A N 1
ATOM 3058 C CA . ASP A 1 365 ? -91.517 3.613 148.495 1.00 59.50 365 ASP A CA 1
ATOM 3059 C C . ASP A 1 365 ? -90.359 2.824 147.839 1.00 59.50 365 ASP A C 1
ATOM 3061 O O . ASP A 1 365 ? -90.443 1.614 147.648 1.00 59.50 365 ASP A O 1
ATOM 3065 N N . GLY A 1 366 ? -89.266 3.496 147.458 1.00 67.06 366 GLY A N 1
ATOM 3066 C CA . GLY A 1 366 ? -88.053 2.844 146.946 1.00 67.06 366 GLY A CA 1
ATOM 3067 C C . GLY A 1 366 ? -88.091 2.409 145.472 1.00 67.06 366 GLY A C 1
ATOM 3068 O O . GLY A 1 366 ? -87.066 1.964 144.952 1.00 67.06 366 GLY A O 1
ATOM 3069 N N . TRP A 1 367 ? -89.203 2.614 144.754 1.00 70.38 367 TRP A N 1
ATOM 3070 C CA . TRP A 1 367 ? -89.349 2.228 143.338 1.00 70.38 367 TRP A CA 1
ATOM 3071 C C . TRP A 1 367 ? -88.385 2.957 142.401 1.00 70.38 367 TRP A C 1
ATOM 3073 O O . TRP A 1 367 ? -88.001 2.420 141.364 1.00 70.38 367 TRP A O 1
ATOM 3083 N N . LEU A 1 368 ? -87.966 4.175 142.756 1.00 72.12 368 LEU A N 1
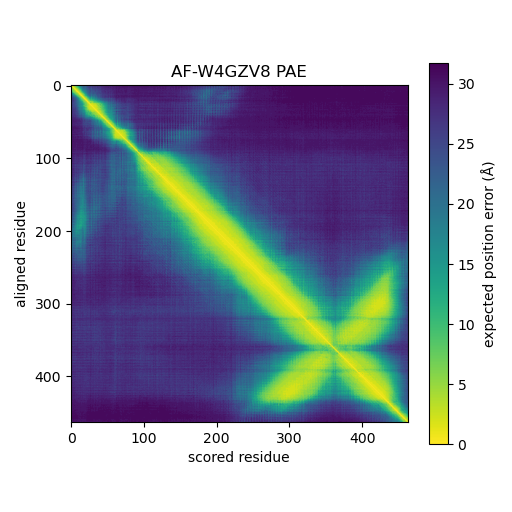ATOM 3084 C CA . LEU A 1 368 ? -86.992 4.935 141.970 1.00 72.12 368 LEU A CA 1
ATOM 3085 C C . LEU A 1 368 ? -85.608 4.262 141.987 1.00 72.12 368 LEU A C 1
ATOM 3087 O O . LEU A 1 368 ? -84.974 4.160 140.941 1.00 72.12 368 LEU A O 1
ATOM 3091 N N . SER A 1 369 ? -85.197 3.714 143.136 1.00 71.69 369 SER A N 1
ATOM 3092 C CA . SER A 1 369 ? -83.959 2.932 143.270 1.00 71.69 369 SER A CA 1
ATOM 3093 C C . SER A 1 369 ? -84.038 1.616 142.486 1.00 71.69 369 SER A C 1
ATOM 3095 O O . SER A 1 369 ? -83.086 1.226 141.808 1.00 71.69 369 SER A O 1
ATOM 3097 N N . GLU A 1 370 ? -85.201 0.955 142.489 1.00 75.25 370 GLU A N 1
ATOM 3098 C CA . GLU A 1 370 ? -85.415 -0.269 141.711 1.00 75.25 370 GLU A CA 1
ATOM 3099 C C . GLU A 1 370 ? -85.423 -0.005 140.193 1.00 75.25 370 GLU A C 1
ATOM 3101 O O . GLU A 1 370 ? -84.814 -0.759 139.431 1.00 75.25 370 GLU A O 1
ATOM 3106 N N . MET A 1 371 ? -86.049 1.089 139.741 1.00 76.50 371 MET A N 1
ATOM 3107 C CA . MET A 1 371 ? -86.053 1.495 138.332 1.00 76.50 371 MET A CA 1
ATOM 3108 C C . MET A 1 371 ? -84.656 1.920 137.867 1.00 76.50 371 MET A C 1
ATOM 3110 O O . MET A 1 371 ? -84.226 1.529 136.785 1.00 76.50 371 MET A O 1
ATOM 3114 N N . GLU A 1 372 ? -83.901 2.655 138.687 1.00 78.19 372 GLU A N 1
ATOM 3115 C CA . GLU A 1 372 ? -82.506 2.998 138.393 1.00 78.19 372 GLU A CA 1
ATOM 3116 C C . GLU A 1 372 ? -81.607 1.757 138.339 1.00 78.19 372 GLU A C 1
ATOM 3118 O O . GLU A 1 372 ? -80.775 1.655 137.436 1.00 78.19 372 GLU A O 1
ATOM 3123 N N . MET A 1 373 ? -81.814 0.769 139.218 1.00 80.31 373 MET A N 1
ATOM 3124 C CA . MET A 1 373 ? -81.132 -0.527 139.127 1.00 80.31 373 MET A CA 1
ATOM 3125 C C . MET A 1 373 ? -81.499 -1.287 137.846 1.00 80.31 373 MET A C 1
ATOM 3127 O O . MET A 1 373 ? -80.603 -1.816 137.182 1.00 80.31 373 MET A O 1
ATOM 3131 N N . LYS A 1 374 ? -82.778 -1.318 137.447 1.00 80.62 374 LYS A N 1
ATOM 3132 C CA . LYS A 1 374 ? -83.226 -1.956 136.194 1.00 80.62 374 LYS A CA 1
ATOM 3133 C C . LYS A 1 374 ? -82.674 -1.240 134.960 1.00 80.62 374 LYS A C 1
ATOM 3135 O O . LYS A 1 374 ? -82.124 -1.900 134.083 1.00 80.62 374 LYS A O 1
ATOM 3140 N N . MET A 1 375 ? -82.699 0.093 134.923 1.00 81.00 375 MET A N 1
ATOM 3141 C CA . MET A 1 375 ? -82.095 0.893 133.852 1.00 81.00 375 MET A CA 1
ATOM 3142 C C . MET A 1 375 ? -80.574 0.712 133.786 1.00 81.00 375 MET A C 1
ATOM 3144 O O . MET A 1 375 ? -80.026 0.557 132.697 1.00 81.00 375 MET A O 1
ATOM 3148 N N . ALA A 1 376 ? -79.872 0.691 134.923 1.00 82.00 376 ALA A N 1
ATOM 3149 C CA . ALA A 1 376 ? -78.432 0.436 134.965 1.00 82.00 376 ALA A CA 1
ATOM 3150 C C . ALA A 1 376 ? -78.091 -0.985 134.487 1.00 82.00 376 ALA A C 1
ATOM 3152 O O . ALA A 1 376 ? -77.107 -1.174 133.769 1.00 82.00 376 ALA A O 1
ATOM 3153 N N . THR A 1 377 ? -78.923 -1.970 134.833 1.00 83.69 377 THR A N 1
ATOM 3154 C CA . THR A 1 377 ? -78.792 -3.360 134.373 1.00 83.69 377 THR A CA 1
ATOM 3155 C C . THR A 1 377 ? -79.029 -3.463 132.867 1.00 83.69 377 THR A C 1
ATOM 3157 O O . THR A 1 377 ? -78.175 -3.986 132.155 1.00 83.69 377 THR A O 1
ATOM 3160 N N . GLN A 1 378 ? -80.105 -2.860 132.355 1.00 82.50 378 GLN A N 1
ATOM 3161 C CA . GLN A 1 378 ? -80.403 -2.810 130.923 1.00 82.50 378 GLN A CA 1
ATOM 3162 C C . GLN A 1 378 ? -79.307 -2.078 130.139 1.00 82.50 378 GLN A C 1
ATOM 3164 O O . GLN A 1 378 ? -78.867 -2.550 129.095 1.00 82.50 378 GLN A O 1
ATOM 3169 N N . ARG A 1 379 ? -78.783 -0.961 130.659 1.00 85.00 379 ARG A N 1
ATOM 3170 C CA . ARG A 1 379 ? -77.671 -0.229 130.036 1.00 85.00 379 ARG A CA 1
ATOM 3171 C C . ARG A 1 379 ? -76.394 -1.065 129.990 1.00 85.00 379 ARG A C 1
ATOM 3173 O O . ARG A 1 379 ? -75.681 -1.010 128.988 1.00 85.00 379 ARG A O 1
ATOM 3180 N N . ARG A 1 380 ? -76.105 -1.859 131.028 1.00 85.31 380 ARG A N 1
ATOM 3181 C CA . ARG A 1 380 ? -75.000 -2.834 131.005 1.00 85.31 380 ARG A CA 1
ATOM 3182 C C . ARG A 1 380 ? -75.237 -3.917 129.953 1.00 85.31 380 ARG A C 1
ATOM 3184 O O . ARG A 1 380 ? -74.303 -4.211 129.217 1.00 85.31 380 ARG A O 1
ATOM 3191 N N . MET A 1 381 ? -76.458 -4.442 129.826 1.00 84.25 381 MET A N 1
ATOM 3192 C CA . MET A 1 381 ? -76.811 -5.436 128.800 1.00 84.25 381 MET A CA 1
ATOM 3193 C C . MET A 1 381 ? -76.676 -4.879 127.376 1.00 84.25 381 MET A C 1
ATOM 3195 O O . MET A 1 381 ? -76.036 -5.513 126.543 1.00 84.25 381 MET A O 1
ATOM 3199 N N . ILE A 1 382 ? -77.167 -3.662 127.113 1.00 85.19 382 ILE A N 1
ATOM 3200 C CA . ILE A 1 382 ? -76.993 -2.971 125.822 1.00 85.19 382 ILE A CA 1
ATOM 3201 C C . ILE A 1 382 ? -75.511 -2.731 125.537 1.00 85.19 382 ILE A C 1
ATOM 3203 O O . ILE A 1 382 ? -75.048 -2.980 124.430 1.00 85.19 382 ILE A O 1
ATOM 3207 N N . THR A 1 383 ? -74.749 -2.253 126.525 1.00 85.38 383 THR A N 1
ATOM 3208 C CA . THR A 1 383 ? -73.313 -1.989 126.346 1.00 85.38 383 THR A CA 1
ATOM 3209 C C . THR A 1 383 ? -72.558 -3.283 126.053 1.00 85.38 383 THR A C 1
ATOM 3211 O O . THR A 1 383 ? -71.737 -3.305 125.144 1.00 85.38 383 THR A O 1
ATOM 3214 N N . ALA A 1 384 ? -72.870 -4.371 126.761 1.00 85.19 384 ALA A N 1
ATOM 3215 C CA . ALA A 1 384 ? -72.290 -5.686 126.513 1.00 85.19 384 ALA A CA 1
ATOM 3216 C C . ALA A 1 384 ? -72.642 -6.208 125.111 1.00 85.19 384 ALA A C 1
ATOM 3218 O O . ALA A 1 384 ? -71.747 -6.628 124.385 1.00 85.19 384 ALA A O 1
ATOM 3219 N N . ALA A 1 385 ? -73.905 -6.100 124.692 1.00 83.94 385 ALA A N 1
ATOM 3220 C CA . ALA A 1 385 ? -74.342 -6.512 123.360 1.00 83.94 385 ALA A CA 1
ATOM 3221 C C . ALA A 1 385 ? -73.720 -5.655 122.244 1.00 83.94 385 ALA A C 1
ATOM 3223 O O . ALA A 1 385 ? -73.287 -6.193 121.233 1.00 83.94 385 ALA A O 1
ATOM 3224 N N . LYS A 1 386 ? -73.594 -4.334 122.431 1.00 85.56 386 LYS A N 1
ATOM 3225 C CA . LYS A 1 386 ? -72.890 -3.444 121.490 1.00 85.56 386 LYS A CA 1
ATOM 3226 C C . LYS A 1 386 ? -71.403 -3.762 121.392 1.00 85.56 386 LYS A C 1
ATOM 3228 O O . LYS A 1 386 ? -70.854 -3.753 120.293 1.00 85.56 386 LYS A O 1
ATOM 3233 N N . LEU A 1 387 ? -70.749 -4.034 122.521 1.00 86.19 387 LEU A N 1
ATOM 3234 C CA . LEU A 1 387 ? -69.348 -4.450 122.531 1.00 86.19 387 LEU A CA 1
ATOM 3235 C C . LEU A 1 387 ? -69.173 -5.796 121.820 1.00 86.19 387 LEU A C 1
ATOM 3237 O O . LEU A 1 387 ? -68.235 -5.929 121.041 1.00 86.19 387 LEU A O 1
ATOM 3241 N N . ASP A 1 388 ? -70.090 -6.746 122.008 1.00 85.12 388 ASP A N 1
ATOM 3242 C CA . ASP A 1 388 ? -70.070 -8.031 121.302 1.00 85.12 388 ASP A CA 1
ATOM 3243 C C . ASP A 1 388 ? -70.374 -7.890 119.798 1.00 85.12 388 ASP A C 1
ATOM 3245 O O . ASP A 1 388 ? -69.694 -8.486 118.966 1.00 85.12 388 ASP A O 1
ATOM 3249 N N . ALA A 1 389 ? -71.313 -7.024 119.410 1.00 85.50 389 ALA A N 1
ATOM 3250 C CA . ALA A 1 389 ? -71.608 -6.752 118.005 1.00 85.50 389 ALA A CA 1
ATOM 3251 C C . ALA A 1 389 ? -70.445 -6.054 117.283 1.00 85.50 389 ALA A C 1
ATOM 3253 O O . ALA A 1 389 ? -70.185 -6.363 116.126 1.00 85.50 389 ALA A O 1
ATOM 3254 N N . ILE A 1 390 ? -69.718 -5.142 117.938 1.00 84.50 390 ILE A N 1
ATOM 3255 C CA . ILE A 1 390 ? -68.595 -4.422 117.314 1.00 84.50 390 ILE A CA 1
ATOM 3256 C C . ILE A 1 390 ? -67.299 -5.242 117.374 1.00 84.50 390 ILE A C 1
ATOM 3258 O O . ILE A 1 390 ? -66.642 -5.427 11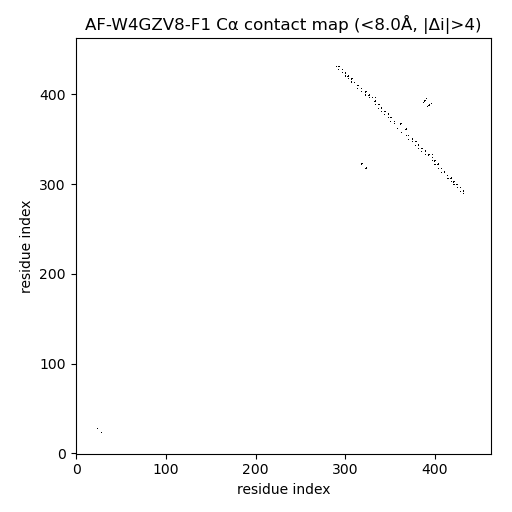6.349 1.00 84.50 390 ILE A O 1
ATOM 3262 N N . PHE A 1 391 ? -66.914 -5.726 118.557 1.00 86.25 391 PHE A N 1
ATOM 3263 C CA . PHE A 1 391 ? -65.607 -6.351 118.800 1.00 86.25 391 PHE A CA 1
ATOM 3264 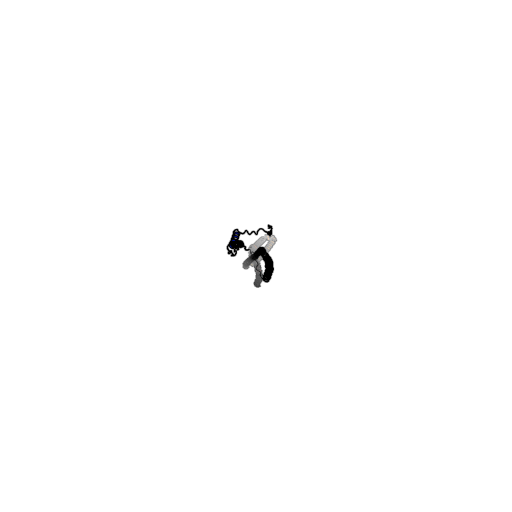C C . PHE A 1 391 ? -65.631 -7.882 118.804 1.00 86.25 391 PHE A C 1
ATOM 3266 O O . PHE A 1 391 ? -64.573 -8.491 118.660 1.00 86.25 391 PHE A O 1
ATOM 3273 N N . GLY A 1 392 ? -66.802 -8.502 118.940 1.00 84.38 392 GLY A N 1
ATOM 3274 C CA . GLY A 1 392 ? -66.994 -9.937 118.742 1.00 84.38 392 GLY A CA 1
ATOM 3275 C C . GLY A 1 392 ? -67.336 -10.228 117.283 1.00 84.38 392 GLY A C 1
ATOM 3276 O O . GLY A 1 392 ? -66.450 -10.359 116.437 1.00 84.38 392 GLY A O 1
ATOM 3277 N N . HIS A 1 393 ? -68.632 -10.274 116.983 1.00 84.06 393 HIS A N 1
ATOM 3278 C CA . HIS A 1 393 ? -69.179 -10.670 115.683 1.00 84.06 393 HIS A CA 1
ATOM 3279 C C . HIS A 1 393 ? -68.809 -9.699 114.543 1.00 84.06 393 HIS A C 1
ATOM 3281 O O . HIS A 1 393 ? -68.509 -10.123 113.428 1.00 84.06 393 HIS A O 1
ATOM 3287 N N . GLY A 1 394 ? -68.763 -8.389 114.800 1.00 84.44 394 GLY A N 1
ATOM 3288 C CA . GLY A 1 394 ? -68.389 -7.387 113.795 1.00 84.44 394 GLY A CA 1
ATOM 3289 C C . GLY A 1 394 ? -66.908 -7.434 113.426 1.00 84.44 394 GLY A C 1
ATOM 3290 O O . GLY A 1 394 ? -66.546 -7.287 112.255 1.00 84.44 394 GLY A O 1
ATOM 3291 N N . TYR A 1 395 ? -66.040 -7.697 114.404 1.00 87.81 395 TYR A N 1
ATOM 3292 C CA . TYR A 1 395 ? -64.609 -7.855 114.172 1.00 87.81 395 TYR A CA 1
ATOM 3293 C C . TYR A 1 395 ? -64.310 -9.136 113.389 1.00 87.81 395 TYR A C 1
ATOM 3295 O O . TYR A 1 395 ? -63.551 -9.092 112.417 1.00 87.81 395 TYR A O 1
ATOM 3303 N N . THR A 1 396 ? -64.939 -10.261 113.749 1.00 85.69 396 THR A N 1
ATOM 3304 C CA . THR A 1 396 ? -64.795 -11.521 113.004 1.00 85.69 396 THR A CA 1
ATOM 3305 C C . THR A 1 396 ? -65.331 -11.384 111.578 1.00 85.69 396 THR A C 1
ATOM 3307 O O . THR A 1 396 ? -64.619 -11.747 110.638 1.00 85.69 396 THR A O 1
ATOM 3310 N N . PHE A 1 397 ? -66.498 -10.759 111.383 1.00 88.44 397 PHE A N 1
ATOM 3311 C CA . PHE A 1 397 ? -67.023 -10.420 110.057 1.00 88.44 397 PHE A CA 1
ATOM 3312 C C . PHE A 1 397 ? -66.013 -9.605 109.239 1.00 88.44 397 PHE A C 1
ATOM 3314 O O . PHE A 1 397 ? -65.627 -10.026 108.149 1.00 88.44 397 PHE A O 1
ATOM 3321 N N . LYS A 1 398 ? -65.497 -8.488 109.775 1.00 87.38 398 LYS A N 1
ATOM 3322 C CA . LYS A 1 398 ? -64.529 -7.636 109.062 1.00 87.38 398 LYS A CA 1
ATOM 3323 C C . LYS A 1 398 ? -63.219 -8.347 108.739 1.00 87.38 398 LYS A C 1
ATOM 3325 O O . LYS A 1 398 ? -62.657 -8.118 107.670 1.00 87.38 398 LYS A O 1
ATOM 3330 N N . GLN A 1 399 ? -62.733 -9.228 109.611 1.00 89.06 399 GLN A N 1
ATOM 3331 C CA . GLN A 1 399 ? -61.562 -10.049 109.306 1.00 89.06 399 GLN A CA 1
ATOM 3332 C C . GLN A 1 399 ? -61.820 -11.021 108.146 1.00 89.06 399 GLN A C 1
ATOM 3334 O O . GLN A 1 399 ? -60.946 -11.203 107.293 1.00 89.06 399 GLN A O 1
ATOM 3339 N N . HIS A 1 400 ? -62.986 -11.671 108.115 1.00 86.94 400 HIS A N 1
ATOM 3340 C CA . HIS A 1 400 ? -63.346 -12.615 107.057 1.00 86.94 400 HIS A CA 1
ATOM 3341 C C . HIS A 1 400 ? -63.661 -11.913 105.728 1.00 86.94 400 HIS A C 1
ATOM 3343 O O . HIS A 1 400 ? -63.219 -12.388 104.682 1.00 86.94 400 HIS A O 1
ATOM 3349 N N . ASP A 1 401 ? -64.308 -10.750 105.772 1.00 88.19 401 ASP A N 1
ATOM 3350 C CA . ASP A 1 401 ? -64.583 -9.882 104.624 1.00 88.19 401 ASP A CA 1
ATOM 3351 C C . ASP A 1 401 ? -63.288 -9.322 104.007 1.00 88.19 401 ASP A C 1
ATOM 3353 O O . ASP A 1 401 ? -63.061 -9.425 102.800 1.00 88.19 401 ASP A O 1
ATOM 3357 N N . ALA A 1 402 ? -62.347 -8.849 104.832 1.00 88.88 402 ALA A N 1
ATOM 3358 C CA . ALA A 1 402 ? -61.030 -8.414 104.359 1.00 88.88 402 ALA A CA 1
ATOM 3359 C C . ALA A 1 402 ? -60.247 -9.556 103.681 1.00 88.88 402 ALA A C 1
ATOM 3361 O O . ALA A 1 402 ? -59.645 -9.360 102.622 1.00 88.88 402 ALA A O 1
ATOM 3362 N N . LYS A 1 403 ? -60.290 -10.774 104.247 1.00 88.50 403 LYS A N 1
ATOM 3363 C CA . LYS A 1 403 ? -59.687 -11.971 103.630 1.00 88.50 403 LYS A CA 1
ATOM 3364 C C . LYS A 1 403 ? -60.369 -12.328 102.307 1.00 88.50 403 LYS A C 1
ATOM 3366 O O . LYS A 1 403 ? -59.681 -12.671 101.347 1.00 88.50 403 LYS A O 1
ATOM 3371 N N . LEU A 1 404 ? -61.699 -12.254 102.240 1.00 88.62 404 LEU A N 1
ATOM 3372 C CA . LEU A 1 404 ? -62.462 -12.512 101.018 1.00 88.62 404 LEU A CA 1
ATOM 3373 C C . LEU A 1 404 ? -62.109 -11.503 99.917 1.00 88.62 404 LEU A C 1
ATOM 3375 O O . LEU A 1 404 ? -61.886 -11.894 98.770 1.00 88.62 404 LEU A O 1
ATOM 3379 N N . THR A 1 405 ? -61.995 -10.227 100.278 1.00 88.38 405 THR A N 1
ATOM 3380 C CA . THR A 1 405 ? -61.651 -9.138 99.359 1.00 88.38 405 THR A CA 1
ATOM 3381 C C . THR A 1 405 ? -60.239 -9.316 98.796 1.00 88.38 405 THR A C 1
ATOM 3383 O O . THR A 1 405 ? -60.065 -9.310 97.581 1.00 88.38 405 THR A O 1
ATOM 3386 N N . ASP A 1 406 ? -59.243 -9.626 99.636 1.00 89.56 406 ASP A N 1
ATOM 3387 C CA . ASP A 1 406 ? -57.881 -9.939 99.171 1.00 89.56 406 ASP A CA 1
ATOM 3388 C C . ASP A 1 406 ? -57.853 -11.167 98.238 1.00 89.56 406 ASP A C 1
ATOM 3390 O O . ASP A 1 406 ? -57.162 -11.174 97.215 1.00 89.56 406 ASP A O 1
ATOM 3394 N N . HIS A 1 407 ? -58.647 -12.205 98.526 1.00 87.25 407 HIS A N 1
ATOM 3395 C CA . HIS A 1 407 ? -58.782 -13.354 97.628 1.00 87.25 407 HIS A CA 1
ATOM 3396 C C . HIS A 1 407 ? -59.396 -12.982 96.270 1.00 87.25 407 HIS A C 1
ATOM 3398 O O . HIS A 1 407 ? -58.887 -13.436 95.237 1.00 87.25 407 HIS A O 1
ATOM 3404 N N . ARG A 1 408 ? -60.444 -12.148 96.253 1.00 87.88 408 ARG A N 1
ATOM 3405 C CA . ARG A 1 408 ? -61.077 -11.642 95.023 1.00 87.88 408 ARG A CA 1
ATOM 3406 C C . ARG A 1 408 ? -60.124 -10.764 94.221 1.00 87.88 408 ARG A C 1
ATOM 3408 O O . ARG A 1 408 ? -59.983 -10.975 93.020 1.00 87.88 408 ARG A O 1
ATOM 3415 N N . ASP A 1 409 ? -59.380 -9.884 94.878 1.00 89.19 409 ASP A N 1
ATOM 3416 C CA . ASP A 1 409 ? -58.390 -9.023 94.235 1.00 89.19 409 ASP A CA 1
ATOM 3417 C C . ASP A 1 409 ? -57.240 -9.822 93.614 1.00 89.19 409 ASP A C 1
ATOM 3419 O O . ASP A 1 409 ? -56.803 -9.543 92.494 1.00 89.19 409 ASP A O 1
ATOM 3423 N N . ARG A 1 410 ? -56.747 -10.861 94.300 1.00 88.56 410 ARG A N 1
ATOM 3424 C CA . ARG A 1 410 ? -55.736 -11.774 93.735 1.00 88.56 410 ARG A CA 1
ATOM 3425 C C . ARG A 1 410 ? -56.255 -12.483 92.486 1.00 88.56 410 ARG A C 1
ATOM 3427 O O . ARG A 1 410 ? -55.500 -12.648 91.527 1.00 88.56 410 ARG A O 1
ATOM 3434 N N . LEU A 1 411 ? -57.526 -12.876 92.485 1.00 88.75 411 LEU A N 1
ATOM 3435 C CA . LEU A 1 411 ? -58.179 -13.528 91.353 1.00 88.75 411 LEU A CA 1
ATOM 3436 C C . LEU A 1 411 ? -58.407 -12.544 90.192 1.00 88.75 411 LEU A C 1
ATOM 3438 O O . LEU A 1 411 ? -58.101 -12.875 89.047 1.00 88.75 411 LEU A O 1
ATOM 3442 N N . ALA A 1 412 ? -58.838 -11.315 90.475 1.00 88.75 412 ALA A N 1
ATOM 3443 C CA . ALA A 1 412 ? -58.972 -10.236 89.496 1.00 88.75 412 ALA A CA 1
ATOM 3444 C C . ALA A 1 412 ? -57.621 -9.876 88.848 1.00 88.75 412 ALA A C 1
ATOM 3446 O O . ALA A 1 412 ? -57.518 -9.767 87.627 1.00 88.75 412 ALA A O 1
ATOM 3447 N N . ARG A 1 413 ? -56.541 -9.786 89.636 1.00 90.94 413 ARG A N 1
ATOM 3448 C CA . ARG A 1 413 ? -55.183 -9.554 89.108 1.00 90.94 413 ARG A CA 1
ATOM 3449 C C . ARG A 1 413 ? -54.707 -10.695 88.205 1.00 90.94 413 ARG A C 1
ATOM 3451 O O . ARG A 1 413 ? -54.174 -10.438 87.126 1.00 90.94 413 ARG A O 1
ATOM 3458 N N . ALA A 1 414 ? -54.915 -11.948 88.616 1.00 90.12 414 ALA A N 1
ATOM 3459 C CA . ALA A 1 414 ? -54.526 -13.116 87.823 1.00 90.12 414 ALA A CA 1
ATOM 3460 C C . ALA A 1 414 ? -55.336 -13.225 86.517 1.00 90.12 414 ALA A C 1
ATOM 3462 O O . ALA A 1 414 ? -54.775 -13.464 85.446 1.00 90.12 414 ALA A O 1
ATOM 3463 N N . THR A 1 415 ? -56.648 -12.984 86.575 1.00 89.81 415 THR A N 1
ATOM 3464 C CA . THR A 1 415 ? -57.519 -12.974 85.389 1.00 89.81 415 THR A CA 1
ATOM 3465 C C . THR A 1 415 ? -57.171 -11.833 84.437 1.00 89.81 415 THR A C 1
ATOM 3467 O O . THR A 1 415 ? -57.077 -12.073 83.234 1.00 89.81 415 THR A O 1
ATOM 3470 N N . PHE A 1 416 ? -56.897 -10.624 84.933 1.00 92.12 416 PHE A N 1
ATOM 3471 C CA . PHE A 1 416 ? -56.416 -9.516 84.104 1.00 92.12 416 PHE A CA 1
ATOM 3472 C C . PHE A 1 416 ? -55.108 -9.873 83.385 1.00 92.12 416 PHE A C 1
ATOM 3474 O O . PHE A 1 416 ? -54.993 -9.689 82.171 1.00 92.12 416 PHE A O 1
ATOM 3481 N N . ARG A 1 417 ? -54.143 -10.462 84.106 1.00 91.12 417 ARG A N 1
ATOM 3482 C CA . ARG A 1 417 ? -52.875 -10.912 83.516 1.00 91.12 417 ARG A CA 1
ATOM 3483 C C . ARG A 1 417 ? -53.097 -11.945 82.410 1.00 91.12 417 ARG A C 1
ATOM 3485 O O . ARG A 1 417 ? -52.492 -11.815 81.349 1.00 91.12 417 ARG A O 1
ATOM 3492 N N . LYS A 1 418 ? -53.996 -12.914 82.613 1.00 91.62 418 LYS A N 1
ATOM 3493 C CA . LYS A 1 418 ? -54.380 -13.888 81.578 1.00 91.62 418 LYS A CA 1
ATOM 3494 C C . LYS A 1 418 ? -54.940 -13.206 80.325 1.00 91.62 418 LYS A C 1
ATOM 3496 O O . LYS A 1 418 ? -54.515 -13.545 79.226 1.00 91.62 418 LYS A O 1
ATOM 3501 N N . HIS A 1 419 ? -55.854 -12.244 80.466 1.00 92.31 419 HIS A N 1
ATOM 3502 C CA . HIS A 1 419 ? -56.434 -11.541 79.313 1.00 92.31 419 HIS A CA 1
ATOM 3503 C C . HIS A 1 419 ? -55.377 -10.777 78.504 1.00 92.31 419 HIS A C 1
ATOM 3505 O O . HIS A 1 419 ? -55.403 -10.825 77.277 1.00 92.31 419 HIS A O 1
ATOM 3511 N N . GLN A 1 420 ? -54.417 -10.130 79.174 1.00 92.81 420 GLN A N 1
ATOM 3512 C CA . GLN A 1 420 ? -53.293 -9.466 78.499 1.00 92.81 420 GLN A CA 1
ATOM 3513 C C . GLN A 1 420 ? -52.440 -10.457 77.699 1.00 92.81 420 GLN A C 1
ATOM 3515 O O . GLN A 1 420 ? -52.130 -10.204 76.540 1.00 92.81 420 GLN A O 1
ATOM 3520 N N . LEU A 1 421 ? -52.120 -11.615 78.283 1.00 92.56 421 LEU A N 1
ATOM 3521 C CA . LEU A 1 421 ? -51.341 -12.652 77.602 1.00 92.56 421 LEU A CA 1
ATOM 3522 C C . LEU A 1 421 ? -52.076 -13.226 76.385 1.00 92.56 421 LEU A C 1
ATOM 3524 O O . LEU A 1 421 ? -51.460 -13.421 75.342 1.00 92.56 421 LEU A O 1
ATOM 3528 N N . VAL A 1 422 ? -53.389 -13.453 76.492 1.00 92.00 422 VAL A N 1
ATOM 3529 C CA . VAL A 1 422 ? -54.216 -13.902 75.359 1.00 92.00 422 VAL A CA 1
ATOM 3530 C C . VAL A 1 422 ? -54.205 -12.866 74.239 1.00 92.00 422 VAL A C 1
ATOM 3532 O O . VAL A 1 422 ? -54.031 -13.242 73.083 1.00 92.00 422 VAL A O 1
ATOM 3535 N N . LYS A 1 423 ? -54.328 -11.575 74.575 1.00 92.50 423 LYS A N 1
ATOM 3536 C CA . LYS A 1 423 ? -54.266 -10.481 73.601 1.00 92.50 423 LYS A CA 1
ATOM 3537 C C . LYS A 1 423 ? -52.927 -10.467 72.857 1.00 92.50 423 LYS A C 1
ATOM 3539 O O . LYS A 1 423 ? -52.925 -10.508 71.628 1.00 92.50 423 LYS A O 1
ATOM 3544 N N . TRP A 1 424 ? -51.809 -10.496 73.584 1.00 92.69 424 TRP A N 1
ATOM 3545 C CA . TRP A 1 424 ? -50.470 -10.552 72.982 1.00 92.69 424 TRP A CA 1
ATOM 3546 C C . TRP A 1 424 ? -50.280 -11.798 72.117 1.00 92.69 424 TRP A C 1
ATOM 3548 O O . TRP A 1 424 ? -49.710 -11.726 71.034 1.00 92.69 424 TRP A O 1
ATOM 3558 N N . ARG A 1 425 ? -50.826 -12.940 72.543 1.00 92.25 425 ARG A N 1
ATOM 3559 C CA . ARG A 1 425 ? -50.785 -14.182 71.767 1.00 92.25 425 ARG A CA 1
ATOM 3560 C C . ARG A 1 425 ? -51.548 -14.059 70.450 1.00 92.25 425 ARG A C 1
ATOM 3562 O O . ARG A 1 425 ? -51.080 -14.559 69.431 1.00 92.25 425 ARG A O 1
ATOM 3569 N N . THR A 1 426 ? -52.716 -13.419 70.448 1.00 89.69 426 THR A N 1
ATOM 3570 C CA . THR A 1 426 ? -53.463 -13.158 69.208 1.00 89.69 426 THR A CA 1
ATOM 3571 C C . THR A 1 426 ? -52.757 -12.171 68.286 1.00 89.69 426 THR A C 1
ATOM 3573 O O . THR A 1 426 ? -52.764 -12.393 67.081 1.00 89.69 426 THR A O 1
ATOM 3576 N N . GLU A 1 427 ? -52.124 -11.129 68.827 1.00 90.00 427 GLU A N 1
ATOM 3577 C CA . GLU A 1 427 ? -51.334 -10.171 68.039 1.00 90.00 427 GLU A CA 1
ATOM 3578 C C . GLU A 1 427 ? -50.148 -10.875 67.357 1.00 90.00 427 GLU A C 1
ATOM 3580 O O . GLU A 1 427 ? -50.017 -10.809 66.136 1.00 90.00 427 GLU A O 1
ATOM 3585 N N . GLU A 1 428 ? -49.374 -11.670 68.105 1.00 88.81 428 GLU A N 1
ATOM 3586 C CA . GLU A 1 428 ? -48.268 -12.458 67.538 1.00 88.81 428 GLU A CA 1
ATOM 3587 C C . GLU A 1 428 ? -48.735 -13.492 66.507 1.00 88.81 428 GLU A C 1
ATOM 3589 O O . GLU A 1 428 ? -48.055 -13.727 65.507 1.00 88.81 428 GLU A O 1
ATOM 3594 N N . PHE A 1 429 ? -49.913 -14.097 66.702 1.00 88.19 429 PHE A N 1
ATOM 3595 C CA . PHE A 1 429 ? -50.482 -15.007 65.709 1.00 88.19 429 PHE A CA 1
ATOM 3596 C C . PHE A 1 429 ? -50.809 -14.290 64.397 1.00 88.19 429 PHE A C 1
ATOM 3598 O O . PHE A 1 429 ? -50.512 -14.824 63.331 1.00 88.19 429 PHE A O 1
ATOM 3605 N N . VAL A 1 430 ? -51.408 -13.097 64.453 1.00 86.94 430 VAL A N 1
ATOM 3606 C CA . VAL A 1 430 ? -51.754 -12.316 63.253 1.00 86.94 430 VAL A CA 1
ATOM 3607 C C . VAL A 1 430 ? -50.494 -11.915 62.490 1.00 86.94 430 VAL A C 1
ATOM 3609 O O . VAL A 1 430 ? -50.436 -12.084 61.268 1.00 86.94 430 VAL A O 1
ATOM 3612 N N . ASP A 1 431 ? -49.460 -11.461 63.191 1.00 84.12 431 ASP A N 1
ATOM 3613 C CA . ASP A 1 431 ? -48.183 -11.131 62.564 1.00 84.12 431 ASP A CA 1
ATOM 3614 C C . ASP A 1 431 ? -47.505 -12.365 61.949 1.00 84.12 431 ASP A C 1
ATOM 3616 O O . ASP A 1 431 ? -47.038 -12.324 60.812 1.00 84.12 431 ASP A O 1
ATOM 3620 N N . TYR A 1 432 ? -47.494 -13.497 62.657 1.00 84.88 432 TYR A N 1
ATOM 3621 C CA . TYR A 1 432 ? -46.991 -14.759 62.114 1.00 84.88 432 TYR A CA 1
ATOM 3622 C C . TYR A 1 432 ? -47.744 -15.160 60.835 1.00 84.88 432 TYR A C 1
ATOM 3624 O O . TYR A 1 432 ? -47.138 -15.524 59.824 1.00 84.88 432 TYR A O 1
ATOM 3632 N N . TRP A 1 433 ? -49.074 -15.055 60.852 1.00 79.44 433 TRP A N 1
ATOM 3633 C CA . TRP A 1 433 ? -49.934 -15.481 59.752 1.00 79.44 433 TRP A CA 1
ATOM 3634 C C . TRP A 1 433 ? -49.818 -14.572 58.521 1.00 79.44 433 TRP A C 1
ATOM 3636 O O . TRP A 1 433 ? -49.752 -15.065 57.392 1.00 79.44 433 TRP A O 1
ATOM 3646 N N . THR A 1 434 ? -49.725 -13.254 58.721 1.00 76.56 434 THR A N 1
ATOM 3647 C CA . THR A 1 434 ? -49.522 -12.283 57.631 1.00 76.56 434 THR A CA 1
ATOM 3648 C C . THR A 1 434 ? -48.178 -12.486 56.933 1.00 76.56 434 THR A C 1
ATOM 3650 O O . THR A 1 434 ? -48.125 -12.498 55.701 1.00 76.56 434 THR A O 1
ATOM 3653 N N . VAL A 1 435 ? -47.111 -12.752 57.692 1.00 71.00 435 VAL A N 1
ATOM 3654 C CA . VAL A 1 435 ? -45.784 -13.070 57.142 1.00 71.00 435 VAL A CA 1
ATOM 3655 C C . VAL A 1 435 ? -45.802 -14.388 56.353 1.00 71.00 435 VAL A C 1
ATOM 3657 O O . VAL A 1 435 ? -45.180 -14.476 55.293 1.00 71.00 435 VAL A O 1
ATOM 3660 N N . CYS A 1 436 ? -46.556 -15.397 56.800 1.00 67.12 436 CYS A N 1
ATOM 3661 C CA . CYS A 1 436 ? -46.669 -16.677 56.094 1.00 67.12 436 CYS A CA 1
ATOM 3662 C C . CYS A 1 436 ? -47.508 -16.610 54.800 1.00 67.12 436 CYS A C 1
ATOM 3664 O O . CYS A 1 436 ? -47.141 -17.238 53.805 1.00 67.12 436 CYS A O 1
ATOM 3666 N N . ILE A 1 437 ? -48.623 -15.870 54.766 1.00 64.75 437 ILE A N 1
ATOM 3667 C CA . ILE A 1 437 ? -49.546 -15.873 53.610 1.00 64.75 437 ILE A CA 1
ATOM 3668 C C . ILE A 1 437 ? -49.065 -15.058 52.428 1.00 64.75 437 ILE A C 1
ATOM 3670 O O . ILE A 1 437 ? -49.187 -15.513 51.286 1.00 64.75 437 ILE A O 1
ATOM 3674 N N . VAL A 1 438 ? -48.490 -13.881 52.680 1.00 60.53 438 VAL A N 1
ATOM 3675 C CA . VAL A 1 438 ? -47.889 -13.078 51.607 1.00 60.53 438 VAL A CA 1
ATOM 3676 C C . VAL A 1 438 ? -46.859 -13.925 50.847 1.00 60.53 438 VAL A C 1
ATOM 3678 O O . VAL A 1 438 ? -46.734 -13.810 49.630 1.00 60.53 438 VAL A O 1
ATOM 3681 N N . PHE A 1 439 ? -46.203 -14.861 51.537 1.00 54.91 439 PHE A N 1
ATOM 3682 C CA . PHE A 1 439 ? -45.188 -15.732 50.967 1.00 54.91 439 PHE A CA 1
ATOM 3683 C C . PHE A 1 439 ? -45.731 -16.915 50.157 1.00 54.91 439 PHE A C 1
ATOM 3685 O O . PHE A 1 439 ? -45.229 -17.155 49.061 1.00 54.91 439 PHE A O 1
ATOM 3692 N N . TYR A 1 440 ? -46.766 -17.629 50.618 1.00 56.38 440 TYR A N 1
ATOM 3693 C CA . TYR A 1 440 ? -47.365 -18.702 49.804 1.00 56.38 440 TYR A CA 1
ATOM 3694 C C . TYR A 1 440 ? -47.892 -18.170 48.464 1.00 56.38 440 TYR A C 1
ATOM 3696 O O . TYR A 1 440 ? -47.747 -18.830 47.436 1.00 56.38 440 TYR A O 1
ATOM 3704 N N . CYS A 1 441 ? -48.410 -16.938 48.450 1.00 51.16 441 CYS A N 1
ATOM 3705 C CA . CYS A 1 441 ? -48.821 -16.274 47.217 1.00 51.16 441 CYS A CA 1
ATOM 3706 C C . CYS A 1 441 ? -47.618 -15.892 46.328 1.00 51.16 441 CYS A C 1
ATOM 3708 O O . CYS A 1 441 ? -47.658 -16.090 45.116 1.00 51.16 441 CYS A O 1
ATOM 3710 N N . HIS A 1 442 ? -46.517 -15.399 46.909 1.00 51.31 442 HIS A N 1
ATOM 3711 C CA . HIS A 1 442 ? -45.338 -14.960 46.147 1.00 51.31 442 HIS A CA 1
ATOM 3712 C C . HIS A 1 442 ? -44.471 -16.120 45.617 1.00 51.31 442 HIS A C 1
ATOM 3714 O O . HIS A 1 442 ? -43.971 -16.046 44.493 1.00 51.31 442 HIS A O 1
ATOM 3720 N N . SER A 1 443 ? -44.326 -17.201 46.391 1.00 48.88 443 SER A N 1
ATOM 3721 C CA . SER A 1 443 ? -43.594 -18.416 46.003 1.00 48.88 443 SER A CA 1
ATOM 3722 C C . SER A 1 443 ? -44.290 -19.139 44.850 1.00 48.88 443 SER A C 1
ATOM 3724 O O . SER A 1 443 ? -43.641 -19.537 43.888 1.00 48.88 443 SER A O 1
ATOM 3726 N N . TRP A 1 444 ? -45.625 -19.237 44.887 1.00 51.28 444 TRP A N 1
ATOM 3727 C CA . TRP A 1 444 ? -46.399 -19.867 43.813 1.00 51.28 444 TRP A CA 1
ATOM 3728 C C . TRP A 1 444 ? -46.336 -19.079 42.494 1.00 51.28 444 TRP A C 1
ATOM 3730 O O . TRP A 1 444 ? -46.327 -19.661 41.408 1.00 51.28 444 TRP A O 1
ATOM 3740 N N . VAL A 1 445 ? -46.249 -17.747 42.573 1.00 51.38 445 VAL A N 1
ATOM 3741 C CA . VAL A 1 445 ? -46.077 -16.880 41.397 1.00 51.38 445 VAL A CA 1
ATOM 3742 C C . VAL A 1 445 ? -44.651 -16.967 40.841 1.00 51.38 445 VAL A C 1
ATOM 3744 O O . VAL A 1 445 ? -44.491 -17.031 39.622 1.00 51.38 445 VAL A O 1
ATOM 3747 N N . GLN A 1 446 ? -43.617 -17.032 41.686 1.00 50.50 446 GLN A N 1
ATOM 3748 C CA . GLN A 1 446 ? -42.235 -17.187 41.216 1.00 50.50 446 GLN A CA 1
ATOM 3749 C C . GLN A 1 446 ? -41.980 -18.544 40.549 1.00 50.50 446 GLN A C 1
ATOM 3751 O O . GLN A 1 446 ? -41.374 -18.556 39.479 1.00 50.50 446 GLN A O 1
ATOM 3756 N N . ASP A 1 447 ? -42.506 -19.649 41.082 1.00 50.34 447 ASP A N 1
ATOM 3757 C CA . ASP A 1 447 ? -42.334 -20.976 40.470 1.00 50.34 447 ASP A CA 1
ATOM 3758 C C . ASP A 1 447 ? -43.036 -21.092 39.105 1.00 50.34 447 ASP A C 1
ATOM 3760 O O . ASP A 1 447 ? -42.496 -21.689 38.171 1.00 50.34 447 ASP A O 1
ATOM 3764 N N . LYS A 1 448 ? -44.200 -20.449 38.920 1.00 53.34 448 LYS A N 1
ATOM 3765 C CA . LYS A 1 448 ? -44.880 -20.411 37.610 1.00 53.34 448 LYS A CA 1
ATOM 3766 C C . LYS A 1 448 ? -44.219 -19.490 36.587 1.00 53.34 448 LYS A C 1
ATOM 3768 O O . LYS A 1 448 ? -44.338 -19.745 35.388 1.00 53.34 448 LYS A O 1
ATOM 3773 N N . VAL A 1 449 ? -43.565 -18.416 37.027 1.00 50.31 449 VAL A N 1
ATOM 3774 C CA . VAL A 1 449 ? -42.898 -17.462 36.127 1.00 50.31 449 VAL A CA 1
ATOM 3775 C C . VAL A 1 449 ? -41.498 -17.951 35.749 1.00 50.31 449 VAL A C 1
ATOM 3777 O O . VAL A 1 449 ? -41.139 -17.873 34.578 1.00 50.31 449 VAL A O 1
ATOM 3780 N N . LEU A 1 450 ? -40.736 -18.527 36.684 1.00 47.53 450 LEU A N 1
ATOM 3781 C CA . LEU A 1 450 ? -39.408 -19.088 36.408 1.00 47.53 450 LEU A CA 1
ATOM 3782 C C . LEU A 1 450 ? -39.489 -20.412 35.633 1.00 47.53 450 LEU A C 1
ATOM 3784 O O . LEU A 1 450 ? -38.759 -20.572 34.659 1.00 47.53 450 LEU A O 1
ATOM 3788 N N . GLY A 1 451 ? -40.456 -21.288 35.936 1.00 45.19 451 GLY A N 1
ATOM 3789 C CA . GLY A 1 451 ? -40.672 -22.525 35.171 1.00 45.19 451 GLY A CA 1
ATOM 3790 C C . GLY A 1 451 ? -41.124 -22.314 33.716 1.00 45.19 451 GLY A C 1
ATOM 3791 O O . GLY A 1 451 ? -41.032 -23.230 32.903 1.00 45.19 451 GLY A O 1
ATOM 3792 N N . ARG A 1 452 ? -41.590 -21.109 33.349 1.00 42.19 452 ARG A N 1
ATOM 3793 C CA . ARG A 1 452 ? -41.927 -20.746 31.957 1.00 42.19 452 ARG A CA 1
ATOM 3794 C C . ARG A 1 452 ? -40.755 -20.157 31.173 1.00 42.19 452 ARG A C 1
ATOM 3796 O O . ARG A 1 452 ? -40.812 -20.146 29.946 1.00 42.19 452 ARG A O 1
ATOM 3803 N N . ILE A 1 453 ? -39.720 -19.663 31.852 1.00 43.53 453 ILE A N 1
ATOM 3804 C CA . ILE A 1 453 ? -38.547 -19.059 31.204 1.00 43.53 453 ILE A CA 1
ATOM 3805 C C . ILE A 1 453 ? -37.565 -20.147 30.742 1.00 43.53 453 ILE A C 1
ATOM 3807 O O . ILE A 1 453 ? -36.971 -19.997 29.676 1.00 43.53 453 ILE A O 1
ATOM 3811 N N . ASP A 1 454 ? -37.493 -21.286 31.436 1.00 38.31 454 ASP A N 1
ATOM 3812 C CA . ASP A 1 454 ? -36.637 -22.414 31.029 1.00 38.31 454 ASP A CA 1
ATOM 3813 C C . ASP A 1 454 ? -37.090 -23.105 29.724 1.00 38.31 454 ASP A C 1
ATOM 3815 O O . ASP A 1 454 ? -36.292 -23.778 29.076 1.00 38.31 454 ASP A O 1
ATOM 3819 N N . VAL A 1 455 ? -38.333 -22.890 29.274 1.00 45.47 455 VAL A N 1
ATOM 3820 C CA . VAL A 1 455 ? -38.856 -23.470 28.018 1.00 45.47 455 VAL A CA 1
ATOM 3821 C C . VAL A 1 455 ? -38.601 -22.572 26.794 1.00 45.47 455 VAL A C 1
ATOM 3823 O O . VAL A 1 455 ? -38.680 -23.045 25.668 1.00 45.47 455 VAL A O 1
ATOM 3826 N N . LEU A 1 456 ? -38.247 -21.292 26.969 1.00 41.62 456 LEU A N 1
ATOM 3827 C CA . LEU A 1 456 ? -38.139 -20.330 25.853 1.00 41.62 456 LEU A CA 1
ATOM 3828 C C . LEU A 1 456 ? -36.705 -19.922 25.473 1.00 41.62 456 LEU A C 1
ATOM 3830 O O . LEU A 1 456 ? -36.528 -19.131 24.549 1.00 41.62 456 LEU A O 1
ATOM 3834 N N . VAL A 1 457 ? -35.673 -20.451 26.140 1.00 43.06 457 VAL A N 1
ATOM 3835 C CA . VAL A 1 457 ? -34.266 -20.059 25.891 1.00 43.06 457 VAL A CA 1
ATOM 3836 C C . VAL A 1 457 ? -33.481 -21.091 25.058 1.00 43.06 457 VAL A C 1
ATOM 3838 O O . VAL A 1 457 ? -32.345 -20.826 24.678 1.00 43.06 457 VAL A O 1
ATOM 3841 N N . TYR A 1 458 ? -34.081 -22.227 24.682 1.00 40.44 458 TYR A N 1
ATOM 3842 C CA . TYR A 1 458 ? -33.384 -23.295 23.940 1.00 40.44 458 TYR A CA 1
ATOM 3843 C C . TYR A 1 458 ? -33.591 -23.327 22.411 1.00 40.44 458 TYR A C 1
ATOM 3845 O O . TYR A 1 458 ? -33.025 -24.205 21.769 1.00 40.44 458 TYR A O 1
ATOM 3853 N N . ASP A 1 459 ? -34.314 -22.370 21.811 1.00 38.69 459 ASP A N 1
ATOM 3854 C CA . ASP A 1 459 ? -34.754 -22.476 20.401 1.00 38.69 459 ASP A CA 1
ATOM 3855 C C . ASP A 1 459 ? -34.223 -21.399 19.428 1.00 38.69 459 ASP A C 1
ATOM 3857 O O . ASP A 1 459 ? -34.736 -21.250 18.322 1.00 38.69 459 ASP A O 1
ATOM 3861 N N . SER A 1 460 ? -33.174 -20.639 19.770 1.00 40.44 460 SER A N 1
ATOM 3862 C CA . SER A 1 460 ? -32.679 -19.546 18.902 1.00 40.44 460 SER A CA 1
ATOM 3863 C C . SER A 1 460 ? -31.191 -19.603 18.544 1.00 40.44 460 SER A C 1
ATOM 3865 O O . SER A 1 460 ? -30.521 -18.576 18.446 1.00 40.44 460 SER A O 1
ATOM 3867 N N . THR A 1 461 ? -30.670 -20.799 18.259 1.00 45.09 461 THR A N 1
ATOM 3868 C CA . THR A 1 461 ? -29.349 -20.959 17.623 1.00 45.09 461 THR A CA 1
ATOM 3869 C C . THR A 1 461 ? -29.358 -21.963 16.475 1.00 45.09 461 THR A C 1
ATOM 3871 O O . THR A 1 461 ? -28.618 -22.928 16.549 1.00 45.09 461 THR A O 1
ATOM 3874 N N . TRP A 1 462 ? -30.149 -21.754 15.418 1.00 42.97 462 TRP A N 1
ATOM 3875 C CA . TRP A 1 462 ? -29.908 -22.350 14.089 1.00 42.97 462 TRP A CA 1
ATOM 3876 C C . TRP A 1 462 ? -30.619 -21.528 13.001 1.00 42.97 462 TRP A C 1
ATOM 3878 O O . TRP A 1 462 ? -31.809 -21.727 12.768 1.00 42.97 462 TRP A O 1
ATOM 3888 N N . SER A 1 463 ? -29.893 -20.598 12.365 1.00 37.38 463 SER A N 1
ATOM 3889 C CA . SER A 1 463 ? -29.952 -20.194 10.938 1.00 37.38 463 SER A CA 1
ATOM 3890 C C . SER A 1 463 ? -29.089 -18.958 10.707 1.00 37.38 463 SER A C 1
ATOM 3892 O O . SER A 1 463 ? -29.388 -17.914 11.330 1.00 37.38 463 SER A O 1
#